Protein AF-A0A7G2C780-F1 (afdb_monomer_lite)

Secondary structure (DSSP, 8-state):
--------EEE---BEEETTEEES---TT------SSEEEEEEE-TT--GGGHHHHHHHHHHH--SEEEEEEE-HHHHHHHHHSHHHHHHEEEEE----TTPPEEEEEEETT---EEEEEEEE-STT-EEEEEEEEEEE-STT-EEEEEEEEEE-HHHHTSHHHHHHHHHHHHHHTT-SSEEEEE-TTTT--TTSHHHHHHHHHHHHHT-EEHHHHHHSS----S-EEEEE-SSEEEPTT--EEE-SSSSS--EEEEEEEE-----------------------------------------------------PPPPEEEEEEEEPPTTS--TTS-B-TTT-SSHHHHHHHHHHT----SSEEEETTEEEEEGGGTTS-HHHHHHHS-SS--HHHHHHHHHHHHT--HHHHHHHHTTS-------------------EEEEEEEEES---TTGGGGB-HHHH-S-TTHHHHHHHHHHTTTSSS-TTT-TTTT---SEEEEEETTTTEEEEEEETTS---HHHHHHGGGG--

Foldseek 3Di:
DDPPPPFDKDWWAKWAQDPVATHSDADPPQDADADQKAKEKEFECQVPDLVLLVLVVVVCVVLVGQKYKYHQADPSSVVVCSVDPCLNPFWIKTKDDDDPPGGIMIMTHGGNWDWGKMWTWDDPPPPWIKIKIWIWTDRQHVHGDIAIEIEIETDPVPLVDCVLLVVVVVVCVVCLPDARYKYKYLNCPPPDCPDPVVVVSVVSLVVSQWDFLQCVQVVDDDPASMTIIHGHPFKDWDHVQWDWDDSDDDHTRMTMTMIGTDPPDPPPPPPPPPDDDDDDDDDDDDDDDDDDDDDDDDDDDDDDDDDDPDPPDPDQFQWDPVQKDAADPPDPCVQADECQVVDVDPVRVNVCSHPPQSQPDQWHHHPRMITGTPVCSPDDPVVSVVSRCSDQDPVNVVVRVVSVVSDDSVVVVVV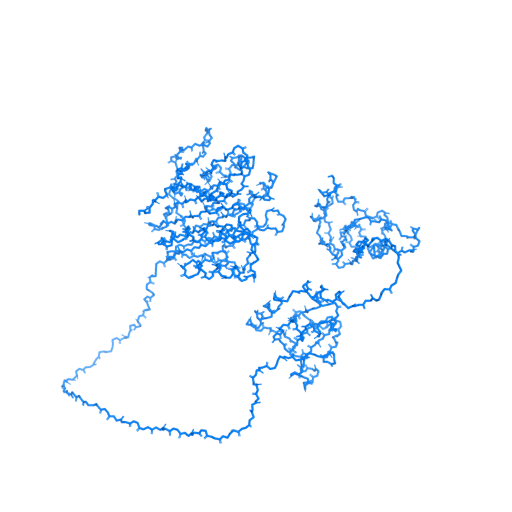VVPDDDDDDDDDDDDDPDPPQQQWDPVLKDFDPDDDPLCCVLECAVVQDADQCSVVVLNVLCNCLCPPPDPVPRSCVPPPDQWHWHCHNNVRGIMIIGGPVAHSDPVSSVPPPVVPD

Organism: NCBI:txid59799

Structure (mmCIF, N/CA/C/O backbone):
data_AF-A0A7G2C780-F1
#
_entry.id   AF-A0A7G2C780-F1
#
loop_
_atom_site.group_PDB
_atom_site.id
_atom_site.type_symbol
_atom_site.label_atom_id
_atom_site.label_alt_id
_atom_site.label_comp_id
_atom_site.label_asym_id
_atom_site.label_entity_id
_atom_site.label_seq_id
_atom_site.pdbx_PDB_ins_code
_atom_site.Cartn_x
_atom_site.Cartn_y
_atom_site.Cartn_z
_atom_site.occupancy
_atom_site.B_iso_or_equiv
_atom_site.auth_seq_id
_atom_site.auth_comp_id
_atom_site.auth_asym_id
_atom_site.auth_atom_id
_atom_site.pdbx_PDB_model_num
ATOM 1 N N . MET A 1 1 ? -0.054 35.272 26.469 1.00 33.84 1 MET A N 1
ATOM 2 C CA . MET A 1 1 ? -0.507 35.448 25.073 1.00 33.84 1 MET A CA 1
ATOM 3 C C . MET A 1 1 ? 0.108 34.333 24.240 1.00 33.84 1 MET A C 1
ATOM 5 O O . MET A 1 1 ? 1.297 34.392 23.969 1.00 33.84 1 MET A O 1
ATOM 9 N N . GLN A 1 2 ? -0.646 33.275 23.928 1.00 30.47 2 GLN A N 1
ATOM 10 C CA . GLN A 1 2 ? -0.189 32.242 22.991 1.00 30.47 2 GLN A CA 1
ATOM 11 C C . GLN A 1 2 ? -0.272 32.832 21.581 1.00 30.47 2 GLN A C 1
ATOM 13 O O . GLN A 1 2 ? -1.370 33.097 21.092 1.00 30.47 2 GLN A O 1
ATOM 18 N N . GLN A 1 3 ? 0.875 33.098 20.953 1.00 29.17 3 GLN A N 1
ATOM 19 C CA . GLN A 1 3 ? 0.914 33.378 19.522 1.00 29.17 3 GLN A CA 1
ATOM 20 C C . GLN A 1 3 ? 0.342 32.153 18.803 1.00 29.17 3 GLN A C 1
ATOM 22 O O . GLN A 1 3 ? 0.898 31.059 18.884 1.00 29.17 3 GLN A O 1
ATOM 27 N N . LYS A 1 4 ? -0.800 32.325 18.128 1.00 35.12 4 LYS A N 1
ATOM 28 C CA . LYS A 1 4 ? -1.258 31.376 17.114 1.00 35.12 4 LYS A CA 1
ATOM 29 C C . LYS A 1 4 ? -0.219 31.404 15.994 1.00 35.12 4 LYS A C 1
ATOM 31 O O . LYS A 1 4 ? -0.305 32.253 15.111 1.00 35.12 4 LYS A O 1
ATOM 36 N N . ASN A 1 5 ? 0.762 30.506 16.054 1.00 41.44 5 ASN A N 1
ATOM 37 C CA . ASN A 1 5 ? 1.587 30.175 14.900 1.00 41.44 5 ASN A CA 1
ATOM 38 C C . ASN A 1 5 ? 0.641 29.644 13.825 1.00 41.44 5 ASN A C 1
ATOM 40 O O . ASN A 1 5 ? 0.152 28.518 13.899 1.00 41.44 5 ASN A O 1
ATOM 44 N N . THR A 1 6 ? 0.300 30.508 12.877 1.00 52.50 6 THR A N 1
ATOM 45 C CA . THR A 1 6 ? -0.454 30.132 11.690 1.00 52.50 6 THR A CA 1
ATOM 46 C C . THR A 1 6 ? 0.534 29.432 10.772 1.00 52.50 6 THR A C 1
ATOM 48 O O . THR A 1 6 ? 1.481 30.036 10.276 1.00 52.50 6 THR A O 1
ATOM 51 N N . MET A 1 7 ? 0.378 28.116 10.648 1.00 59.78 7 MET A N 1
ATOM 52 C CA . MET A 1 7 ? 1.209 27.296 9.771 1.00 59.78 7 MET A CA 1
ATOM 53 C C . MET A 1 7 ? 1.020 27.769 8.323 1.00 59.78 7 MET A C 1
ATOM 55 O O . MET A 1 7 ? -0.105 28.114 7.954 1.00 59.78 7 MET A O 1
ATOM 59 N N . PRO A 1 8 ? 2.078 27.813 7.497 1.00 65.44 8 PRO A N 1
ATOM 60 C CA . PRO A 1 8 ? 1.946 28.197 6.100 1.00 65.44 8 PRO A CA 1
ATOM 61 C C . PRO A 1 8 ? 1.053 27.184 5.375 1.00 65.44 8 PRO A C 1
ATOM 63 O O . PRO A 1 8 ? 1.385 26.002 5.272 1.00 65.44 8 PRO A O 1
ATOM 66 N N . GLN A 1 9 ? -0.096 27.663 4.896 1.00 71.25 9 GLN A N 1
ATOM 67 C CA . GLN A 1 9 ? -1.059 26.886 4.121 1.00 71.25 9 GLN A CA 1
ATOM 68 C C . GLN A 1 9 ? -0.998 27.306 2.657 1.00 71.25 9 GLN A C 1
ATOM 70 O O . GLN A 1 9 ? -0.922 28.496 2.339 1.00 71.25 9 GLN A O 1
ATOM 75 N N . ARG A 1 10 ? -1.061 26.325 1.761 1.00 78.38 10 ARG A N 1
ATOM 76 C CA . ARG A 1 10 ? -1.121 26.529 0.320 1.00 78.38 10 ARG A CA 1
ATOM 77 C C . ARG A 1 10 ? -2.333 25.805 -0.243 1.00 78.38 10 ARG A C 1
ATOM 79 O O . ARG A 1 10 ? -2.469 24.596 -0.092 1.00 78.38 10 ARG A O 1
ATOM 86 N N . ASN A 1 11 ? -3.172 26.536 -0.966 1.00 81.69 11 ASN A N 1
ATOM 87 C CA . ASN A 1 11 ? -4.273 25.927 -1.700 1.00 81.69 11 ASN A CA 1
ATOM 88 C C . ASN A 1 11 ? -3.702 25.219 -2.930 1.00 81.69 11 ASN A C 1
ATOM 90 O O . ASN A 1 11 ? -3.078 25.857 -3.788 1.00 81.69 11 ASN A O 1
ATOM 94 N N . LEU A 1 12 ? -3.899 23.905 -3.004 1.00 85.50 12 LEU A N 1
ATOM 95 C CA . LEU A 1 12 ? -3.583 23.147 -4.203 1.00 85.50 12 LEU A CA 1
ATOM 96 C C . LEU A 1 12 ? -4.756 23.220 -5.173 1.00 85.50 12 LEU A C 1
ATOM 98 O O . LEU A 1 12 ? -5.896 23.510 -4.808 1.00 85.50 12 LEU A O 1
ATOM 102 N N . LYS A 1 13 ? -4.463 22.982 -6.447 1.00 88.56 13 LYS A N 1
ATOM 103 C CA . LYS A 1 13 ? -5.452 23.088 -7.512 1.00 88.56 13 LYS A CA 1
ATOM 104 C C . LYS A 1 13 ? -5.659 21.748 -8.184 1.00 88.56 13 LYS A C 1
ATOM 106 O O . LYS A 1 13 ? -4.698 21.065 -8.532 1.00 88.56 13 LYS A O 1
ATOM 111 N N . LEU A 1 14 ? -6.926 21.415 -8.393 1.00 90.19 14 LEU A N 1
ATOM 112 C CA . LEU A 1 14 ? -7.327 20.211 -9.095 1.00 90.19 14 LEU A CA 1
ATOM 113 C C . LEU A 1 14 ? -7.261 20.445 -10.609 1.00 90.19 14 LEU A C 1
ATOM 115 O O . LEU A 1 14 ? -7.884 21.373 -11.127 1.00 90.19 14 LEU A O 1
ATOM 119 N N . LYS A 1 15 ? -6.500 19.604 -11.308 1.00 92.88 15 LYS A N 1
ATOM 120 C CA . LYS A 1 15 ? -6.290 19.651 -12.756 1.00 92.88 15 LYS A CA 1
ATOM 121 C C . LYS A 1 15 ? -7.019 18.496 -13.441 1.00 92.88 15 LYS A C 1
ATOM 123 O O . LYS A 1 15 ? -7.073 17.384 -12.925 1.00 92.88 15 LYS A O 1
ATOM 128 N N . TYR A 1 16 ? -7.533 18.743 -14.632 1.00 92.56 16 TYR A N 1
ATOM 129 C CA . TYR A 1 16 ? -8.228 17.804 -15.503 1.00 92.56 16 TYR A CA 1
ATOM 130 C C . TYR A 1 16 ? -7.521 17.782 -16.852 1.00 92.56 16 TYR A C 1
ATOM 132 O O . TYR A 1 16 ? -6.938 18.785 -17.254 1.00 92.56 16 TYR A O 1
ATOM 140 N N . TYR A 1 17 ? -7.544 16.647 -17.542 1.00 92.19 17 TYR A N 1
ATOM 141 C CA . TYR A 1 17 ? -6.923 16.548 -18.854 1.00 92.19 17 TYR A CA 1
ATOM 142 C C . TYR A 1 17 ? -7.940 16.881 -19.948 1.00 92.19 17 TYR A C 1
ATOM 144 O O . TYR A 1 17 ? -9.006 16.271 -20.017 1.00 92.19 17 TYR A O 1
ATOM 152 N N . ASP A 1 18 ? -7.593 17.830 -20.810 1.00 88.88 18 ASP A N 1
ATOM 153 C CA . ASP A 1 18 ? -8.334 18.196 -22.015 1.00 88.88 18 ASP A CA 1
ATOM 154 C C . ASP A 1 18 ? -7.412 18.163 -23.254 1.00 88.88 18 ASP A C 1
ATOM 156 O O . ASP A 1 18 ? -6.264 17.720 -23.185 1.00 88.88 18 ASP A O 1
ATOM 160 N N . GLU A 1 19 ? -7.912 18.607 -24.411 1.00 84.50 19 GLU A N 1
ATOM 161 C CA . GLU A 1 19 ? -7.153 18.636 -25.674 1.00 84.50 19 GLU A CA 1
ATOM 162 C C . GLU A 1 19 ? -5.881 19.502 -25.609 1.00 84.50 19 GLU A C 1
ATOM 164 O O . GLU A 1 19 ? -4.949 19.293 -26.383 1.00 84.50 19 GLU A O 1
ATOM 169 N N . THR A 1 20 ? -5.820 20.453 -24.673 1.00 87.31 20 THR A N 1
ATOM 170 C CA . THR A 1 20 ? -4.673 21.345 -24.447 1.00 87.31 20 THR A CA 1
ATOM 171 C C . THR A 1 20 ? -3.716 20.837 -23.366 1.00 87.31 20 THR A C 1
ATOM 173 O O . THR A 1 20 ? -2.628 21.389 -23.200 1.00 87.31 20 THR A O 1
ATOM 176 N N . GLY A 1 21 ? -4.079 19.761 -22.661 1.00 91.00 21 GLY A N 1
ATOM 177 C CA . GLY A 1 21 ? -3.284 19.143 -21.603 1.00 91.00 21 GLY A CA 1
ATOM 178 C C . GLY A 1 21 ? -3.959 19.204 -20.232 1.00 91.00 21 GLY A C 1
ATOM 179 O O . GLY A 1 21 ? -5.178 19.245 -20.117 1.00 91.00 21 GLY A O 1
ATOM 180 N N . TRP A 1 22 ? -3.159 19.161 -19.163 1.00 91.69 22 TRP A N 1
ATOM 181 C CA . TRP A 1 22 ? -3.662 19.239 -17.787 1.00 91.69 22 TRP A CA 1
ATOM 182 C C . TRP A 1 22 ? -3.979 20.693 -17.406 1.00 91.69 22 TRP A C 1
ATOM 184 O O . TRP A 1 22 ? -3.064 21.504 -17.260 1.00 91.69 22 TRP A O 1
ATOM 194 N N . SER A 1 23 ? -5.257 21.018 -17.206 1.00 91.31 23 SER A N 1
ATOM 195 C CA . SER A 1 23 ? -5.754 22.369 -16.920 1.00 91.31 23 SER A CA 1
ATOM 196 C C . SER A 1 23 ? -6.728 22.386 -15.733 1.00 91.31 23 SER A C 1
ATOM 198 O O . SER A 1 23 ? -7.273 21.366 -15.336 1.00 91.31 23 SER A O 1
ATOM 200 N N . GLU A 1 24 ? -6.980 23.546 -15.129 1.00 88.31 24 GLU A N 1
ATOM 201 C CA . GLU A 1 24 ? -7.961 23.678 -14.029 1.00 88.31 24 GLU A CA 1
ATOM 202 C C . GLU A 1 24 ? -9.422 23.630 -14.521 1.00 88.31 24 GLU A C 1
ATOM 204 O O . GLU A 1 24 ? -10.362 23.702 -13.727 1.00 88.31 24 GLU A O 1
ATOM 209 N N . ARG A 1 25 ? -9.641 23.544 -15.840 1.00 82.31 25 ARG A N 1
ATOM 210 C CA . ARG A 1 25 ? -10.981 23.577 -16.424 1.00 82.31 25 ARG A CA 1
ATOM 211 C C . ARG A 1 25 ? -11.651 22.226 -16.233 1.00 82.31 25 ARG A C 1
ATOM 213 O O . ARG A 1 25 ? -11.262 21.225 -16.826 1.00 82.31 25 ARG A O 1
ATOM 220 N N . ARG A 1 26 ? -12.701 22.208 -15.415 1.00 77.50 26 ARG A N 1
ATOM 221 C CA . ARG A 1 26 ? -13.521 21.014 -15.220 1.00 77.50 26 ARG A CA 1
ATOM 222 C C . ARG A 1 26 ? -14.231 20.640 -16.535 1.00 77.50 26 ARG A C 1
ATOM 224 O O . ARG A 1 26 ? -14.860 21.513 -17.136 1.00 77.50 26 ARG A O 1
ATOM 231 N N . PRO A 1 27 ? -14.199 19.366 -16.966 1.00 73.75 27 PRO A N 1
ATOM 232 C CA . PRO A 1 27 ? -14.938 18.914 -18.140 1.00 73.75 27 PRO A CA 1
ATOM 233 C C . PRO A 1 27 ? -16.448 19.134 -17.971 1.00 73.75 27 PRO A C 1
ATOM 235 O O . PRO A 1 27 ? -17.017 18.784 -16.936 1.00 73.75 27 PRO A O 1
ATOM 238 N N . ALA A 1 28 ? -17.113 19.658 -19.006 1.00 63.47 28 ALA A N 1
ATOM 239 C CA . ALA A 1 28 ? -18.553 19.948 -18.989 1.00 63.47 28 ALA A CA 1
ATOM 240 C C . ALA A 1 28 ? -19.442 18.690 -18.862 1.00 63.47 28 ALA A C 1
ATOM 242 O O . ALA A 1 28 ? -20.597 18.791 -18.465 1.00 63.47 28 ALA A O 1
ATOM 243 N N . ALA A 1 29 ? -18.899 17.506 -19.169 1.00 58.16 29 ALA A N 1
ATOM 244 C CA . ALA A 1 29 ? -19.600 16.220 -19.162 1.00 58.16 29 ALA A CA 1
ATOM 245 C C . ALA A 1 29 ? -19.287 15.349 -17.926 1.00 58.16 29 ALA A C 1
ATOM 247 O O . ALA A 1 29 ? -19.296 14.120 -18.018 1.00 58.16 29 ALA A O 1
ATOM 248 N N . SER A 1 30 ? -18.964 15.939 -16.766 1.00 56.03 30 SER A N 1
ATOM 249 C CA . SER A 1 30 ? -18.784 15.133 -15.552 1.00 56.03 30 SER A CA 1
ATOM 250 C C . SER A 1 30 ? -20.148 14.655 -15.044 1.00 56.03 30 SER A C 1
ATOM 252 O O . SER A 1 30 ? -20.849 15.412 -14.375 1.00 56.03 30 SER A O 1
ATOM 254 N N . ASN A 1 31 ? -20.527 13.419 -15.370 1.00 54.53 31 ASN A N 1
ATOM 255 C CA . ASN A 1 31 ? -21.684 12.763 -14.760 1.00 54.53 31 ASN A CA 1
ATOM 256 C C . ASN A 1 31 ? -21.529 12.745 -13.232 1.00 54.53 31 ASN A C 1
ATOM 258 O O . ASN A 1 31 ? -20.420 12.547 -12.723 1.00 54.53 31 ASN A O 1
ATOM 262 N N . ASP A 1 32 ? -22.636 12.919 -12.507 1.00 56.94 32 ASP A N 1
ATOM 263 C CA . ASP A 1 32 ? -22.649 12.748 -11.057 1.00 56.94 32 ASP A CA 1
ATOM 264 C C . ASP A 1 32 ? -22.182 11.332 -10.703 1.00 56.94 32 ASP A C 1
ATOM 266 O O . ASP A 1 32 ? -22.720 10.318 -11.159 1.00 56.94 32 ASP A O 1
ATOM 270 N N . PHE A 1 33 ? -21.112 11.267 -9.916 1.00 59.75 33 PHE A N 1
ATOM 271 C CA . PHE A 1 33 ? -20.439 10.022 -9.598 1.00 59.75 33 PHE A CA 1
ATOM 272 C C . PHE A 1 33 ? -21.129 9.353 -8.407 1.00 59.75 33 PHE A C 1
ATOM 274 O O . PHE A 1 33 ? -20.883 9.683 -7.247 1.00 59.75 33 PHE A O 1
ATOM 281 N N . HIS A 1 34 ? -22.028 8.413 -8.702 1.00 62.50 34 HIS A N 1
ATOM 282 C CA . HIS A 1 34 ? -22.742 7.624 -7.701 1.00 62.50 34 HIS A CA 1
ATOM 283 C C . HIS A 1 34 ? -22.016 6.307 -7.427 1.00 62.50 34 HIS A C 1
ATOM 285 O O . HIS A 1 34 ? -22.213 5.307 -8.118 1.00 62.50 34 HIS A O 1
ATOM 291 N N . LEU A 1 35 ? -21.185 6.293 -6.389 1.00 68.88 35 LEU A N 1
ATOM 292 C CA . LEU A 1 35 ? -20.533 5.077 -5.917 1.00 68.88 35 LEU A CA 1
ATOM 293 C C . LEU A 1 35 ? -21.285 4.452 -4.746 1.00 68.88 35 LEU A C 1
ATOM 295 O O . LEU A 1 35 ? -21.696 5.149 -3.827 1.00 68.88 35 LEU A O 1
ATOM 299 N N . LYS A 1 36 ? -21.389 3.119 -4.737 1.00 77.56 36 LYS A N 1
ATOM 300 C CA . LYS A 1 36 ? -21.837 2.352 -3.558 1.00 77.56 36 LYS A CA 1
ATOM 301 C C . LYS A 1 36 ? -20.741 2.247 -2.487 1.00 77.56 36 LYS A C 1
ATOM 303 O O . LYS A 1 36 ? -21.039 2.062 -1.310 1.00 77.56 36 LYS A O 1
ATOM 308 N N . SER A 1 37 ? -19.482 2.369 -2.893 1.00 86.38 37 SER A N 1
ATOM 309 C CA . SER A 1 37 ? -18.296 2.286 -2.040 1.00 86.38 37 SER A CA 1
ATOM 310 C C . SER A 1 37 ? -17.170 3.120 -2.632 1.00 86.38 37 SER A C 1
ATOM 312 O O . SER A 1 37 ? -17.057 3.220 -3.850 1.00 86.38 37 SER A O 1
ATOM 314 N N . ILE A 1 38 ? -16.323 3.679 -1.782 1.00 88.62 38 ILE A N 1
ATOM 315 C CA . ILE A 1 38 ? -15.161 4.475 -2.162 1.00 88.62 38 ILE A CA 1
ATOM 316 C C . ILE A 1 38 ? -13.930 3.640 -1.875 1.00 88.62 38 ILE A C 1
ATOM 318 O O . ILE A 1 38 ? -13.752 3.172 -0.754 1.00 88.62 38 ILE A O 1
ATOM 322 N N . SER A 1 39 ? -13.083 3.475 -2.879 1.00 92.62 39 SER A N 1
ATOM 323 C CA . SER A 1 39 ? -11.819 2.768 -2.741 1.00 92.62 39 SER A CA 1
ATOM 324 C C . SER A 1 39 ? -10.653 3.753 -2.711 1.00 92.62 39 SER A C 1
ATOM 326 O O . SER A 1 39 ? -10.545 4.621 -3.583 1.00 92.62 39 SER A O 1
ATOM 328 N N . ILE A 1 40 ? -9.814 3.645 -1.682 1.00 94.25 40 ILE A N 1
ATOM 329 C CA . ILE A 1 40 ? -8.663 4.513 -1.434 1.00 94.25 40 ILE A CA 1
ATOM 330 C C . ILE A 1 40 ? -7.395 3.677 -1.553 1.00 94.25 40 ILE A C 1
ATOM 332 O O . ILE A 1 40 ? -7.236 2.687 -0.844 1.00 94.25 40 ILE A O 1
ATOM 336 N N . CYS A 1 41 ? -6.504 4.089 -2.447 1.00 95.56 41 CYS A N 1
ATOM 337 C CA . CYS A 1 41 ? -5.198 3.488 -2.681 1.00 95.56 41 CYS A CA 1
ATOM 338 C C . CYS A 1 41 ? -4.107 4.465 -2.234 1.00 95.56 41 CYS A C 1
ATOM 340 O O . CYS A 1 41 ? -4.170 5.646 -2.570 1.00 95.56 41 CYS A O 1
ATOM 342 N N . ASN A 1 42 ? -3.100 3.982 -1.516 1.00 95.38 42 ASN A N 1
ATOM 343 C CA . ASN A 1 42 ? -1.870 4.713 -1.233 1.00 95.38 42 ASN A CA 1
ATOM 344 C C . ASN A 1 42 ? -0.686 3.935 -1.806 1.00 95.38 42 ASN A C 1
ATOM 346 O O . ASN A 1 42 ? -0.635 2.712 -1.678 1.00 95.38 42 ASN A O 1
ATOM 350 N N . VAL A 1 43 ? 0.240 4.644 -2.443 1.00 94.75 43 VAL A N 1
ATOM 351 C CA . VAL A 1 43 ? 1.395 4.059 -3.125 1.00 94.75 43 VAL A CA 1
ATOM 352 C C . VAL A 1 43 ? 2.637 4.857 -2.778 1.00 94.75 43 VAL A C 1
ATOM 354 O O . VAL A 1 43 ? 2.611 6.079 -2.890 1.00 94.75 43 VAL A O 1
ATOM 357 N N . ASP A 1 44 ? 3.719 4.184 -2.410 1.00 92.31 44 ASP A N 1
ATOM 358 C CA . ASP A 1 44 ? 5.008 4.810 -2.122 1.00 92.31 44 ASP A CA 1
ATOM 359 C C . ASP A 1 44 ? 6.035 4.547 -3.228 1.00 92.31 44 ASP A C 1
ATOM 361 O O . ASP A 1 44 ? 6.405 3.404 -3.490 1.00 92.31 44 ASP A O 1
ATOM 365 N N . PHE A 1 45 ? 6.510 5.613 -3.877 1.00 92.31 45 PHE A N 1
ATOM 366 C CA . PHE A 1 45 ? 7.512 5.542 -4.941 1.00 92.31 45 PHE A CA 1
ATOM 367 C C . PHE A 1 45 ? 8.954 5.691 -4.456 1.00 92.31 45 PHE A C 1
ATOM 369 O O . PHE A 1 45 ? 9.866 5.609 -5.274 1.00 92.31 45 PHE A O 1
ATOM 376 N N . LYS A 1 46 ? 9.193 5.830 -3.148 1.00 86.81 46 LYS A N 1
ATOM 377 C CA . LYS A 1 46 ? 10.530 6.072 -2.586 1.00 86.81 46 LYS A CA 1
ATOM 378 C C . LYS A 1 46 ? 11.610 5.089 -3.060 1.00 86.81 46 LYS A C 1
ATOM 380 O O . LYS A 1 46 ? 12.751 5.488 -3.270 1.00 86.81 46 LYS A O 1
ATOM 385 N N . ASN A 1 47 ? 11.249 3.816 -3.233 1.00 86.81 47 ASN A N 1
ATOM 386 C CA . ASN A 1 47 ? 12.152 2.748 -3.680 1.00 86.81 47 ASN A CA 1
ATOM 387 C C . ASN A 1 47 ? 11.829 2.253 -5.105 1.00 86.81 47 ASN A C 1
ATOM 389 O O . ASN A 1 47 ? 12.258 1.165 -5.491 1.00 86.81 47 ASN A O 1
ATOM 393 N N . LEU A 1 48 ? 11.048 3.020 -5.873 1.00 90.06 48 LEU A N 1
ATOM 394 C CA . LEU A 1 48 ? 10.631 2.680 -7.232 1.00 90.06 48 LEU A CA 1
ATOM 395 C C . LEU A 1 48 ? 11.347 3.553 -8.260 1.00 90.06 48 LEU A C 1
ATOM 397 O O . LEU A 1 48 ? 11.558 4.749 -8.072 1.00 90.06 48 LEU A O 1
ATOM 401 N N . GLU A 1 49 ? 11.681 2.954 -9.396 1.00 90.38 49 GLU A N 1
ATOM 402 C CA . GLU A 1 49 ? 12.269 3.656 -10.529 1.00 90.38 49 GLU A CA 1
ATOM 403 C C . GLU A 1 49 ? 11.205 4.021 -11.575 1.00 90.38 49 GLU A C 1
ATOM 405 O O . GLU A 1 49 ? 10.096 3.488 -11.620 1.00 90.38 49 GLU A O 1
ATOM 410 N N . VAL A 1 50 ? 11.566 4.893 -12.519 1.00 92.12 50 VAL A N 1
ATOM 411 C CA . VAL A 1 50 ? 10.695 5.282 -13.648 1.00 92.12 50 VAL A CA 1
ATOM 412 C C . VAL A 1 50 ? 10.283 4.072 -14.512 1.00 92.12 50 VAL A C 1
ATOM 414 O O . VAL A 1 50 ? 9.230 4.078 -15.164 1.00 92.12 50 VAL A O 1
ATOM 417 N N . ALA A 1 51 ? 11.104 3.018 -14.528 1.00 92.38 51 ALA A N 1
ATOM 418 C CA . ALA A 1 51 ? 10.798 1.761 -15.205 1.00 92.38 51 ALA A CA 1
ATOM 419 C C . ALA A 1 51 ? 9.607 1.025 -14.563 1.00 92.38 51 ALA A C 1
ATOM 421 O O . ALA A 1 51 ? 8.783 0.468 -15.288 1.00 92.38 51 ALA A O 1
ATOM 422 N N . ASP A 1 52 ? 9.459 1.117 -13.239 1.00 93.62 52 ASP A N 1
ATOM 423 C CA . ASP A 1 52 ? 8.445 0.403 -12.449 1.00 93.62 52 ASP A CA 1
ATOM 424 C C . ASP A 1 52 ? 7.033 0.997 -12.612 1.00 93.62 52 ASP A C 1
ATOM 426 O O . ASP A 1 52 ? 6.029 0.365 -12.280 1.00 93.62 52 ASP A O 1
ATOM 430 N N . VAL A 1 53 ? 6.939 2.195 -13.201 1.00 95.00 53 VAL A N 1
ATOM 431 C CA . VAL A 1 53 ? 5.673 2.887 -13.484 1.00 95.00 53 VAL A CA 1
ATOM 432 C C . VAL A 1 53 ? 4.720 2.031 -14.323 1.00 95.00 53 VAL A C 1
ATOM 434 O O . VAL A 1 53 ? 3.521 2.072 -14.079 1.00 95.00 53 VAL A O 1
ATOM 437 N N . GLU A 1 54 ? 5.210 1.241 -15.286 1.00 93.56 54 GLU A N 1
ATOM 438 C CA . GLU A 1 54 ? 4.324 0.388 -16.102 1.00 93.56 54 GLU A CA 1
ATOM 439 C C . GLU A 1 54 ? 3.694 -0.736 -15.275 1.00 93.56 54 GLU A C 1
ATOM 441 O O . GLU A 1 54 ? 2.493 -0.977 -15.382 1.00 93.56 54 GLU A O 1
ATOM 446 N N . SER A 1 55 ? 4.474 -1.380 -14.403 1.00 93.69 55 SER A N 1
ATOM 447 C CA . SER A 1 55 ? 3.969 -2.407 -13.485 1.00 93.69 55 SER A CA 1
ATOM 448 C C . SER A 1 55 ? 2.911 -1.826 -12.550 1.00 93.69 55 SER A C 1
ATOM 450 O O . SER A 1 55 ? 1.836 -2.402 -12.385 1.00 93.69 55 SER A O 1
ATOM 452 N N . PHE A 1 56 ? 3.171 -0.633 -12.007 1.00 95.00 56 PHE A N 1
ATOM 453 C CA . PHE A 1 56 ? 2.185 0.088 -11.210 1.00 95.00 56 PHE A CA 1
ATOM 454 C C . PHE A 1 56 ? 0.914 0.408 -12.008 1.00 95.00 56 PHE A C 1
ATOM 456 O O . PHE A 1 56 ? -0.185 0.192 -11.505 1.00 95.00 56 PHE A O 1
ATOM 463 N N . ILE A 1 57 ? 1.039 0.883 -13.253 1.00 95.19 57 ILE A N 1
ATOM 464 C CA . ILE A 1 57 ? -0.113 1.161 -14.120 1.00 95.19 57 ILE A CA 1
ATOM 465 C C . ILE A 1 57 ? -0.959 -0.102 -14.296 1.00 95.19 57 ILE A C 1
ATOM 467 O O . ILE A 1 57 ? -2.177 -0.009 -14.184 1.00 95.19 57 ILE A O 1
ATOM 471 N N . VAL A 1 58 ? -0.357 -1.272 -14.528 1.00 93.94 58 VAL A N 1
ATOM 472 C CA . VAL A 1 58 ? -1.101 -2.537 -14.671 1.00 93.94 58 VAL A CA 1
ATOM 473 C C . VAL A 1 58 ? -1.947 -2.822 -13.426 1.00 93.94 58 VAL A C 1
ATOM 475 O O . VAL A 1 58 ? -3.162 -2.987 -13.551 1.00 93.94 58 VAL A O 1
ATOM 478 N N . ILE A 1 59 ? -1.339 -2.781 -12.236 1.00 93.38 59 ILE A N 1
ATOM 479 C CA . ILE A 1 59 ? -2.041 -3.003 -10.958 1.00 93.38 59 ILE A CA 1
ATOM 480 C C . ILE A 1 59 ? -3.143 -1.952 -10.765 1.00 93.38 59 ILE A C 1
ATOM 482 O O . ILE A 1 59 ? -4.291 -2.264 -10.449 1.00 93.38 59 ILE A O 1
ATOM 486 N N . PHE A 1 60 ? -2.828 -0.683 -11.019 1.00 93.81 60 PHE A N 1
ATOM 487 C CA . PHE A 1 60 ? -3.772 0.422 -10.897 1.00 93.81 60 PHE A CA 1
ATOM 488 C C . PHE A 1 60 ? -4.994 0.245 -11.805 1.00 93.81 60 PHE A C 1
ATOM 490 O O . PHE A 1 60 ? -6.125 0.516 -11.397 1.00 93.81 60 PHE A O 1
ATOM 497 N N . CYS A 1 61 ? -4.780 -0.220 -13.035 1.00 91.94 61 CYS A N 1
ATOM 498 C CA . CYS A 1 61 ? -5.838 -0.452 -14.013 1.00 91.94 61 CYS A CA 1
ATOM 499 C C . CYS A 1 61 ? -6.706 -1.656 -13.656 1.00 91.94 61 CYS A C 1
ATOM 501 O O . CYS A 1 61 ? -7.898 -1.635 -13.943 1.00 91.94 61 CYS A O 1
ATOM 503 N N . GLU A 1 62 ? -6.137 -2.678 -13.021 1.00 91.38 62 GLU A N 1
ATOM 504 C CA . GLU A 1 62 ? -6.903 -3.812 -12.512 1.00 91.38 62 GLU A CA 1
ATOM 505 C C . GLU A 1 62 ? -7.826 -3.381 -11.363 1.00 91.38 62 GLU A C 1
ATOM 507 O O . GLU A 1 62 ? -8.997 -3.757 -11.310 1.00 91.38 62 GLU A O 1
ATOM 512 N N . LYS A 1 63 ? -7.310 -2.558 -10.446 1.00 90.56 63 LYS A N 1
ATOM 513 C CA . LYS A 1 63 ? -8.002 -2.223 -9.193 1.00 90.56 63 LYS A CA 1
ATOM 514 C C . LYS A 1 63 ? -8.905 -0.996 -9.313 1.00 90.56 63 LYS A C 1
ATOM 516 O O . LYS A 1 63 ? -9.879 -0.872 -8.574 1.00 90.56 63 LYS A O 1
ATOM 521 N N . THR A 1 64 ? -8.635 -0.108 -10.269 1.00 92.00 64 THR A N 1
ATOM 522 C CA . THR A 1 64 ? -9.419 1.102 -10.592 1.00 92.00 64 THR A CA 1
ATOM 523 C C . THR A 1 64 ? -9.854 1.921 -9.364 1.00 92.00 64 THR A C 1
ATOM 525 O O . THR A 1 64 ? -11.051 2.181 -9.175 1.00 92.00 64 THR A O 1
ATOM 528 N N . PRO A 1 65 ? -8.911 2.337 -8.495 1.00 94.19 65 PRO A N 1
ATOM 529 C CA . PRO A 1 65 ? -9.246 3.014 -7.247 1.00 94.19 65 PRO A CA 1
ATOM 530 C C . PRO A 1 65 ? -10.074 4.281 -7.481 1.00 94.19 65 PRO A C 1
ATOM 532 O O . PRO A 1 65 ? -9.944 4.949 -8.506 1.00 94.19 65 PRO A O 1
ATOM 535 N N . SER A 1 66 ? -10.935 4.636 -6.530 1.00 92.44 66 SER A N 1
ATOM 536 C CA . SER A 1 66 ? -11.703 5.888 -6.597 1.00 92.44 66 SER A CA 1
ATOM 537 C C . SER A 1 66 ? -10.798 7.085 -6.319 1.00 92.44 66 SER A C 1
ATOM 539 O O . SER A 1 66 ? -10.924 8.133 -6.951 1.00 92.44 66 SER A O 1
ATOM 541 N N . ILE A 1 67 ? -9.882 6.905 -5.372 1.00 93.94 67 ILE A N 1
ATOM 542 C CA . ILE A 1 67 ? -8.882 7.876 -4.949 1.00 93.94 67 ILE A CA 1
ATOM 543 C C . ILE A 1 67 ? -7.558 7.132 -4.877 1.00 93.94 67 ILE A C 1
ATOM 545 O O . ILE A 1 67 ? -7.480 6.078 -4.245 1.00 93.94 67 ILE A O 1
ATOM 549 N N . ALA A 1 68 ? -6.521 7.679 -5.491 1.00 96.19 68 ALA A N 1
ATOM 550 C CA . ALA A 1 68 ? -5.173 7.172 -5.332 1.00 96.19 68 ALA A CA 1
ATOM 551 C C . ALA A 1 68 ? -4.230 8.288 -4.925 1.00 96.19 68 ALA A C 1
ATOM 553 O O . ALA A 1 68 ? -4.189 9.336 -5.562 1.00 96.19 68 ALA A O 1
ATOM 554 N N . VAL A 1 69 ? -3.473 8.038 -3.870 1.00 95.31 69 VAL A N 1
ATOM 555 C CA . VAL A 1 69 ? -2.441 8.924 -3.363 1.00 95.31 69 VAL A CA 1
ATOM 556 C C . VAL A 1 69 ? -1.100 8.273 -3.655 1.00 95.31 69 VAL A C 1
ATOM 558 O O . VAL A 1 69 ? -0.840 7.152 -3.230 1.00 95.31 69 VAL A O 1
ATOM 561 N N . VAL A 1 70 ? -0.266 8.964 -4.418 1.00 95.06 70 VAL A N 1
ATOM 562 C CA . VAL A 1 70 ? 1.054 8.507 -4.833 1.00 95.06 70 VAL A CA 1
ATOM 563 C C . VAL A 1 70 ? 2.089 9.407 -4.171 1.00 95.06 70 VAL A C 1
ATOM 565 O O . VAL A 1 70 ? 2.119 10.615 -4.403 1.00 95.06 70 VAL A O 1
ATOM 568 N N . GLN A 1 71 ? 2.888 8.811 -3.300 1.00 92.06 71 GLN A N 1
ATOM 569 C CA . GLN A 1 71 ? 3.881 9.448 -2.445 1.00 92.06 71 GLN A CA 1
ATOM 570 C C . GLN A 1 71 ? 5.264 9.327 -3.054 1.00 92.06 71 GLN A C 1
ATOM 572 O O . GLN A 1 71 ? 5.541 8.337 -3.726 1.00 92.06 71 GLN A O 1
ATOM 577 N N . ASN A 1 72 ? 6.134 10.293 -2.754 1.00 89.25 72 ASN A N 1
ATOM 578 C CA . ASN A 1 72 ? 7.551 10.255 -3.114 1.00 89.25 72 ASN A CA 1
ATOM 579 C C . ASN A 1 72 ? 7.770 9.955 -4.609 1.00 89.25 72 ASN A C 1
ATOM 581 O O . ASN A 1 72 ? 8.654 9.184 -4.972 1.00 89.25 72 ASN A O 1
ATOM 585 N N . ILE A 1 73 ? 6.922 10.513 -5.485 1.00 91.94 73 ILE A N 1
ATOM 586 C CA . ILE A 1 73 ? 7.010 10.251 -6.920 1.00 91.94 73 ILE A CA 1
ATOM 587 C C . ILE A 1 73 ? 8.018 11.206 -7.574 1.00 91.94 73 ILE A C 1
ATOM 589 O O . ILE A 1 73 ? 7.834 12.431 -7.509 1.00 91.94 73 ILE A O 1
ATOM 593 N N . PRO A 1 74 ? 9.054 10.679 -8.253 1.00 91.00 74 PRO A N 1
ATOM 594 C CA . PRO A 1 74 ? 9.998 11.516 -8.976 1.00 91.00 74 PRO A CA 1
ATOM 595 C C . PRO A 1 74 ? 9.330 12.111 -10.221 1.00 91.00 74 PRO A C 1
ATOM 597 O O . PRO A 1 74 ? 8.509 11.466 -10.883 1.00 91.00 74 PRO A O 1
ATOM 600 N N . LEU A 1 75 ? 9.713 13.337 -10.592 1.00 90.62 75 LEU A N 1
ATOM 601 C CA . LEU A 1 75 ? 9.076 14.082 -11.688 1.00 90.62 75 LEU A CA 1
ATOM 602 C C . LEU A 1 75 ? 8.977 13.295 -13.017 1.00 90.62 75 LEU A C 1
ATOM 604 O O . LEU A 1 75 ? 7.904 13.305 -13.622 1.00 90.62 75 LEU A O 1
ATOM 608 N N . PRO A 1 76 ? 10.006 12.548 -13.473 1.00 92.56 76 PRO A N 1
ATOM 609 C CA . PRO A 1 76 ? 9.888 11.750 -14.695 1.00 92.56 76 PRO A CA 1
ATOM 610 C C . PRO A 1 76 ? 8.842 10.627 -14.603 1.00 92.56 76 PRO A C 1
ATOM 612 O O . PRO A 1 76 ? 8.188 10.310 -15.598 1.00 92.56 76 PRO A O 1
ATOM 615 N N . ALA A 1 77 ? 8.654 10.030 -13.420 1.00 94.38 77 ALA A N 1
ATOM 616 C CA . ALA A 1 77 ? 7.615 9.027 -13.201 1.00 94.38 77 ALA A CA 1
ATOM 617 C C . ALA A 1 77 ? 6.220 9.668 -13.220 1.00 94.38 77 ALA A C 1
ATOM 619 O O . ALA A 1 77 ? 5.305 9.126 -13.843 1.00 94.38 77 ALA A O 1
ATOM 620 N N . LEU A 1 78 ? 6.072 10.854 -12.620 1.00 94.06 78 LEU A N 1
ATOM 621 C CA . LEU A 1 78 ? 4.822 11.611 -12.662 1.00 94.06 78 LEU A CA 1
ATOM 622 C C . LEU A 1 78 ? 4.436 11.996 -14.095 1.00 94.06 78 LEU A C 1
ATOM 624 O O . LEU A 1 78 ? 3.285 11.810 -14.487 1.00 94.06 78 LEU A O 1
ATOM 628 N N . GLU A 1 79 ? 5.381 12.476 -14.905 1.00 93.75 79 GLU A N 1
ATOM 629 C CA . GLU A 1 79 ? 5.112 12.808 -16.310 1.00 93.75 79 GLU A CA 1
ATOM 630 C C . GLU A 1 79 ? 4.693 11.579 -17.126 1.00 93.75 79 GLU A C 1
ATOM 632 O O . GLU A 1 79 ? 3.797 11.662 -17.968 1.00 93.75 79 GLU A O 1
ATOM 637 N N . LYS A 1 80 ? 5.249 10.403 -16.821 1.00 95.19 80 LYS A N 1
ATOM 638 C CA . LYS A 1 80 ? 4.827 9.139 -17.435 1.00 95.19 80 LYS A CA 1
ATOM 639 C C . LYS A 1 80 ? 3.400 8.743 -17.032 1.00 95.19 80 LYS A C 1
ATOM 641 O O . LYS A 1 80 ? 2.611 8.375 -17.904 1.00 95.19 80 LYS A O 1
ATOM 646 N N . LEU A 1 81 ? 3.021 8.906 -15.760 1.00 95.69 81 LEU A N 1
ATOM 647 C CA . LEU A 1 81 ? 1.634 8.713 -15.305 1.00 95.69 81 LEU A CA 1
ATOM 648 C C . LEU A 1 81 ? 0.669 9.704 -15.967 1.00 95.69 81 LEU A C 1
ATOM 650 O O . LEU A 1 81 ? -0.369 9.305 -16.493 1.00 95.69 81 LEU A O 1
ATOM 654 N N . LYS A 1 82 ? 1.041 10.987 -16.030 1.00 94.94 82 LYS A N 1
ATOM 655 C CA . LYS A 1 82 ? 0.306 12.041 -16.754 1.00 94.94 82 LYS A CA 1
ATOM 656 C C . LYS A 1 82 ? 0.221 11.763 -18.253 1.00 94.94 82 LYS A C 1
ATOM 658 O O . LYS A 1 82 ? -0.709 12.235 -18.910 1.00 94.94 82 LYS A O 1
ATOM 663 N N . GLY A 1 83 ? 1.187 11.023 -18.790 1.00 94.62 83 GLY A N 1
ATOM 664 C CA . GLY A 1 83 ? 1.262 10.498 -20.149 1.00 94.62 83 GLY A CA 1
ATOM 665 C C . GLY A 1 83 ? 0.200 9.449 -20.471 1.00 94.62 83 GLY A C 1
ATOM 666 O O . GLY A 1 83 ? -0.248 9.337 -21.613 1.00 94.62 83 GLY A O 1
ATOM 667 N N . ASN A 1 84 ? -0.221 8.691 -19.463 1.00 96.00 84 ASN A N 1
ATOM 668 C CA . ASN A 1 84 ? -1.028 7.504 -19.654 1.00 96.00 84 ASN A CA 1
ATOM 669 C C . ASN A 1 84 ? -2.515 7.834 -19.891 1.00 96.00 84 ASN A C 1
ATOM 671 O O . ASN A 1 84 ? -3.129 8.666 -19.218 1.00 96.00 84 ASN A O 1
ATOM 675 N N . SER A 1 85 ? -3.115 7.145 -20.865 1.00 93.69 85 SER A N 1
ATOM 676 C CA . SER A 1 85 ? -4.487 7.413 -21.311 1.00 93.69 85 SER A CA 1
ATOM 677 C C . SER A 1 85 ? -5.558 7.175 -20.241 1.00 93.69 85 SER A C 1
ATOM 679 O O . SER A 1 85 ? -6.587 7.846 -20.263 1.00 93.69 85 SER A O 1
ATOM 681 N N . ILE A 1 86 ? -5.327 6.258 -19.300 1.00 92.00 86 ILE A N 1
ATOM 682 C CA . ILE A 1 86 ? -6.285 5.916 -18.245 1.00 92.00 86 ILE A CA 1
ATOM 683 C C . ILE A 1 86 ? -6.381 7.041 -17.220 1.00 92.00 86 ILE A C 1
ATOM 685 O O . ILE A 1 86 ? -7.484 7.491 -16.911 1.00 92.00 86 ILE A O 1
ATOM 689 N N . PHE A 1 87 ? -5.240 7.566 -16.775 1.00 94.38 87 PHE A N 1
ATOM 690 C CA . PHE A 1 87 ? -5.193 8.707 -15.863 1.00 94.38 87 PHE A CA 1
ATOM 691 C C . PHE A 1 87 ? -5.848 9.936 -16.490 1.00 94.38 87 PHE A C 1
ATOM 693 O O . PHE A 1 87 ? -6.721 10.544 -15.880 1.00 94.38 87 PHE A O 1
ATOM 700 N N . ARG A 1 88 ? -5.519 10.228 -17.754 1.00 93.19 88 ARG A N 1
ATOM 701 C CA . ARG A 1 88 ? -6.106 11.341 -18.514 1.00 93.19 88 ARG A CA 1
ATOM 702 C C . ARG A 1 88 ? -7.624 11.251 -18.658 1.00 93.19 88 ARG A C 1
ATOM 704 O O . ARG A 1 88 ? -8.296 12.268 -18.604 1.00 93.19 88 ARG A O 1
ATOM 711 N N . LYS A 1 89 ? -8.167 10.052 -18.884 1.00 89.94 89 LYS A N 1
ATOM 712 C CA . LYS A 1 89 ? -9.601 9.867 -19.168 1.00 89.94 89 LYS A CA 1
ATOM 713 C C . LYS A 1 89 ? -10.462 9.716 -17.922 1.00 89.94 89 LYS A C 1
ATOM 715 O O . LYS A 1 89 ? -11.658 9.980 -17.996 1.00 89.94 89 LYS A O 1
ATOM 720 N N . MET A 1 90 ? -9.897 9.220 -16.822 1.00 90.75 90 MET A N 1
ATOM 721 C CA . MET A 1 90 ? -10.685 8.810 -15.656 1.00 90.75 90 MET A CA 1
ATOM 722 C C . MET A 1 90 ? -10.399 9.618 -14.394 1.00 90.75 90 MET A C 1
ATOM 724 O O . MET A 1 90 ? -11.227 9.579 -13.483 1.00 90.75 90 MET A O 1
ATOM 728 N N . TYR A 1 91 ? -9.273 10.334 -14.322 1.00 93.69 91 TYR A N 1
ATOM 729 C CA . TYR A 1 91 ? -8.813 10.958 -13.088 1.00 93.69 91 TYR A CA 1
ATOM 730 C C . TYR A 1 91 ? -8.496 12.442 -13.255 1.00 93.69 91 TYR A C 1
ATOM 732 O O . TYR A 1 91 ? -7.938 12.896 -14.253 1.00 93.69 91 TYR A O 1
ATOM 740 N N . ALA A 1 92 ? -8.857 13.204 -12.232 1.00 93.06 92 ALA A N 1
ATOM 741 C CA . ALA A 1 92 ? -8.345 14.530 -11.966 1.00 93.06 92 ALA A CA 1
ATOM 742 C C . ALA A 1 92 ? -7.074 14.406 -11.118 1.00 93.06 92 ALA A C 1
ATOM 744 O O . ALA A 1 92 ? -6.956 13.486 -10.310 1.00 93.06 92 ALA A O 1
ATOM 745 N N . LEU A 1 93 ? -6.131 15.320 -11.307 1.00 94.44 93 LEU A N 1
ATOM 746 C CA . LEU A 1 93 ? -4.818 15.311 -10.678 1.00 94.44 93 LEU A CA 1
ATOM 747 C C . LEU A 1 93 ? -4.673 16.511 -9.743 1.00 94.44 93 LEU A C 1
ATOM 749 O O . LEU A 1 93 ? -4.890 17.652 -10.144 1.00 94.44 93 LEU A O 1
ATOM 753 N N . CYS A 1 94 ? -4.245 16.259 -8.516 1.00 92.25 94 CYS A N 1
ATOM 754 C CA . CYS A 1 94 ? -3.714 17.266 -7.610 1.00 92.25 94 CYS A CA 1
ATOM 755 C C . CYS A 1 94 ? -2.263 16.901 -7.299 1.00 92.25 94 CYS A C 1
ATOM 757 O O . CYS A 1 94 ? -1.990 15.761 -6.948 1.00 92.25 94 CYS A O 1
ATOM 759 N N . GLU A 1 95 ? -1.333 17.839 -7.422 1.00 90.06 95 GLU A N 1
ATOM 760 C CA . GLU A 1 95 ? 0.091 17.593 -7.179 1.00 90.06 95 GLU A CA 1
ATOM 761 C C . GLU A 1 95 ? 0.641 18.642 -6.209 1.00 90.06 95 GLU A C 1
ATOM 763 O O . GLU A 1 95 ? 0.323 19.830 -6.322 1.00 90.06 95 GLU A O 1
ATOM 768 N N . THR A 1 96 ? 1.449 18.212 -5.243 1.00 86.44 96 THR A N 1
ATOM 769 C CA . THR A 1 96 ? 2.267 19.133 -4.445 1.00 86.44 96 THR A CA 1
ATOM 770 C C . THR A 1 96 ? 3.396 19.631 -5.335 1.00 86.44 96 THR A C 1
ATOM 772 O O . THR A 1 96 ? 4.031 18.825 -6.014 1.00 86.44 96 THR A O 1
ATOM 775 N N . MET A 1 97 ? 3.676 20.931 -5.340 1.00 68.19 97 MET A N 1
ATOM 776 C CA . MET A 1 97 ? 4.766 21.465 -6.159 1.00 68.19 97 MET A CA 1
ATOM 777 C C . MET A 1 97 ? 6.107 21.073 -5.529 1.00 68.19 97 MET A C 1
ATOM 779 O O . MET A 1 97 ? 6.386 21.535 -4.421 1.00 68.19 97 MET A O 1
ATOM 783 N N . PRO A 1 98 ? 6.940 20.260 -6.194 1.00 62.12 98 PRO A N 1
ATOM 784 C CA . PRO A 1 98 ? 8.262 19.965 -5.670 1.00 62.12 98 PRO A CA 1
ATOM 785 C C . PRO A 1 98 ? 9.147 21.220 -5.748 1.00 62.12 98 PRO A C 1
ATOM 787 O O . PRO A 1 98 ? 9.014 22.032 -6.669 1.00 62.12 98 PRO A O 1
ATOM 790 N N . GLY A 1 99 ? 10.080 21.380 -4.805 1.00 57.81 99 GLY A N 1
ATOM 791 C CA . GLY A 1 99 ? 11.303 22.131 -5.106 1.00 57.81 99 GLY A CA 1
ATOM 792 C C . GLY A 1 99 ? 12.061 21.429 -6.242 1.00 57.81 99 GLY A C 1
ATOM 793 O O . GLY A 1 99 ? 11.851 20.242 -6.459 1.00 57.81 99 GLY A O 1
ATOM 794 N N . GLU A 1 100 ? 12.953 22.109 -6.970 1.00 49.56 100 GLU A N 1
ATOM 795 C CA . GLU A 1 100 ? 13.629 21.572 -8.180 1.00 49.56 100 GLU A CA 1
ATOM 796 C C . GLU A 1 100 ? 14.328 20.198 -8.018 1.00 49.56 100 GLU A C 1
ATOM 798 O O . GLU A 1 100 ? 14.724 19.591 -9.010 1.00 49.56 100 GLU A O 1
ATOM 803 N N . LYS A 1 101 ? 14.497 19.701 -6.786 1.00 59.75 101 LYS A N 1
ATOM 804 C CA . LYS A 1 101 ? 15.154 18.430 -6.446 1.00 59.75 101 LYS A CA 1
ATOM 805 C C . LYS A 1 101 ? 14.327 17.508 -5.545 1.00 59.75 101 LYS A C 1
ATOM 807 O O . LYS A 1 101 ? 14.869 16.525 -5.052 1.00 59.75 101 LYS A O 1
ATOM 812 N N . GLU A 1 102 ? 13.070 17.838 -5.273 1.00 72.25 102 GLU A N 1
ATOM 813 C CA . GLU A 1 102 ? 12.247 17.070 -4.338 1.00 72.25 102 GLU A CA 1
ATOM 814 C C . GLU A 1 102 ? 11.277 16.149 -5.072 1.00 72.25 102 GLU A C 1
ATOM 816 O O . GLU A 1 102 ? 10.720 16.507 -6.111 1.00 72.25 102 GLU A O 1
ATOM 821 N N . ASP A 1 103 ? 11.040 14.975 -4.497 1.00 82.75 103 ASP A N 1
ATOM 822 C CA . ASP A 1 103 ? 9.929 14.136 -4.917 1.00 82.75 103 ASP A CA 1
ATOM 823 C C . ASP A 1 103 ? 8.605 14.814 -4.559 1.00 82.75 103 ASP A C 1
ATOM 825 O O . ASP A 1 103 ? 8.483 15.542 -3.564 1.00 82.75 103 ASP A O 1
ATOM 829 N N . CYS A 1 104 ? 7.594 14.588 -5.391 1.00 86.69 104 CYS A N 1
ATOM 830 C CA . CYS A 1 104 ? 6.274 15.167 -5.194 1.00 86.69 104 CYS A CA 1
ATOM 831 C C . CYS A 1 104 ? 5.283 14.132 -4.654 1.00 86.69 104 CYS A C 1
ATOM 833 O O . CYS A 1 104 ? 5.537 12.928 -4.631 1.00 86.69 104 CYS A O 1
ATOM 835 N N . MET A 1 105 ? 4.140 14.618 -4.188 1.00 90.62 105 MET A N 1
ATOM 836 C CA . MET A 1 105 ? 2.955 13.825 -3.910 1.00 90.62 105 MET A CA 1
ATOM 837 C C . MET A 1 105 ? 1.917 14.141 -4.986 1.00 90.62 105 MET A C 1
ATOM 839 O O . MET A 1 105 ? 1.642 15.310 -5.268 1.00 90.62 105 MET A O 1
ATOM 843 N N . ALA A 1 106 ? 1.329 13.106 -5.574 1.00 93.31 106 ALA A N 1
ATOM 844 C CA . ALA A 1 106 ? 0.267 13.221 -6.563 1.00 93.31 106 ALA A CA 1
ATOM 845 C C . ALA A 1 106 ? -0.990 12.500 -6.072 1.00 93.31 106 ALA A C 1
ATOM 847 O O . ALA A 1 106 ? -0.929 11.386 -5.564 1.00 93.31 106 ALA A O 1
ATOM 848 N N . ILE A 1 107 ? -2.148 13.125 -6.244 1.00 94.44 107 ILE A N 1
ATOM 849 C CA . ILE A 1 107 ? -3.451 12.554 -5.927 1.00 94.44 107 ILE A CA 1
ATOM 850 C C . ILE A 1 107 ? -4.261 12.471 -7.206 1.00 94.44 107 ILE A C 1
ATOM 852 O O . ILE A 1 107 ? -4.541 13.486 -7.844 1.00 94.44 107 ILE A O 1
ATOM 856 N N . PHE A 1 108 ? -4.684 11.259 -7.535 1.00 95.12 108 PHE A N 1
ATOM 857 C CA . PHE A 1 108 ? -5.593 10.974 -8.628 1.00 95.12 108 PHE A CA 1
ATOM 858 C C . PHE A 1 108 ? -6.995 10.732 -8.073 1.00 95.12 108 PHE A C 1
ATOM 860 O O . PHE A 1 108 ? -7.239 9.779 -7.332 1.00 95.12 108 PHE A O 1
ATOM 867 N N . LEU A 1 109 ? -7.931 11.600 -8.446 1.00 92.56 109 LEU A N 1
ATOM 868 C CA . LEU A 1 109 ? -9.332 11.551 -8.039 1.00 92.56 109 LEU A CA 1
ATOM 869 C C . LEU A 1 109 ? -10.192 11.162 -9.226 1.00 92.56 109 LEU A C 1
ATOM 871 O O . LEU A 1 109 ? -10.187 11.851 -10.243 1.00 92.56 109 LEU A O 1
ATOM 875 N N . ARG A 1 110 ? -10.954 10.078 -9.112 1.00 90.25 110 ARG A N 1
ATOM 876 C CA . ARG A 1 110 ? -11.845 9.661 -10.193 1.00 90.25 110 ARG A CA 1
ATOM 877 C C . ARG A 1 110 ? -12.860 10.762 -10.513 1.00 90.25 110 ARG A C 1
ATOM 879 O O . ARG A 1 110 ? -13.374 11.429 -9.613 1.00 90.25 110 ARG A O 1
ATOM 886 N N . TYR A 1 111 ? -13.133 10.969 -11.800 1.00 85.94 111 TYR A N 1
ATOM 887 C CA . TYR A 1 111 ? -14.021 12.038 -12.255 1.00 85.94 111 TYR A CA 1
ATOM 888 C C . TYR A 1 111 ? -15.387 12.012 -11.566 1.00 85.94 111 TYR A C 1
ATOM 890 O O . TYR A 1 111 ? -16.027 10.972 -11.440 1.00 85.94 111 TYR A O 1
ATOM 898 N N . GLY A 1 112 ? -15.814 13.204 -11.143 1.00 76.81 112 GLY A N 1
ATOM 899 C CA . GLY A 1 112 ? -17.062 13.447 -10.423 1.00 76.81 112 GLY A CA 1
ATOM 900 C C . GLY A 1 112 ? -16.922 13.464 -8.897 1.00 76.81 112 GLY A C 1
ATOM 901 O O . GLY A 1 112 ? -17.839 13.939 -8.228 1.00 76.81 112 GLY A O 1
ATOM 902 N N . LEU A 1 113 ? -15.771 13.067 -8.341 1.00 82.25 113 LEU A N 1
ATOM 903 C CA . LEU A 1 113 ? -15.416 13.423 -6.966 1.00 82.25 113 LEU A CA 1
ATOM 904 C C . LEU A 1 113 ? -15.060 14.912 -6.887 1.00 82.25 113 LEU A C 1
ATOM 906 O O . LEU A 1 113 ? -14.313 15.435 -7.714 1.00 82.25 113 LEU A O 1
ATOM 910 N N . GLN A 1 114 ? -15.613 15.595 -5.890 1.00 80.06 114 GLN A N 1
ATOM 911 C CA . GLN A 1 114 ? -15.302 16.990 -5.595 1.00 80.06 114 GLN A CA 1
ATOM 912 C C . GLN A 1 114 ? -14.289 17.037 -4.452 1.00 80.06 114 GLN A C 1
ATOM 914 O O . GLN A 1 114 ? -14.337 16.206 -3.547 1.00 80.06 114 GLN A O 1
ATOM 919 N N . CYS A 1 115 ? -13.348 17.976 -4.522 1.00 84.00 115 CYS A N 1
ATOM 920 C CA . CYS A 1 115 ? -12.240 18.065 -3.585 1.00 84.00 115 CYS A CA 1
ATOM 921 C C . CYS A 1 115 ? -11.771 19.506 -3.417 1.00 84.00 115 CYS A C 1
ATOM 923 O O . CYS A 1 115 ? -11.614 20.215 -4.411 1.00 84.00 115 CYS A O 1
ATOM 925 N N . GLU A 1 116 ? -11.442 19.877 -2.182 1.00 85.31 116 GLU A N 1
ATOM 926 C CA . GLU A 1 116 ? -10.725 21.111 -1.843 1.00 85.31 116 GLU A CA 1
ATOM 927 C C . GLU A 1 116 ? -9.391 20.741 -1.166 1.00 85.31 116 GLU A C 1
ATOM 929 O O . GLU A 1 116 ? -9.355 20.512 0.047 1.00 85.31 116 GLU A O 1
ATOM 934 N N . PRO A 1 117 ? -8.303 20.564 -1.944 1.00 85.31 117 PRO A N 1
ATOM 935 C CA . PRO A 1 117 ? -7.017 20.133 -1.407 1.00 85.31 117 PRO A CA 1
ATOM 936 C C . PRO A 1 117 ? -6.194 21.318 -0.882 1.00 85.31 117 PRO A C 1
ATOM 938 O O . PRO A 1 117 ? -5.980 22.308 -1.582 1.00 85.31 117 PRO A O 1
ATOM 941 N N . ASN A 1 118 ? -5.670 21.181 0.335 1.00 85.12 118 ASN A N 1
ATOM 942 C CA . ASN A 1 118 ? -4.862 22.185 1.020 1.00 85.12 118 ASN A CA 1
ATOM 943 C C . ASN A 1 118 ? -3.587 21.556 1.580 1.00 85.12 118 ASN A C 1
ATOM 945 O O . ASN A 1 118 ? -3.633 20.645 2.404 1.00 85.12 118 ASN A O 1
ATOM 949 N N . GLU A 1 119 ? -2.439 22.071 1.164 1.00 83.00 119 GLU A N 1
ATOM 950 C CA . GLU A 1 119 ? -1.130 21.656 1.655 1.00 83.00 119 GLU A CA 1
ATOM 951 C C . GLU A 1 119 ? -0.723 22.506 2.863 1.00 83.00 119 GLU A C 1
ATOM 953 O O . GLU A 1 119 ? -0.838 23.733 2.851 1.00 83.00 119 GLU A O 1
ATOM 958 N N . ILE A 1 120 ? -0.234 21.849 3.911 1.00 79.06 120 ILE A N 1
ATOM 959 C CA . ILE A 1 120 ? 0.272 22.463 5.134 1.00 79.06 120 ILE A CA 1
ATOM 960 C C . ILE A 1 120 ? 1.696 21.959 5.350 1.00 79.06 120 ILE A C 1
ATOM 962 O O . ILE A 1 120 ? 1.930 20.771 5.580 1.00 79.06 120 ILE A O 1
ATOM 966 N N . ASN A 1 121 ? 2.657 22.877 5.307 1.00 73.44 121 ASN A N 1
ATOM 967 C CA . ASN A 1 121 ? 4.050 22.549 5.589 1.00 73.44 121 ASN A CA 1
ATOM 968 C C . ASN A 1 121 ? 4.336 22.770 7.073 1.00 73.44 121 ASN A C 1
ATOM 970 O O . ASN A 1 121 ? 4.284 23.896 7.573 1.00 73.44 121 ASN A O 1
ATOM 974 N N . LEU A 1 122 ? 4.641 21.684 7.777 1.00 69.50 122 LEU A N 1
ATOM 975 C CA . LEU A 1 122 ? 5.023 21.699 9.180 1.00 69.50 122 LEU A CA 1
ATOM 976 C C . LEU A 1 122 ? 6.536 21.608 9.284 1.00 69.50 122 LEU A C 1
ATOM 978 O O . LEU A 1 122 ? 7.121 20.533 9.200 1.00 69.50 122 LEU A O 1
ATOM 982 N N . VAL A 1 123 ? 7.178 22.755 9.463 1.00 63.09 123 VAL A N 1
ATOM 983 C CA . VAL A 1 123 ? 8.617 22.818 9.718 1.00 63.09 123 VAL A CA 1
ATOM 984 C C . VAL A 1 123 ? 8.817 22.982 11.219 1.00 63.09 123 VAL A C 1
ATOM 986 O O . VAL A 1 123 ? 8.432 24.005 11.785 1.00 63.09 123 VAL A O 1
ATOM 989 N N . GLU A 1 124 ? 9.397 21.978 11.877 1.00 53.19 124 GLU A N 1
ATOM 990 C CA . GLU A 1 124 ? 9.758 22.066 13.295 1.00 53.19 124 GLU A CA 1
ATOM 991 C C . GLU A 1 124 ? 11.267 22.314 13.419 1.00 53.19 124 GLU A C 1
ATOM 993 O O . GLU A 1 124 ? 12.062 21.385 13.559 1.00 53.19 124 GLU A O 1
ATOM 998 N N . ASN A 1 125 ? 11.653 23.596 13.367 1.00 50.94 125 ASN A N 1
ATOM 999 C CA . ASN A 1 125 ? 13.038 24.090 13.313 1.00 50.94 125 ASN A CA 1
ATOM 1000 C C . ASN A 1 125 ? 13.834 23.576 12.089 1.00 50.94 125 ASN A C 1
ATOM 1002 O O . ASN A 1 125 ? 13.484 22.572 11.478 1.00 50.94 125 ASN A O 1
ATOM 1006 N N . ASP A 1 126 ? 14.915 24.275 11.723 1.00 51.31 126 ASP A N 1
ATOM 1007 C CA . ASP A 1 126 ? 15.658 24.215 10.438 1.00 51.31 126 ASP A CA 1
ATOM 1008 C C . ASP A 1 126 ? 16.225 22.846 9.973 1.00 51.31 126 ASP A C 1
ATOM 1010 O O . ASP A 1 126 ? 17.082 22.791 9.093 1.00 51.31 126 ASP A O 1
ATOM 1014 N N . LYS A 1 127 ? 15.812 21.720 10.563 1.00 55.00 127 LYS A N 1
ATOM 1015 C CA . LYS A 1 127 ? 16.295 20.371 10.235 1.00 55.00 127 LYS A CA 1
ATOM 1016 C C . LYS A 1 127 ? 15.202 19.362 9.885 1.00 55.00 127 LYS A C 1
ATOM 1018 O O . LYS A 1 127 ? 15.553 18.284 9.422 1.00 55.00 127 LYS A O 1
ATOM 1023 N N . VAL A 1 128 ? 13.921 19.658 10.131 1.00 57.53 128 VAL A N 1
ATOM 1024 C CA . VAL A 1 128 ? 12.828 18.684 9.963 1.00 57.53 128 VAL A CA 1
ATOM 1025 C C . VAL A 1 128 ? 11.613 19.330 9.304 1.00 57.53 128 VAL A C 1
ATOM 1027 O O . VAL A 1 128 ? 10.916 20.140 9.917 1.00 57.53 128 VAL A O 1
ATOM 1030 N N . SER A 1 129 ? 11.339 18.931 8.063 1.00 62.91 129 SER A N 1
ATOM 1031 C CA . SER A 1 129 ? 10.123 19.290 7.335 1.00 62.91 129 SER A CA 1
ATOM 1032 C C . SER A 1 129 ? 9.176 18.097 7.258 1.00 62.91 129 SER A C 1
ATOM 1034 O O . SER A 1 129 ? 9.511 17.064 6.681 1.00 62.91 129 SER A O 1
ATOM 1036 N N . LEU A 1 130 ? 7.980 18.254 7.812 1.00 67.88 130 LEU A N 1
ATOM 1037 C CA . LEU A 1 130 ? 6.864 17.334 7.654 1.00 67.88 130 LEU A CA 1
ATOM 1038 C C . LEU A 1 130 ? 5.850 17.971 6.703 1.00 67.88 130 LEU A C 1
ATOM 1040 O O . LEU A 1 130 ? 5.432 19.117 6.892 1.00 67.88 130 LEU A O 1
ATOM 1044 N N . LYS A 1 131 ? 5.460 17.229 5.667 1.00 72.88 131 LYS A N 1
ATOM 1045 C CA . LYS A 1 131 ? 4.475 17.687 4.688 1.00 72.88 131 LYS A CA 1
ATOM 1046 C C . LYS A 1 131 ? 3.141 17.027 5.010 1.00 72.88 131 LYS A C 1
ATOM 1048 O O . LYS A 1 131 ? 3.005 15.806 4.933 1.00 72.88 131 LYS A O 1
ATOM 1053 N N . ALA A 1 132 ? 2.159 17.834 5.397 1.00 75.19 132 ALA A N 1
ATOM 1054 C CA . ALA A 1 132 ? 0.800 17.375 5.636 1.00 75.19 132 ALA A CA 1
ATOM 1055 C C . ALA A 1 132 ? -0.105 17.907 4.524 1.00 75.19 132 ALA A C 1
ATOM 1057 O O . ALA A 1 132 ? -0.265 19.112 4.356 1.00 75.19 132 ALA A O 1
ATOM 1058 N N . LEU A 1 133 ? -0.715 17.010 3.761 1.00 78.56 133 LEU A N 1
ATOM 1059 C CA . LEU A 1 133 ? -1.698 17.355 2.748 1.00 78.56 133 LEU A CA 1
ATOM 1060 C C . LEU A 1 133 ? -3.096 17.005 3.259 1.00 78.56 133 LEU A C 1
ATOM 1062 O O . LEU A 1 133 ? -3.430 15.841 3.469 1.00 78.56 133 LEU A O 1
ATOM 1066 N N . LEU A 1 134 ? -3.920 18.027 3.461 1.00 80.75 134 LEU A N 1
ATOM 1067 C CA . LEU A 1 134 ? -5.318 17.899 3.843 1.00 80.75 134 LEU A CA 1
ATOM 1068 C C . LEU A 1 134 ? -6.188 17.901 2.586 1.00 80.75 134 LEU A C 1
ATOM 1070 O O . LEU A 1 134 ? -6.153 18.833 1.788 1.00 80.75 134 LEU A O 1
ATOM 1074 N N . VAL A 1 135 ? -7.010 16.875 2.426 1.00 79.56 135 VAL A N 1
ATOM 1075 C CA . VAL A 1 135 ? -7.845 16.660 1.246 1.00 79.56 135 VAL A CA 1
ATOM 1076 C C . VAL A 1 135 ? -9.269 16.417 1.713 1.00 79.56 135 VAL A C 1
ATOM 1078 O O . VAL A 1 135 ? -9.621 15.330 2.170 1.00 79.56 135 VAL A O 1
ATOM 1081 N N . GLN A 1 136 ? -10.118 17.432 1.593 1.00 78.56 136 GLN A N 1
ATOM 1082 C CA . GLN A 1 136 ? -11.528 17.296 1.943 1.00 78.56 136 GLN A CA 1
ATOM 1083 C C . GLN A 1 136 ? -12.317 16.832 0.726 1.00 78.56 136 GLN A C 1
ATOM 1085 O O . GLN A 1 136 ? -12.381 17.530 -0.285 1.00 78.56 136 GLN A O 1
ATOM 1090 N N . LEU A 1 137 ? -12.920 15.648 0.835 1.00 75.81 137 LEU A N 1
ATOM 1091 C CA . LEU A 1 137 ? -13.698 15.021 -0.223 1.00 75.81 137 LEU A CA 1
ATOM 1092 C C . LEU A 1 137 ? -15.179 14.986 0.164 1.00 75.81 137 LEU A C 1
ATOM 1094 O O . LEU A 1 137 ? -15.615 14.111 0.916 1.00 75.81 137 LEU A O 1
ATOM 1098 N N . PRO A 1 138 ? -16.010 15.908 -0.337 1.00 71.19 138 PRO A N 1
ATOM 1099 C CA . PRO A 1 138 ? -17.451 15.689 -0.382 1.00 71.19 138 PRO A CA 1
ATOM 1100 C C . PRO A 1 138 ? -17.776 14.512 -1.318 1.00 71.19 138 PRO A C 1
ATOM 1102 O O . PRO A 1 138 ? -17.647 14.630 -2.537 1.00 71.19 138 PRO A O 1
ATOM 1105 N N . ILE A 1 139 ? -18.229 13.374 -0.768 1.00 71.50 139 ILE A N 1
ATOM 1106 C CA . ILE A 1 139 ? -18.717 12.259 -1.590 1.00 71.50 139 ILE A CA 1
ATOM 1107 C C . ILE A 1 139 ? -20.240 12.185 -1.551 1.00 71.50 139 ILE A C 1
ATOM 1109 O O . ILE A 1 139 ? -20.880 11.954 -0.523 1.00 71.50 139 ILE A O 1
ATOM 1113 N N . ASN A 1 140 ? -20.843 12.280 -2.730 1.00 61.25 140 ASN A N 1
ATOM 1114 C CA . ASN A 1 140 ? -22.273 12.099 -2.889 1.00 61.25 140 ASN A CA 1
ATOM 1115 C C . ASN A 1 140 ? -22.659 10.607 -2.942 1.00 61.25 140 ASN A C 1
ATOM 1117 O O . ASN A 1 140 ? -23.153 10.112 -3.956 1.00 61.25 140 ASN A O 1
ATOM 1121 N N . VAL A 1 141 ? -22.443 9.870 -1.845 1.00 61.91 141 VAL A N 1
ATOM 1122 C CA . VAL A 1 141 ? -23.060 8.546 -1.677 1.00 61.91 141 VAL A CA 1
ATOM 1123 C C . VAL A 1 141 ? -24.397 8.711 -0.975 1.00 61.91 141 VAL A C 1
ATOM 1125 O O . VAL A 1 141 ? -24.434 9.125 0.183 1.00 61.91 141 VAL A O 1
ATOM 1128 N N . ALA A 1 142 ? -25.495 8.411 -1.671 1.00 54.28 142 ALA A N 1
ATOM 1129 C CA . ALA A 1 142 ? -26.853 8.515 -1.128 1.00 54.28 142 ALA A CA 1
ATOM 1130 C C . ALA A 1 142 ? -27.171 9.879 -0.462 1.00 54.28 142 ALA A C 1
ATOM 1132 O O . ALA A 1 142 ? -28.033 9.965 0.411 1.00 54.28 142 ALA A O 1
ATOM 1133 N N . GLY A 1 143 ? -26.500 10.956 -0.894 1.00 54.97 143 GLY A N 1
ATOM 1134 C CA . GLY A 1 143 ? -27.004 12.313 -0.729 1.00 54.97 143 GLY A CA 1
ATOM 1135 C C . GLY A 1 143 ? -26.486 13.194 0.407 1.00 54.97 143 GLY A C 1
ATOM 1136 O O . GLY A 1 143 ? -27.208 14.159 0.647 1.00 54.97 143 GLY A O 1
ATOM 1137 N N . LYS A 1 144 ? -25.355 12.952 1.123 1.00 60.75 144 LYS A N 1
ATOM 1138 C CA . LYS A 1 144 ? -24.868 13.941 2.144 1.00 60.75 144 LYS A CA 1
ATOM 1139 C C . LYS A 1 144 ? -23.499 13.778 2.854 1.00 60.75 144 LYS A C 1
ATOM 1141 O O . LYS A 1 144 ? -23.249 14.538 3.792 1.00 60.75 144 LYS A O 1
ATOM 1146 N N . SER A 1 145 ? -22.621 12.830 2.519 1.00 74.75 145 SER A N 1
ATOM 1147 C CA . SER A 1 145 ? -21.466 12.522 3.395 1.00 74.75 145 SER A CA 1
ATOM 1148 C C . SER A 1 145 ? -20.124 13.071 2.894 1.00 74.75 145 SER A C 1
ATOM 1150 O O . SER A 1 145 ? -19.669 12.752 1.806 1.00 74.75 145 SER A O 1
ATOM 1152 N N . MET A 1 146 ? -19.440 13.857 3.723 1.00 80.75 146 MET A N 1
ATOM 1153 C CA . MET A 1 146 ? -18.063 14.298 3.476 1.00 80.75 146 MET A CA 1
ATOM 1154 C C . MET A 1 146 ? -17.083 13.358 4.187 1.00 80.75 146 MET A C 1
ATOM 1156 O O . MET A 1 146 ? -17.330 12.984 5.335 1.00 80.75 146 MET A O 1
ATOM 1160 N N . ILE A 1 147 ? -15.996 12.982 3.510 1.00 86.62 147 ILE A N 1
ATOM 1161 C CA . ILE A 1 147 ? -14.836 12.312 4.105 1.00 86.62 147 ILE A CA 1
ATOM 1162 C C . ILE A 1 147 ? -13.666 13.288 4.061 1.00 86.62 147 ILE A C 1
ATOM 1164 O O . ILE A 1 147 ? -13.371 13.873 3.021 1.00 86.62 147 ILE A O 1
ATOM 1168 N N . ASN A 1 148 ? -12.988 13.452 5.188 1.00 88.06 148 ASN A N 1
ATOM 1169 C CA . ASN A 1 148 ? -11.758 14.221 5.255 1.00 88.06 148 ASN A CA 1
ATOM 1170 C C . ASN A 1 148 ? -10.557 13.273 5.188 1.00 88.06 148 ASN A C 1
ATOM 1172 O O . ASN A 1 148 ? -10.387 12.459 6.091 1.00 88.06 148 ASN A O 1
ATOM 1176 N N . ILE A 1 149 ? -9.738 13.356 4.143 1.00 90.19 149 ILE A N 1
ATOM 1177 C CA . ILE A 1 149 ? -8.517 12.561 3.998 1.00 90.19 149 ILE A CA 1
ATOM 1178 C C . ILE A 1 149 ? -7.319 13.433 4.359 1.00 90.19 149 ILE A C 1
ATOM 1180 O O . ILE A 1 149 ? -7.052 14.443 3.722 1.00 90.19 149 ILE A O 1
ATOM 1184 N N . ASN A 1 150 ? -6.578 13.030 5.380 1.00 88.75 150 ASN A N 1
ATOM 1185 C CA . ASN A 1 150 ? -5.351 13.683 5.808 1.00 88.75 150 ASN A CA 1
ATOM 1186 C C . ASN A 1 150 ? -4.194 12.790 5.411 1.00 88.75 150 ASN A C 1
ATOM 1188 O O . ASN A 1 150 ? -4.162 11.619 5.781 1.00 88.75 150 ASN A O 1
ATOM 1192 N N . VAL A 1 151 ? -3.243 13.334 4.675 1.00 89.56 151 VAL A N 1
ATOM 1193 C CA . VAL A 1 151 ? -2.061 12.601 4.263 1.00 89.56 151 VAL A CA 1
ATOM 1194 C C . VAL A 1 151 ? -0.846 13.224 4.913 1.00 89.56 151 VAL A C 1
ATOM 1196 O O . VAL A 1 151 ? -0.562 14.400 4.713 1.00 89.56 151 VAL A O 1
ATOM 1199 N N . VAL A 1 152 ? -0.144 12.440 5.716 1.00 86.12 152 VAL A N 1
ATOM 1200 C CA . VAL A 1 152 ? 1.015 12.874 6.485 1.00 86.12 152 VAL A CA 1
ATOM 1201 C C . VAL A 1 152 ? 2.230 12.138 5.947 1.00 86.12 152 VAL A C 1
ATOM 1203 O O . VAL A 1 152 ? 2.394 10.945 6.194 1.00 86.12 152 VAL A O 1
ATOM 1206 N N . ASN A 1 153 ? 3.072 12.854 5.205 1.00 84.69 153 ASN A N 1
ATOM 1207 C CA . ASN A 1 153 ? 4.346 12.342 4.721 1.00 84.69 153 ASN A CA 1
ATOM 1208 C C . ASN A 1 153 ? 5.479 12.999 5.522 1.00 84.69 153 ASN A C 1
ATOM 1210 O O . ASN A 1 153 ? 5.705 14.213 5.457 1.00 84.69 153 ASN A O 1
ATOM 1214 N N . SER A 1 154 ? 6.150 12.180 6.325 1.00 77.19 154 SER A N 1
ATOM 1215 C CA . SER A 1 154 ? 7.270 12.574 7.172 1.00 77.19 154 SER A CA 1
ATOM 1216 C C . SER A 1 154 ? 8.586 12.115 6.555 1.00 77.19 154 SER A C 1
ATOM 1218 O O . SER A 1 154 ? 8.684 10.996 6.059 1.00 77.19 154 SER A O 1
ATOM 1220 N N . ASP A 1 155 ? 9.627 12.939 6.648 1.00 70.62 155 ASP A N 1
ATOM 1221 C CA . ASP A 1 155 ? 10.973 12.533 6.240 1.00 70.62 155 ASP A CA 1
ATOM 1222 C C . ASP A 1 155 ? 11.456 11.317 7.064 1.00 70.62 155 ASP A C 1
ATOM 1224 O O . ASP A 1 155 ? 11.319 11.261 8.292 1.00 70.62 155 ASP A O 1
ATOM 1228 N N . TYR A 1 156 ? 12.059 10.346 6.378 1.00 60.84 156 TYR A N 1
ATOM 1229 C CA . TYR A 1 156 ? 12.562 9.091 6.940 1.00 60.84 156 TYR A CA 1
ATOM 1230 C C . TYR A 1 156 ? 13.640 9.273 8.021 1.00 60.84 156 TYR A C 1
ATOM 1232 O O . TYR A 1 156 ? 13.868 8.405 8.870 1.00 60.84 156 TYR A O 1
ATOM 1240 N N . THR A 1 157 ? 14.352 10.400 7.984 1.00 58.94 157 THR A N 1
ATOM 1241 C CA . THR A 1 157 ? 15.349 10.762 8.997 1.00 58.94 157 THR A CA 1
ATOM 1242 C C . THR A 1 157 ? 14.697 11.082 10.347 1.00 58.94 157 THR A C 1
ATOM 1244 O O . THR A 1 157 ? 15.333 10.946 11.395 1.00 58.94 157 THR A O 1
ATOM 1247 N N . VAL A 1 158 ? 13.407 11.434 10.336 1.00 56.00 158 VAL A N 1
ATOM 1248 C CA . VAL A 1 158 ? 12.604 11.862 11.487 1.00 56.00 158 VAL A CA 1
ATOM 1249 C C . VAL A 1 158 ? 11.819 10.699 12.085 1.00 56.00 158 VAL A C 1
ATOM 1251 O O . VAL A 1 158 ? 11.702 10.631 13.312 1.00 56.00 158 VAL A O 1
ATOM 1254 N N . THR A 1 159 ? 11.333 9.763 11.261 1.00 52.91 159 THR A N 1
ATOM 1255 C CA . THR A 1 159 ? 10.566 8.571 11.689 1.00 52.91 159 THR A CA 1
ATOM 1256 C C . THR A 1 159 ? 11.365 7.615 12.573 1.00 52.91 159 THR A C 1
ATOM 1258 O O . THR A 1 159 ? 10.792 6.939 13.422 1.00 52.91 159 THR A O 1
ATOM 1261 N N . LYS A 1 160 ? 12.705 7.656 12.525 1.00 52.75 160 LYS A N 1
ATOM 1262 C CA . LYS A 1 160 ? 13.567 6.973 13.513 1.00 52.75 160 LYS A CA 1
ATOM 1263 C C . LYS A 1 160 ? 13.522 7.583 14.924 1.00 52.75 160 LYS A C 1
ATOM 1265 O O . LYS A 1 160 ? 14.092 7.014 15.854 1.00 52.75 160 LYS A O 1
ATOM 1270 N N . SER A 1 161 ? 12.883 8.738 15.113 1.00 52.19 161 SER A N 1
ATOM 1271 C CA . SER A 1 161 ? 12.779 9.427 16.402 1.00 52.19 161 SER A CA 1
ATOM 1272 C C . SER A 1 161 ? 11.332 9.447 16.908 1.00 52.19 161 SER A C 1
ATOM 1274 O O . SER A 1 161 ? 10.397 9.629 16.134 1.00 52.19 161 SER A O 1
ATOM 1276 N N . LYS A 1 162 ? 11.132 9.369 18.235 1.00 61.56 162 LYS A N 1
ATOM 1277 C CA . LYS A 1 162 ? 9.813 9.509 18.902 1.00 61.56 162 LYS A CA 1
ATOM 1278 C C . LYS A 1 162 ? 9.045 10.799 18.530 1.00 61.56 162 LYS A C 1
ATOM 1280 O O . LYS A 1 162 ? 7.882 10.936 18.893 1.00 61.56 162 LYS A O 1
ATOM 1285 N N . LYS A 1 163 ? 9.679 11.743 17.825 1.00 60.91 163 LYS A N 1
ATOM 1286 C CA . LYS A 1 163 ? 9.110 13.032 17.422 1.00 60.91 163 LYS A CA 1
ATOM 1287 C C . LYS A 1 163 ? 8.104 12.921 16.273 1.00 60.91 163 LYS A C 1
ATOM 1289 O O . LYS A 1 163 ? 7.095 13.611 16.324 1.00 60.91 163 LYS A O 1
ATOM 1294 N N . ALA A 1 164 ? 8.320 12.036 15.290 1.00 60.12 164 ALA A N 1
ATOM 1295 C CA . ALA A 1 164 ? 7.372 11.848 14.179 1.00 60.12 164 ALA A CA 1
ATOM 1296 C C . ALA A 1 164 ? 5.995 11.386 14.686 1.00 60.12 164 ALA A C 1
ATOM 1298 O O . ALA A 1 164 ? 4.960 11.908 14.277 1.00 60.12 164 ALA A O 1
ATOM 1299 N N . VAL A 1 165 ? 6.006 10.472 15.658 1.00 67.12 165 VAL A N 1
ATOM 1300 C CA . VAL A 1 165 ? 4.815 9.992 16.366 1.00 67.12 165 VAL A CA 1
ATOM 1301 C C . VAL A 1 165 ? 4.117 11.128 17.113 1.00 67.12 165 VAL A C 1
ATOM 1303 O O . VAL A 1 165 ? 2.933 11.355 16.901 1.00 67.12 165 VAL A O 1
ATOM 1306 N N . GLN A 1 166 ? 4.851 11.898 17.922 1.00 68.88 166 GLN A N 1
ATOM 1307 C CA . GLN A 1 166 ? 4.289 13.011 18.703 1.00 68.88 166 GLN A CA 1
ATOM 1308 C C . GLN A 1 166 ? 3.689 14.121 17.827 1.00 68.88 166 GLN A C 1
ATOM 1310 O O . GLN A 1 166 ? 2.661 14.698 18.179 1.00 68.88 166 GLN A O 1
ATOM 1315 N N . LEU A 1 167 ? 4.306 14.417 16.683 1.00 65.00 167 LEU A N 1
ATOM 1316 C CA . LEU A 1 167 ? 3.801 15.396 15.719 1.00 65.00 167 LEU A CA 1
ATOM 1317 C C . LEU A 1 167 ? 2.565 14.884 14.978 1.00 65.00 167 LEU A C 1
ATOM 1319 O O . LEU A 1 167 ? 1.587 15.620 14.840 1.00 65.00 167 LEU A O 1
ATOM 1323 N N . THR A 1 168 ? 2.580 13.620 14.550 1.00 68.38 168 THR A N 1
ATOM 1324 C CA . THR A 1 168 ? 1.415 12.973 13.930 1.00 68.38 168 THR A CA 1
ATOM 1325 C C . THR A 1 168 ? 0.258 12.901 14.926 1.00 68.38 168 THR A C 1
ATOM 1327 O O . THR A 1 168 ? -0.877 13.198 14.567 1.00 68.38 168 THR A O 1
ATOM 1330 N N . ASP A 1 169 ? 0.535 12.631 16.204 1.00 73.12 169 ASP A N 1
ATOM 1331 C CA . ASP A 1 169 ? -0.439 12.702 17.297 1.00 73.12 169 ASP A CA 1
ATOM 1332 C C . ASP A 1 169 ? -0.975 14.117 17.504 1.00 73.12 169 ASP A C 1
ATOM 1334 O O . ASP A 1 169 ? -2.176 14.295 17.687 1.00 73.12 169 ASP A O 1
ATOM 1338 N N . ALA A 1 170 ? -0.122 15.142 17.467 1.00 70.69 170 ALA A N 1
ATOM 1339 C CA . ALA A 1 170 ? -0.550 16.532 17.595 1.00 70.69 170 ALA A CA 1
ATOM 1340 C C . ALA A 1 170 ? -1.473 16.950 16.438 1.00 70.69 170 ALA A C 1
ATOM 1342 O O . ALA A 1 170 ? -2.521 17.551 16.680 1.00 70.69 170 ALA A O 1
ATOM 1343 N N . LEU A 1 171 ? -1.126 16.577 15.204 1.00 69.12 171 LEU A N 1
ATOM 1344 C CA . LEU A 1 171 ? -1.975 16.737 14.021 1.00 69.12 171 LEU A CA 1
ATOM 1345 C C . LEU A 1 171 ? -3.302 15.988 14.177 1.00 69.12 171 LEU A C 1
ATOM 1347 O O . LEU A 1 171 ? -4.374 16.554 13.968 1.00 6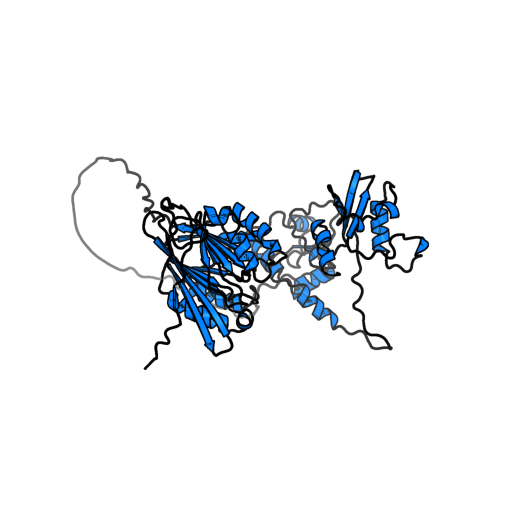9.12 171 LEU A O 1
ATOM 1351 N N . LEU A 1 172 ? -3.247 14.728 14.608 1.00 70.12 172 LEU A N 1
ATOM 1352 C CA . LEU A 1 172 ? -4.427 13.896 14.808 1.00 70.12 172 LEU A CA 1
ATOM 1353 C C . LEU A 1 172 ? -5.329 14.409 15.920 1.00 70.12 172 LEU A C 1
ATOM 1355 O O . LEU A 1 172 ? -6.543 14.343 15.781 1.00 70.12 172 LEU A O 1
ATOM 1359 N N . ASN A 1 173 ? -4.768 15.000 16.971 1.00 70.75 173 ASN A N 1
ATOM 1360 C CA . ASN A 1 173 ? -5.526 15.667 18.023 1.00 70.75 173 ASN A CA 1
ATOM 1361 C C . ASN A 1 173 ? -6.248 16.922 17.512 1.00 70.75 173 ASN A C 1
ATOM 1363 O O . ASN A 1 173 ? -7.347 17.212 17.982 1.00 70.75 173 ASN A O 1
ATOM 1367 N N . GLN A 1 174 ? -5.689 17.640 16.531 1.00 69.62 174 GLN A N 1
ATOM 1368 C CA . GLN A 1 174 ? -6.390 18.755 15.883 1.00 69.62 174 GLN A CA 1
ATOM 1369 C C . GLN A 1 174 ? -7.578 18.267 15.047 1.00 69.62 174 GLN A C 1
ATOM 1371 O O . GLN A 1 174 ? -8.626 18.912 15.044 1.00 69.62 174 GLN A O 1
ATOM 1376 N N . VAL A 1 175 ? -7.453 17.110 14.385 1.00 68.62 175 VAL A N 1
ATOM 1377 C CA . VAL A 1 175 ? -8.545 16.530 13.584 1.00 68.62 175 VAL A CA 1
ATOM 1378 C C . VAL A 1 175 ? -9.454 15.571 14.362 1.00 68.62 175 VAL A C 1
ATOM 1380 O O . VAL A 1 175 ? -10.500 15.175 13.855 1.00 68.62 175 VAL A O 1
ATOM 1383 N N . ALA A 1 176 ? -9.129 15.243 15.616 1.00 62.34 176 ALA A N 1
ATOM 1384 C CA . ALA A 1 176 ? -9.842 14.259 16.436 1.00 62.34 176 ALA A CA 1
ATOM 1385 C C . ALA A 1 176 ? -11.313 14.620 16.698 1.00 62.34 176 ALA A C 1
ATOM 1387 O O . ALA A 1 176 ? -12.121 13.724 16.968 1.00 62.34 176 ALA A O 1
ATOM 1388 N N . GLY A 1 177 ? -11.663 15.909 16.614 1.00 68.19 177 GLY A N 1
ATOM 1389 C CA . GLY A 1 177 ? -13.038 16.402 16.723 1.00 68.19 177 GLY A CA 1
ATOM 1390 C C . GLY A 1 177 ? -13.902 16.148 15.481 1.00 68.19 177 GLY A C 1
ATOM 1391 O O . GLY A 1 177 ? -15.123 16.264 15.562 1.00 68.19 177 GLY A O 1
ATOM 1392 N N . HIS A 1 178 ? -13.301 15.780 14.347 1.00 77.94 178 HIS A N 1
ATOM 1393 C CA . HIS A 1 178 ? -14.006 15.553 13.089 1.00 77.94 178 HIS A CA 1
ATOM 1394 C C . HIS A 1 178 ? -14.297 14.063 12.880 1.00 77.94 178 HIS A C 1
ATOM 1396 O O . HIS A 1 178 ? -13.393 13.240 12.729 1.00 77.94 178 HIS A O 1
ATOM 1402 N N . ASP A 1 179 ? -15.583 13.716 12.842 1.00 82.19 179 ASP A N 1
ATOM 1403 C CA . ASP A 1 179 ? -16.041 12.399 12.398 1.00 82.19 179 ASP A CA 1
ATOM 1404 C C . ASP A 1 179 ? -15.931 12.268 10.867 1.00 82.19 179 ASP A C 1
ATOM 1406 O O . ASP A 1 179 ? -16.165 13.239 10.145 1.00 82.19 179 ASP A O 1
ATOM 1410 N N . ASN A 1 180 ? -15.672 11.055 10.367 1.00 87.81 180 ASN A N 1
ATOM 1411 C CA . ASN A 1 180 ? -15.417 10.731 8.950 1.00 87.81 180 ASN A CA 1
ATOM 1412 C C . ASN A 1 180 ? -14.053 11.212 8.446 1.00 87.81 180 ASN A C 1
ATOM 1414 O O . ASN A 1 180 ? -13.924 11.733 7.337 1.00 87.81 180 ASN A O 1
ATOM 1418 N N . THR A 1 181 ? -13.035 10.999 9.273 1.00 89.31 181 THR A N 1
ATOM 1419 C CA . THR A 1 181 ? -11.649 11.353 8.981 1.00 89.31 181 THR A CA 1
ATOM 1420 C C . THR A 1 181 ? -10.847 10.094 8.669 1.00 89.31 181 THR A C 1
ATOM 1422 O O . THR A 1 181 ? -10.822 9.165 9.473 1.00 89.31 181 THR A O 1
ATOM 1425 N N . LEU A 1 182 ? -10.194 10.071 7.511 1.00 91.44 182 LEU A N 1
ATOM 1426 C CA . LEU A 1 182 ? -9.192 9.089 7.111 1.00 91.44 182 LEU A CA 1
ATOM 1427 C C . LEU A 1 182 ? -7.810 9.735 7.220 1.00 91.44 182 LEU A C 1
ATOM 1429 O O . LEU A 1 182 ? -7.633 10.876 6.795 1.00 91.44 182 LEU A O 1
ATOM 1433 N N . VAL A 1 183 ? -6.837 9.011 7.756 1.00 90.00 183 VAL A N 1
ATOM 1434 C CA . VAL A 1 183 ? -5.444 9.438 7.848 1.00 90.00 183 VAL A CA 1
ATOM 1435 C C . VAL A 1 183 ? -4.550 8.395 7.198 1.00 90.00 183 VAL A C 1
ATOM 1437 O O . VAL A 1 183 ? -4.609 7.218 7.549 1.00 90.00 183 VAL A O 1
ATOM 1440 N N . LEU A 1 184 ? -3.738 8.850 6.249 1.00 91.12 184 LEU A N 1
ATOM 1441 C CA . LEU A 1 184 ? -2.674 8.095 5.600 1.00 91.12 184 LEU A CA 1
ATOM 1442 C C . LEU A 1 184 ? -1.346 8.623 6.141 1.00 91.12 184 LEU A C 1
ATOM 1444 O O . LEU A 1 184 ? -1.062 9.807 5.967 1.00 91.12 184 LEU A O 1
ATOM 1448 N N . SER A 1 185 ? -0.550 7.787 6.802 1.00 87.94 185 SER A N 1
ATOM 1449 C CA . SER A 1 185 ? 0.728 8.219 7.382 1.00 87.94 185 SER A CA 1
ATOM 1450 C C . SER A 1 185 ? 1.827 7.180 7.225 1.00 87.94 185 SER A C 1
ATOM 1452 O O . SER A 1 185 ? 1.555 5.981 7.222 1.00 87.94 185 SER A O 1
ATOM 1454 N N . ASN A 1 186 ? 3.072 7.654 7.134 1.00 85.44 186 ASN A N 1
ATOM 1455 C CA . ASN A 1 186 ? 4.281 6.830 7.219 1.00 85.44 186 ASN A CA 1
ATOM 1456 C C . ASN A 1 186 ? 4.941 6.885 8.610 1.00 85.44 186 ASN A C 1
ATOM 1458 O O . ASN A 1 186 ? 6.127 6.612 8.759 1.00 85.44 186 ASN A O 1
ATOM 1462 N N . ASP A 1 187 ? 4.191 7.241 9.656 1.00 76.44 187 ASP A N 1
ATOM 1463 C CA . ASP A 1 187 ? 4.690 7.342 11.036 1.00 76.44 187 ASP A CA 1
ATOM 1464 C C . ASP A 1 187 ? 5.163 5.998 11.615 1.00 76.44 187 ASP A C 1
ATOM 1466 O O . ASP A 1 187 ? 5.906 5.973 12.596 1.00 76.44 187 ASP A O 1
ATOM 1470 N N . CYS A 1 188 ? 4.771 4.890 10.982 1.00 71.88 188 CYS A N 1
ATOM 1471 C CA . CYS A 1 188 ? 5.223 3.539 11.303 1.00 71.88 188 CYS A CA 1
ATOM 1472 C C . CYS A 1 188 ? 6.478 3.106 10.522 1.00 71.88 188 CYS A C 1
ATOM 1474 O O . CYS A 1 188 ? 6.977 1.999 10.734 1.00 71.88 188 CYS A O 1
ATOM 1476 N N . GLU A 1 189 ? 7.016 3.947 9.634 1.00 71.75 189 GLU A N 1
ATOM 1477 C CA . GLU A 1 189 ? 8.204 3.621 8.847 1.00 71.75 189 GLU A CA 1
ATOM 1478 C C . GLU A 1 189 ? 9.418 3.352 9.754 1.00 71.75 189 GLU A C 1
ATOM 1480 O O . GLU A 1 189 ? 9.807 4.170 10.588 1.00 71.75 189 GLU A O 1
ATOM 1485 N N . GLY A 1 190 ? 10.030 2.173 9.600 1.00 60.34 190 GLY A N 1
ATOM 1486 C CA . GLY A 1 190 ? 11.162 1.735 10.423 1.00 60.34 190 GLY A CA 1
ATOM 1487 C C . GLY A 1 190 ? 10.790 1.267 11.836 1.00 60.34 190 GLY A C 1
ATOM 1488 O O . GLY A 1 190 ? 11.677 0.845 12.583 1.00 60.34 190 GLY A O 1
ATOM 1489 N N . ILE A 1 191 ? 9.506 1.290 12.207 1.00 65.88 191 ILE A N 1
ATOM 1490 C CA . ILE A 1 191 ? 9.015 0.700 13.453 1.00 65.88 191 ILE A CA 1
ATOM 1491 C C . ILE A 1 191 ? 8.758 -0.788 13.219 1.00 65.88 191 ILE A C 1
ATOM 1493 O O . ILE A 1 191 ? 8.065 -1.187 12.288 1.00 65.88 191 ILE A O 1
ATOM 1497 N N . ASN A 1 192 ? 9.292 -1.637 14.096 1.00 63.16 192 ASN A N 1
ATOM 1498 C CA . ASN A 1 192 ? 8.928 -3.047 14.078 1.00 63.16 192 ASN A CA 1
ATOM 1499 C C . ASN A 1 192 ? 7.470 -3.202 14.554 1.00 63.16 192 ASN A C 1
ATOM 1501 O O . ASN A 1 192 ? 7.155 -2.852 15.692 1.00 63.16 192 ASN A O 1
ATOM 1505 N N . PHE A 1 193 ? 6.601 -3.769 13.719 1.00 65.25 193 PHE A N 1
ATOM 1506 C CA . PHE A 1 193 ? 5.184 -4.013 14.024 1.00 65.25 193 PHE A CA 1
ATOM 1507 C C . PHE A 1 193 ? 4.946 -4.911 15.247 1.00 65.25 193 PHE A C 1
ATOM 1509 O O . PHE A 1 193 ? 3.887 -4.848 15.868 1.00 65.25 193 PHE A O 1
ATOM 1516 N N . SER A 1 194 ? 5.935 -5.719 15.646 1.00 61.69 194 SER A N 1
ATOM 1517 C CA . SER A 1 194 ? 5.873 -6.524 16.871 1.00 61.69 194 SER A CA 1
ATOM 1518 C C . SER A 1 194 ? 6.366 -5.784 18.122 1.00 61.69 194 SER A C 1
ATOM 1520 O O . SER A 1 194 ? 6.285 -6.332 19.224 1.00 61.69 194 SER A O 1
ATOM 1522 N N . SER A 1 195 ? 6.905 -4.571 17.971 1.00 71.88 195 SER A N 1
ATOM 1523 C CA . SER A 1 195 ? 7.457 -3.786 19.077 1.00 71.88 195 SER A CA 1
ATOM 1524 C C . SER A 1 195 ? 6.370 -3.143 19.935 1.00 71.88 195 SER A C 1
ATOM 1526 O O . SER A 1 195 ? 5.261 -2.858 19.478 1.00 71.88 195 SER A O 1
ATOM 1528 N N . ASP A 1 196 ? 6.720 -2.850 21.187 1.00 73.31 196 ASP A N 1
ATOM 1529 C CA . ASP A 1 196 ? 5.839 -2.129 22.106 1.00 73.31 196 ASP A CA 1
ATOM 1530 C C . ASP A 1 196 ? 5.509 -0.717 21.601 1.00 73.31 196 ASP A C 1
ATOM 1532 O O . ASP A 1 196 ? 4.411 -0.231 21.845 1.00 73.31 196 ASP A O 1
ATOM 1536 N N . ALA A 1 197 ? 6.398 -0.102 20.812 1.00 71.19 197 ALA A N 1
ATOM 1537 C CA . ALA A 1 197 ? 6.177 1.218 20.226 1.00 71.19 197 ALA A CA 1
ATOM 1538 C C . ALA A 1 197 ? 5.006 1.230 19.229 1.00 71.19 197 ALA A C 1
ATOM 1540 O O . ALA A 1 197 ? 4.163 2.123 19.286 1.00 71.19 197 ALA A O 1
ATOM 1541 N N . PHE A 1 198 ? 4.908 0.223 18.351 1.00 75.56 198 PHE A N 1
ATOM 1542 C CA . PHE A 1 198 ? 3.766 0.104 17.435 1.00 75.56 198 PHE A CA 1
ATOM 1543 C C . PHE A 1 198 ? 2.462 -0.178 18.195 1.00 75.56 198 PHE A C 1
ATOM 1545 O O . PHE A 1 198 ? 1.416 0.387 17.879 1.00 75.56 198 PHE A O 1
ATOM 1552 N N . LYS A 1 199 ? 2.516 -1.019 19.237 1.00 78.50 199 LYS A N 1
ATOM 1553 C CA . LYS A 1 199 ? 1.346 -1.302 20.082 1.00 78.50 199 LYS A CA 1
ATOM 1554 C C . LYS A 1 199 ? 0.866 -0.060 20.830 1.00 78.50 199 LYS A C 1
ATOM 1556 O O . LYS A 1 199 ? -0.338 0.158 20.892 1.00 78.50 199 LYS A O 1
ATOM 1561 N N . GLU A 1 200 ? 1.778 0.741 21.374 1.00 78.69 200 GLU A N 1
ATOM 1562 C CA . GLU A 1 200 ? 1.466 1.998 22.064 1.00 78.69 200 GLU A CA 1
ATOM 1563 C C . GLU A 1 200 ? 0.820 3.008 21.107 1.00 78.69 200 GLU A C 1
ATOM 1565 O O . GLU A 1 200 ? -0.239 3.557 21.415 1.00 78.69 200 GLU A O 1
ATOM 1570 N N . LEU A 1 201 ? 1.394 3.170 19.909 1.00 77.75 201 LEU A N 1
ATOM 1571 C CA . LEU A 1 201 ? 0.823 3.959 18.813 1.00 77.75 201 LEU A CA 1
ATOM 1572 C C . LEU A 1 201 ? -0.610 3.525 18.489 1.00 77.75 201 LEU A C 1
ATOM 1574 O O . LEU A 1 201 ? -1.536 4.338 18.523 1.00 77.75 201 LEU A O 1
ATOM 1578 N N . LYS A 1 202 ? -0.804 2.229 18.226 1.00 81.81 202 LYS A N 1
ATOM 1579 C CA . LYS A 1 202 ? -2.115 1.658 17.915 1.00 81.81 202 LYS A CA 1
ATOM 1580 C C . LYS A 1 202 ? -3.115 1.885 19.051 1.00 81.81 202 LYS A C 1
ATOM 1582 O O . LYS A 1 202 ? -4.203 2.389 18.807 1.00 81.81 202 LYS A O 1
ATOM 1587 N N . GLN A 1 203 ? -2.733 1.610 20.298 1.00 83.12 203 GLN A N 1
ATOM 1588 C CA . GLN A 1 203 ? -3.592 1.845 21.465 1.00 83.12 203 GLN A CA 1
ATOM 1589 C C . GLN A 1 203 ? -3.981 3.322 21.618 1.00 83.12 203 GLN A C 1
ATOM 1591 O O . GLN A 1 203 ? -5.123 3.628 21.966 1.00 83.12 203 GLN A O 1
ATOM 1596 N N . GLY A 1 204 ? -3.054 4.246 21.344 1.00 82.19 204 GLY A N 1
ATOM 1597 C CA . GLY A 1 204 ? -3.329 5.681 21.336 1.00 82.19 204 GLY A CA 1
ATOM 1598 C C . GLY A 1 204 ? -4.381 6.067 20.292 1.00 82.19 204 GLY A C 1
ATOM 1599 O O . GLY A 1 204 ? -5.307 6.821 20.597 1.00 82.19 204 GLY A O 1
ATOM 1600 N N . ARG A 1 205 ? -4.282 5.505 19.082 1.00 84.94 205 ARG A N 1
ATOM 1601 C CA . ARG A 1 205 ? -5.237 5.710 17.977 1.00 84.94 205 ARG A CA 1
ATOM 1602 C C . ARG A 1 205 ? -6.609 5.113 18.296 1.00 84.94 205 ARG A C 1
ATOM 1604 O O . ARG A 1 205 ? -7.615 5.819 18.182 1.00 84.94 205 ARG A O 1
ATOM 1611 N N . ASP A 1 206 ? -6.634 3.876 18.786 1.00 84.88 206 ASP A N 1
ATOM 1612 C CA . ASP A 1 206 ? -7.851 3.161 19.181 1.00 84.88 206 ASP A CA 1
ATOM 1613 C C . ASP A 1 206 ? -8.615 3.946 20.262 1.00 84.88 206 ASP A C 1
ATOM 1615 O O . ASP A 1 206 ? -9.831 4.130 20.176 1.00 84.88 206 ASP A O 1
ATOM 1619 N N . LYS A 1 207 ? -7.901 4.516 21.247 1.00 84.88 207 LYS A N 1
ATOM 1620 C CA . LYS A 1 207 ? -8.490 5.345 22.314 1.00 84.88 207 LYS A CA 1
ATOM 1621 C C . LYS A 1 207 ? -9.201 6.598 21.785 1.00 84.88 207 LYS A C 1
ATOM 1623 O O . LYS A 1 207 ? -10.159 7.061 22.403 1.00 84.88 207 LYS A O 1
ATOM 1628 N N . ILE A 1 208 ? -8.747 7.155 20.662 1.00 84.62 208 ILE A N 1
ATOM 1629 C CA . ILE A 1 208 ? -9.344 8.340 20.016 1.00 84.62 208 ILE A CA 1
ATOM 1630 C C . ILE A 1 208 ? -10.478 7.936 19.044 1.00 84.62 208 ILE A C 1
ATOM 1632 O O . ILE A 1 208 ? -11.225 8.796 18.556 1.00 84.62 208 ILE A O 1
ATOM 1636 N N . GLY A 1 209 ? -10.661 6.630 18.812 1.00 87.00 209 GLY A N 1
ATOM 1637 C CA . GLY A 1 209 ? -11.694 6.050 17.953 1.00 87.00 209 GLY A CA 1
ATOM 1638 C C . GLY A 1 209 ? -11.271 5.879 16.495 1.00 87.00 209 GLY A C 1
ATOM 1639 O O . GLY A 1 209 ? -12.139 5.815 15.625 1.00 87.00 209 GLY A O 1
ATOM 1640 N N . PHE A 1 210 ? -9.965 5.865 16.216 1.00 89.25 210 PHE A N 1
ATOM 1641 C CA . PHE A 1 210 ? -9.441 5.479 14.908 1.00 89.25 210 PHE A CA 1
ATOM 1642 C C . PHE A 1 210 ? -9.300 3.963 14.813 1.00 89.25 210 PHE A C 1
ATOM 1644 O O . PHE A 1 210 ? -9.045 3.293 15.806 1.00 89.25 210 PHE A O 1
ATOM 1651 N N . VAL A 1 211 ? -9.452 3.448 13.599 1.00 88.62 211 VAL A N 1
ATOM 1652 C CA . VAL A 1 211 ? -9.411 2.024 13.277 1.00 88.62 211 VAL A CA 1
ATOM 1653 C C . VAL A 1 211 ? -8.505 1.810 12.068 1.00 88.62 211 VAL A C 1
ATOM 1655 O O . VAL A 1 211 ? -8.549 2.603 11.128 1.00 88.62 211 VAL A O 1
ATOM 1658 N N . ASP A 1 212 ? -7.684 0.759 12.087 1.00 87.81 212 ASP A N 1
ATOM 1659 C CA . ASP A 1 212 ? -6.819 0.381 10.960 1.00 87.81 212 ASP A CA 1
ATOM 1660 C C . ASP A 1 212 ? -7.654 -0.271 9.851 1.00 87.81 212 ASP A C 1
ATOM 1662 O O . ASP A 1 212 ? -8.052 -1.432 9.968 1.00 87.81 212 ASP A O 1
ATOM 1666 N N . LEU A 1 213 ? -7.910 0.455 8.763 1.00 88.94 213 LEU A N 1
ATOM 1667 C CA . LEU A 1 213 ? -8.740 -0.048 7.666 1.00 88.94 213 LEU A CA 1
ATOM 1668 C C . LEU A 1 213 ? -8.095 -1.206 6.903 1.00 88.94 213 LEU A C 1
ATOM 1670 O O . LEU A 1 213 ? -8.793 -2.091 6.398 1.00 88.94 213 LEU A O 1
ATOM 1674 N N . VAL A 1 214 ? -6.768 -1.194 6.777 1.00 84.00 214 VAL A N 1
ATOM 1675 C CA . VAL A 1 214 ? -6.057 -2.234 6.031 1.00 84.00 214 VAL A CA 1
ATOM 1676 C C . VAL A 1 214 ? -6.096 -3.519 6.844 1.00 84.00 214 VAL A C 1
ATOM 1678 O O . VAL A 1 214 ? -6.537 -4.540 6.319 1.00 84.00 214 VAL A O 1
ATOM 1681 N N . SER A 1 215 ? -5.754 -3.453 8.135 1.00 80.50 215 SER A N 1
ATOM 1682 C CA . SER A 1 215 ? -5.814 -4.621 9.023 1.00 80.50 215 SER A CA 1
ATOM 1683 C C . SER A 1 215 ? -7.243 -5.152 9.214 1.00 80.50 215 SER A C 1
ATOM 1685 O O . SER A 1 215 ? -7.421 -6.367 9.272 1.00 80.50 215 SER A O 1
ATOM 1687 N N . GLU A 1 216 ? -8.268 -4.292 9.286 1.00 80.31 216 GLU A N 1
ATOM 1688 C CA . GLU A 1 216 ? -9.664 -4.757 9.362 1.00 80.31 216 GLU A CA 1
ATOM 1689 C C . GLU A 1 216 ? -10.132 -5.452 8.081 1.00 80.31 216 GLU A C 1
ATOM 1691 O O . GLU A 1 216 ? -10.888 -6.420 8.150 1.00 80.31 216 GLU A O 1
ATOM 1696 N N . GLY A 1 217 ? -9.700 -4.970 6.913 1.00 72.38 217 GLY A N 1
ATOM 1697 C CA . GLY A 1 217 ? -10.123 -5.548 5.640 1.00 72.38 217 GLY A CA 1
ATOM 1698 C C . GLY A 1 217 ? -9.324 -6.774 5.193 1.00 72.38 217 GLY A C 1
ATOM 1699 O O . GLY A 1 217 ? -9.843 -7.530 4.380 1.00 72.38 217 GLY A O 1
ATOM 1700 N N . LEU A 1 218 ? -8.095 -6.976 5.692 1.00 67.94 218 LEU A N 1
ATOM 1701 C CA . LEU A 1 218 ? -7.215 -8.081 5.281 1.00 67.94 218 LEU A CA 1
ATOM 1702 C C . LEU A 1 218 ? -7.231 -9.310 6.201 1.00 67.94 218 LEU A C 1
ATOM 1704 O O . LEU A 1 218 ? -6.517 -10.270 5.921 1.00 67.94 218 LEU A O 1
ATOM 1708 N N . GLU A 1 219 ? -7.981 -9.298 7.309 1.00 62.56 219 GLU A N 1
ATOM 1709 C CA . GLU A 1 219 ? -7.962 -10.322 8.384 1.00 62.56 219 GLU A CA 1
ATOM 1710 C C . GLU A 1 219 ? -6.558 -10.643 8.964 1.00 62.56 219 GLU A C 1
ATOM 1712 O O . GLU A 1 219 ? -6.418 -11.432 9.901 1.00 62.56 219 GLU A O 1
ATOM 1717 N N . ARG A 1 220 ? -5.499 -10.030 8.426 1.00 65.19 220 ARG A N 1
ATOM 1718 C CA . ARG A 1 220 ? -4.082 -10.233 8.716 1.00 65.19 220 ARG A CA 1
ATOM 1719 C C . ARG A 1 220 ? -3.365 -8.899 8.602 1.00 65.19 220 ARG A C 1
ATOM 1721 O O . ARG A 1 220 ? -3.686 -8.066 7.758 1.00 65.19 220 ARG A O 1
ATOM 1728 N N . HIS A 1 221 ? -2.362 -8.717 9.448 1.00 66.56 221 HIS A N 1
ATOM 1729 C CA . HIS A 1 221 ? -1.531 -7.527 9.410 1.00 66.56 221 HIS A CA 1
ATOM 1730 C C . HIS A 1 221 ? -0.507 -7.616 8.273 1.00 66.56 221 HIS A C 1
ATOM 1732 O O . HIS A 1 221 ? 0.132 -8.657 8.100 1.00 66.56 221 HIS A O 1
ATOM 1738 N N . VAL A 1 222 ? -0.334 -6.524 7.527 1.00 70.00 222 VAL A N 1
ATOM 1739 C CA . VAL A 1 222 ? 0.674 -6.420 6.469 1.00 70.00 222 VAL A CA 1
ATOM 1740 C C . VAL A 1 222 ? 1.754 -5.433 6.898 1.00 70.00 222 VAL A C 1
ATOM 1742 O O . VAL A 1 222 ? 1.418 -4.295 7.224 1.00 70.00 222 VAL A O 1
ATOM 1745 N N . PRO A 1 223 ? 3.040 -5.830 6.878 1.00 69.25 223 PRO A N 1
ATOM 1746 C CA . PRO A 1 223 ? 4.133 -4.923 7.185 1.00 69.25 223 PRO A CA 1
ATOM 1747 C C . PRO A 1 223 ? 4.337 -3.944 6.017 1.00 69.25 223 PRO A C 1
ATOM 1749 O O . PRO A 1 223 ? 5.090 -4.221 5.086 1.00 69.25 223 PRO A O 1
ATOM 1752 N N . SER A 1 224 ? 3.643 -2.807 6.054 1.00 77.88 224 SER A N 1
ATOM 1753 C CA . SER A 1 224 ? 3.838 -1.678 5.137 1.00 77.88 224 SER A CA 1
ATOM 1754 C C . SER A 1 224 ? 4.298 -0.461 5.926 1.00 77.88 224 SER A C 1
ATOM 1756 O O . SER A 1 224 ? 3.780 -0.199 7.005 1.00 77.88 224 SER A O 1
ATOM 1758 N N . SER A 1 225 ? 5.237 0.315 5.384 1.00 77.81 225 SER A N 1
ATOM 1759 C CA . SER A 1 225 ? 5.658 1.599 5.967 1.00 77.81 225 SER A CA 1
ATOM 1760 C C . SER A 1 225 ? 4.501 2.591 6.124 1.00 77.81 225 SER A C 1
ATOM 1762 O O . SER A 1 225 ? 4.602 3.515 6.931 1.00 77.81 225 SER A O 1
ATOM 1764 N N . TRP A 1 226 ? 3.400 2.371 5.400 1.00 86.81 226 TRP A N 1
ATOM 1765 C CA . TRP A 1 226 ? 2.200 3.188 5.422 1.00 86.81 226 TRP A CA 1
ATOM 1766 C C . TRP A 1 226 ? 1.052 2.520 6.172 1.00 86.81 226 TRP A C 1
ATOM 1768 O O . TRP A 1 226 ? 0.808 1.320 6.062 1.00 86.81 226 TRP A O 1
ATOM 1778 N N . VAL A 1 227 ? 0.289 3.341 6.885 1.00 87.25 227 VAL A N 1
ATOM 1779 C CA . VAL A 1 227 ? -0.903 2.929 7.630 1.00 87.25 227 VAL A CA 1
ATOM 1780 C C . VAL A 1 227 ? -2.113 3.768 7.222 1.00 87.25 227 VAL A C 1
ATOM 1782 O O . VAL A 1 227 ? -1.981 4.954 6.911 1.00 87.25 227 VAL A O 1
ATOM 1785 N N . MET A 1 228 ? -3.300 3.147 7.216 1.00 91.19 228 MET A N 1
ATOM 1786 C CA . MET A 1 228 ? -4.573 3.823 6.935 1.00 91.19 228 MET A CA 1
ATOM 1787 C C . MET A 1 228 ? -5.502 3.753 8.142 1.00 91.19 228 MET A C 1
ATOM 1789 O O . MET A 1 228 ? -6.134 2.728 8.400 1.00 91.19 228 MET A O 1
ATOM 1793 N N . TRP A 1 229 ? -5.634 4.868 8.849 1.00 90.56 229 TRP A N 1
ATOM 1794 C CA . TRP A 1 229 ? -6.493 4.976 10.023 1.00 90.56 229 TRP A CA 1
ATOM 1795 C C . TRP A 1 229 ? -7.773 5.719 9.683 1.00 90.56 229 TRP A C 1
ATOM 1797 O O . TRP A 1 229 ? -7.720 6.821 9.146 1.00 90.56 229 TRP A O 1
ATOM 1807 N N . MET A 1 230 ? -8.934 5.185 10.049 1.00 91.25 230 MET A N 1
ATOM 1808 C CA . MET A 1 230 ? -10.205 5.881 9.868 1.00 91.25 230 MET A CA 1
ATOM 1809 C C . MET A 1 230 ? -10.974 6.005 11.173 1.00 91.25 230 MET A C 1
ATOM 1811 O O . MET A 1 230 ? -11.144 5.039 11.908 1.00 91.25 230 MET A O 1
ATOM 1815 N N . LYS A 1 231 ? -11.494 7.204 11.420 1.00 91.50 231 LYS A N 1
ATOM 1816 C CA . LYS A 1 231 ? -12.488 7.487 12.450 1.00 91.50 231 LYS A CA 1
ATOM 1817 C C . LYS A 1 231 ? -13.791 7.857 11.765 1.00 91.50 231 LYS A C 1
ATOM 1819 O O . LYS A 1 231 ? -13.878 8.889 11.096 1.00 91.50 231 LYS A O 1
ATOM 1824 N N . THR A 1 232 ? -14.804 7.009 11.895 1.00 89.69 232 THR A N 1
ATOM 1825 C CA . THR A 1 232 ? -16.086 7.225 11.221 1.00 89.69 232 THR A CA 1
ATOM 1826 C C . THR A 1 232 ? -17.253 6.552 11.932 1.00 89.69 232 THR A C 1
ATOM 1828 O O . THR A 1 232 ? -17.177 5.390 12.328 1.00 89.69 232 THR A O 1
ATOM 1831 N N . THR A 1 233 ? -18.377 7.261 12.019 1.00 87.94 233 THR A N 1
ATOM 1832 C CA . THR A 1 233 ? -19.682 6.676 12.362 1.00 87.94 233 THR A CA 1
ATOM 1833 C C . THR A 1 233 ? -20.540 6.359 11.138 1.00 87.94 233 THR A C 1
ATOM 1835 O O . THR A 1 233 ? -21.531 5.641 11.256 1.00 87.94 233 THR A O 1
ATOM 1838 N N . LYS A 1 234 ? -20.179 6.875 9.955 1.00 86.56 234 LYS A N 1
ATOM 1839 C CA . LYS A 1 234 ? -20.995 6.781 8.734 1.00 86.56 234 LYS A CA 1
ATOM 1840 C C . LYS A 1 234 ? -20.500 5.756 7.738 1.00 86.56 234 LYS A C 1
ATOM 1842 O O . LYS A 1 234 ? -21.281 5.363 6.881 1.00 86.56 234 LYS A O 1
ATOM 1847 N N . PHE A 1 235 ? -19.247 5.333 7.824 1.00 87.31 235 PHE A N 1
ATOM 1848 C CA . PHE A 1 235 ? -18.652 4.380 6.900 1.00 87.31 235 PHE A CA 1
ATOM 1849 C C . PHE A 1 235 ? -18.225 3.106 7.634 1.00 87.31 235 PHE A C 1
ATOM 1851 O O . PHE A 1 235 ? -18.118 3.064 8.864 1.00 87.31 235 PHE A O 1
ATOM 1858 N N . VAL A 1 236 ? -18.061 2.035 6.870 1.00 88.12 236 VAL A N 1
ATOM 1859 C CA . VAL A 1 236 ? -17.523 0.754 7.325 1.00 88.12 236 VAL A CA 1
ATOM 1860 C C . VAL A 1 236 ? -16.598 0.213 6.230 1.00 88.12 236 VAL A C 1
ATOM 1862 O O . VAL A 1 236 ? -16.934 0.368 5.047 1.00 88.12 236 VAL A O 1
ATOM 1865 N N . PRO A 1 237 ? -15.437 -0.373 6.575 1.00 88.31 237 PRO A N 1
ATOM 1866 C CA . PRO A 1 237 ? -14.619 -1.065 5.590 1.00 88.31 237 PRO A CA 1
ATOM 1867 C C . PRO A 1 237 ? -15.400 -2.217 4.965 1.00 88.31 237 PRO A C 1
ATOM 1869 O O . PRO A 1 237 ? -16.142 -2.943 5.631 1.00 88.31 237 PRO A O 1
ATOM 1872 N N . LEU A 1 238 ? -15.248 -2.368 3.656 1.00 87.44 238 LEU A N 1
ATOM 1873 C CA . LEU A 1 238 ? -15.787 -3.493 2.917 1.00 87.44 238 LEU A CA 1
ATOM 1874 C C . LEU A 1 238 ? -14.846 -4.686 3.127 1.00 87.44 238 LEU A C 1
ATOM 1876 O O . LEU A 1 238 ? -13.652 -4.597 2.827 1.00 87.44 238 LEU A O 1
ATOM 1880 N N . LYS A 1 239 ? -15.380 -5.794 3.649 1.00 81.69 239 LYS A N 1
ATOM 1881 C CA . LYS A 1 239 ? -14.615 -7.036 3.825 1.00 81.69 239 LYS A CA 1
ATOM 1882 C C . LYS A 1 239 ? -14.023 -7.498 2.494 1.00 81.69 239 LYS A C 1
ATOM 1884 O O . LYS A 1 239 ? -14.650 -7.297 1.454 1.00 81.69 239 LYS A O 1
ATOM 1889 N N . ASP A 1 240 ? -12.818 -8.059 2.544 1.00 80.50 240 ASP A N 1
ATOM 1890 C CA . ASP A 1 240 ? -12.077 -8.594 1.391 1.00 80.50 240 ASP A CA 1
ATOM 1891 C C . ASP A 1 240 ? -11.750 -7.565 0.292 1.00 80.50 240 ASP A C 1
ATOM 1893 O O . ASP A 1 240 ? -11.329 -7.921 -0.807 1.00 80.50 240 ASP A O 1
ATOM 1897 N N . SER A 1 241 ? -11.942 -6.270 0.567 1.00 84.06 241 SER A N 1
ATOM 1898 C CA . SER A 1 241 ? -11.618 -5.189 -0.372 1.00 84.06 241 SER A CA 1
ATOM 1899 C C . SER A 1 241 ? -10.241 -4.576 -0.145 1.00 84.06 241 SER A C 1
ATOM 1901 O O . SER A 1 241 ? -9.758 -3.820 -0.992 1.00 84.06 241 SER A O 1
ATOM 1903 N N . SER A 1 242 ? -9.639 -4.861 1.012 1.00 87.50 242 SER A N 1
ATOM 1904 C CA . SER A 1 242 ? -8.295 -4.406 1.319 1.00 87.50 242 SER A CA 1
ATOM 1905 C C . SER A 1 242 ? -7.283 -5.324 0.650 1.00 87.50 242 SER A C 1
ATOM 1907 O O . SER A 1 242 ? -7.432 -6.543 0.669 1.00 87.50 242 SER A O 1
ATOM 1909 N N . PHE A 1 243 ? -6.243 -4.743 0.071 1.00 87.94 243 PHE A N 1
ATOM 1910 C CA . PHE A 1 243 ? -5.101 -5.499 -0.417 1.00 87.94 243 PHE A CA 1
ATOM 1911 C C . PHE A 1 243 ? -3.824 -4.694 -0.256 1.00 87.94 243 PHE A C 1
ATOM 1913 O O . PHE A 1 243 ? -3.841 -3.473 -0.083 1.00 87.94 243 PHE A O 1
ATOM 1920 N N . ALA A 1 244 ? -2.718 -5.417 -0.290 1.00 89.12 244 ALA A N 1
ATOM 1921 C CA . ALA A 1 244 ? -1.396 -4.863 -0.174 1.00 89.12 244 ALA A CA 1
ATOM 1922 C C . ALA A 1 244 ? -0.477 -5.606 -1.140 1.00 89.12 244 ALA A C 1
ATOM 1924 O O . ALA A 1 244 ? -0.525 -6.835 -1.210 1.00 89.12 244 ALA A O 1
ATOM 1925 N N . GLU A 1 245 ? 0.317 -4.869 -1.904 1.00 88.25 245 GLU A N 1
ATOM 1926 C CA . GLU A 1 245 ? 1.087 -5.423 -3.010 1.00 88.25 245 GLU A CA 1
ATOM 1927 C C . GLU A 1 245 ? 2.465 -4.771 -3.106 1.00 88.25 245 GLU A C 1
ATOM 1929 O O . GLU A 1 245 ? 2.645 -3.583 -2.814 1.00 88.25 245 GLU A O 1
ATOM 1934 N N . SER A 1 246 ? 3.446 -5.577 -3.511 1.00 86.81 246 SER A N 1
ATOM 1935 C CA . SER A 1 246 ? 4.757 -5.079 -3.898 1.00 86.81 246 SER A CA 1
ATOM 1936 C C . SER A 1 246 ? 4.778 -4.832 -5.400 1.00 86.81 246 SER A C 1
ATOM 1938 O O . SER A 1 246 ? 4.462 -5.721 -6.186 1.00 86.81 246 SER A O 1
ATOM 1940 N N . ILE A 1 247 ? 5.173 -3.626 -5.795 1.00 85.31 247 ILE A N 1
ATOM 1941 C CA . ILE A 1 247 ? 5.433 -3.281 -7.195 1.00 85.31 247 ILE A CA 1
ATOM 1942 C C . ILE A 1 247 ? 6.826 -3.784 -7.590 1.00 85.31 247 ILE A C 1
ATOM 1944 O O . ILE A 1 247 ? 7.038 -4.224 -8.721 1.00 85.31 247 ILE A O 1
ATOM 1948 N N . ARG A 1 248 ? 7.778 -3.738 -6.648 1.00 84.12 248 ARG A N 1
ATOM 1949 C CA . ARG A 1 248 ? 9.146 -4.217 -6.837 1.00 84.12 248 ARG A CA 1
ATOM 1950 C C . ARG A 1 248 ? 9.747 -4.719 -5.530 1.00 84.12 248 ARG A C 1
ATOM 1952 O O . ARG A 1 248 ? 9.754 -4.022 -4.517 1.00 84.12 248 ARG A O 1
ATOM 1959 N N . GLY A 1 249 ? 10.378 -5.888 -5.605 1.00 81.19 249 GLY A N 1
ATOM 1960 C CA . GLY A 1 249 ? 11.083 -6.482 -4.474 1.00 81.19 249 GLY A CA 1
ATOM 1961 C C . GLY A 1 249 ? 10.130 -7.072 -3.426 1.00 81.19 249 GLY A C 1
ATOM 1962 O O . GLY A 1 249 ? 9.027 -7.485 -3.767 1.00 81.19 249 GLY A O 1
ATOM 1963 N N . PRO A 1 250 ? 10.573 -7.195 -2.165 1.00 75.44 250 PRO A N 1
ATOM 1964 C CA . PRO A 1 250 ? 9.769 -7.788 -1.095 1.00 75.44 250 PRO A CA 1
ATOM 1965 C C . PRO A 1 250 ? 8.952 -6.764 -0.289 1.00 75.44 250 PRO A C 1
ATOM 1967 O O . PRO A 1 250 ? 8.133 -7.155 0.538 1.00 75.44 250 PRO A O 1
ATOM 1970 N N . GLU A 1 251 ? 9.204 -5.465 -0.466 1.00 81.94 251 GLU A N 1
ATOM 1971 C CA . GLU A 1 251 ? 8.562 -4.408 0.317 1.00 81.94 251 GLU A CA 1
ATOM 1972 C C . GLU A 1 251 ? 7.182 -4.066 -0.252 1.00 81.94 251 GLU A C 1
ATOM 1974 O O . GLU A 1 251 ? 7.003 -3.984 -1.462 1.00 81.94 251 GLU A O 1
ATOM 1979 N N . ILE A 1 252 ? 6.198 -3.857 0.619 1.00 82.56 252 ILE A N 1
ATOM 1980 C CA . ILE A 1 252 ? 4.849 -3.457 0.220 1.00 82.56 252 ILE A CA 1
ATOM 1981 C C . ILE A 1 252 ? 4.827 -1.949 -0.018 1.00 82.56 252 ILE A C 1
ATOM 1983 O O . ILE A 1 252 ? 4.816 -1.169 0.936 1.00 82.56 252 ILE A O 1
ATOM 1987 N N . GLN A 1 253 ? 4.781 -1.550 -1.289 1.00 89.19 253 GLN A N 1
ATOM 1988 C CA . GLN A 1 253 ? 4.660 -0.142 -1.673 1.00 89.19 253 GLN A CA 1
ATOM 1989 C C . GLN A 1 253 ? 3.214 0.303 -1.859 1.00 89.19 253 GLN A C 1
ATOM 1991 O O . GLN A 1 253 ? 2.937 1.496 -1.772 1.00 89.19 253 GLN A O 1
ATOM 1996 N N . LEU A 1 254 ? 2.297 -0.624 -2.134 1.00 92.19 254 LEU A N 1
ATOM 1997 C CA . LEU A 1 254 ? 0.907 -0.309 -2.423 1.00 92.19 254 LEU A CA 1
ATOM 1998 C C . LEU A 1 254 ? 0.003 -0.923 -1.363 1.00 92.19 254 LEU A C 1
ATOM 2000 O O . LEU A 1 254 ? 0.038 -2.126 -1.122 1.00 92.19 254 LEU A O 1
ATOM 2004 N N . ILE A 1 255 ? -0.844 -0.090 -0.768 1.00 93.50 255 ILE A N 1
ATOM 2005 C CA . ILE A 1 255 ? -1.931 -0.510 0.113 1.00 93.50 255 ILE A CA 1
ATOM 2006 C C . ILE A 1 255 ? -3.234 0.119 -0.366 1.00 93.50 255 ILE A C 1
ATOM 2008 O O . ILE A 1 255 ? -3.276 1.278 -0.782 1.00 93.50 255 ILE A O 1
ATOM 2012 N N . MET A 1 256 ? -4.320 -0.633 -0.310 1.00 93.81 256 MET A N 1
ATOM 2013 C CA . MET A 1 256 ? -5.630 -0.159 -0.732 1.00 93.81 256 MET A CA 1
ATOM 2014 C C . MET A 1 256 ? -6.708 -0.754 0.156 1.00 93.81 256 MET A C 1
ATOM 2016 O O . MET A 1 256 ? -6.568 -1.860 0.667 1.00 93.81 256 MET A O 1
ATOM 2020 N N . THR A 1 257 ? -7.789 -0.006 0.338 1.00 93.62 257 THR A N 1
ATOM 2021 C CA . THR A 1 257 ? -8.981 -0.434 1.068 1.00 93.62 257 THR A CA 1
ATOM 2022 C C . THR A 1 257 ? -10.215 0.224 0.471 1.00 93.62 257 THR A C 1
ATOM 2024 O O . THR A 1 257 ? -10.123 1.282 -0.159 1.00 93.62 257 THR A O 1
ATOM 2027 N N . SER A 1 258 ? -11.385 -0.385 0.648 1.00 91.75 258 SER A N 1
ATOM 2028 C CA . SER A 1 258 ? -12.653 0.224 0.257 1.00 91.75 258 SER A CA 1
ATOM 2029 C C . SER A 1 258 ? -13.569 0.404 1.452 1.00 91.75 258 SER A C 1
ATOM 2031 O O . SER A 1 258 ? -13.687 -0.466 2.308 1.00 91.75 258 SER A O 1
ATOM 2033 N N . VAL A 1 259 ? -14.273 1.529 1.480 1.00 90.38 259 VAL A N 1
ATOM 2034 C CA . VAL A 1 259 ? -15.273 1.850 2.495 1.00 90.38 259 VAL A CA 1
ATOM 2035 C C . VAL A 1 259 ? -16.628 2.057 1.843 1.00 90.38 259 VAL A C 1
ATOM 2037 O O . VAL A 1 259 ? -16.743 2.619 0.755 1.00 90.38 259 VAL A O 1
ATOM 2040 N N . THR A 1 260 ? -17.684 1.614 2.506 1.00 88.06 260 THR A N 1
ATOM 2041 C CA . THR A 1 260 ? -19.066 1.844 2.078 1.00 88.06 260 THR A CA 1
ATOM 2042 C C . THR A 1 260 ? -19.817 2.570 3.188 1.00 88.06 260 THR A C 1
ATOM 2044 O O . THR A 1 260 ? -19.476 2.396 4.364 1.00 88.06 260 THR A O 1
ATOM 2047 N N . PRO A 1 261 ? -20.799 3.433 2.878 1.00 85.00 261 PRO A N 1
ATOM 2048 C CA . PRO A 1 261 ? -21.627 3.999 3.924 1.00 85.00 261 PRO A CA 1
ATOM 2049 C C . PRO A 1 261 ? -22.340 2.884 4.677 1.00 85.00 261 PRO A C 1
ATOM 2051 O O . PRO A 1 261 ? -22.850 1.932 4.085 1.00 85.00 261 PRO A O 1
ATOM 2054 N N . ARG A 1 262 ? -22.438 3.033 5.991 1.00 84.12 262 ARG A N 1
ATOM 2055 C CA . ARG A 1 262 ? -23.336 2.223 6.797 1.00 84.12 262 ARG A CA 1
ATOM 2056 C C . ARG A 1 262 ? -24.738 2.480 6.270 1.00 84.12 262 ARG A C 1
ATOM 2058 O O . ARG A 1 262 ? -25.229 3.608 6.322 1.00 84.12 262 ARG A O 1
ATOM 2065 N N . SER A 1 263 ? -25.379 1.441 5.748 1.00 69.25 263 SER A N 1
ATOM 2066 C CA . SER A 1 263 ? -26.816 1.471 5.513 1.00 69.25 263 SER A CA 1
ATOM 2067 C C . SER A 1 263 ? -27.457 1.858 6.840 1.00 69.25 263 SER A C 1
ATOM 2069 O O . SER A 1 263 ? -27.307 1.121 7.818 1.00 69.25 263 SER A O 1
ATOM 2071 N N . GLY A 1 264 ? -28.074 3.044 6.900 1.00 56.41 264 GLY A N 1
ATOM 2072 C CA . GLY A 1 264 ? -28.749 3.511 8.104 1.00 56.41 264 GLY A CA 1
ATOM 2073 C C . GLY A 1 264 ? -29.624 2.382 8.621 1.00 56.41 264 GLY A C 1
ATOM 2074 O O . GLY A 1 264 ? -30.347 1.774 7.832 1.00 56.41 264 GLY A O 1
ATOM 2075 N N . GLY A 1 265 ? -29.475 2.042 9.901 1.00 45.28 265 GLY A N 1
ATOM 2076 C CA . GLY A 1 265 ? -30.246 0.983 10.527 1.00 45.28 265 GLY A CA 1
ATOM 2077 C C . GLY A 1 265 ? -31.728 1.291 10.382 1.00 45.28 265 GLY A C 1
ATOM 2078 O O . GLY A 1 265 ? -32.311 1.978 11.216 1.00 45.28 265 GLY A O 1
ATOM 2079 N N . GLY A 1 266 ? -32.348 0.772 9.325 1.00 39.19 266 GLY A N 1
ATOM 2080 C CA . GLY A 1 266 ? -33.747 0.423 9.381 1.00 39.19 266 GLY A CA 1
ATOM 2081 C C . GLY A 1 266 ? -33.836 -0.531 10.553 1.00 39.19 266 GLY A C 1
ATOM 2082 O O . GLY A 1 266 ? -33.236 -1.605 10.510 1.00 39.19 266 GLY A O 1
ATOM 2083 N N . SER A 1 267 ? -34.487 -0.088 11.630 1.00 38.94 267 SER A N 1
ATOM 2084 C CA . SER A 1 267 ? -34.969 -0.978 12.676 1.00 38.94 267 SER A CA 1
ATOM 2085 C C . SER A 1 267 ? -35.463 -2.236 11.975 1.00 38.94 267 SER A C 1
ATOM 2087 O O . SER A 1 267 ? -36.361 -2.153 11.131 1.00 38.94 267 SER A O 1
ATOM 2089 N N . ILE A 1 268 ? -34.819 -3.375 12.236 1.00 42.97 268 ILE A N 1
ATOM 2090 C CA . ILE A 1 268 ? -35.394 -4.657 11.860 1.00 42.97 268 ILE A CA 1
ATOM 2091 C C . ILE A 1 268 ? -36.655 -4.723 12.710 1.00 42.97 268 ILE A C 1
ATOM 2093 O O . ILE A 1 268 ? -36.615 -5.102 13.879 1.00 42.97 268 ILE A O 1
ATOM 2097 N N . ALA A 1 269 ? -37.767 -4.250 12.150 1.00 40.00 269 ALA A N 1
ATOM 2098 C CA . ALA A 1 269 ? -39.076 -4.444 12.718 1.00 40.00 269 ALA A CA 1
ATOM 2099 C C . ALA A 1 269 ? -39.309 -5.946 12.637 1.00 40.00 269 ALA A C 1
ATOM 2101 O O . ALA A 1 269 ? -39.736 -6.467 11.608 1.00 40.00 269 ALA A O 1
ATOM 2102 N N . ILE A 1 270 ? -38.942 -6.650 13.708 1.00 42.34 270 ILE A N 1
ATOM 2103 C CA . ILE A 1 270 ? -39.359 -8.025 13.928 1.00 42.34 270 ILE A CA 1
ATOM 2104 C C . ILE A 1 270 ? -40.883 -7.977 13.795 1.00 42.34 270 ILE A C 1
ATOM 2106 O O . ILE A 1 270 ? -41.521 -7.256 14.572 1.00 42.34 270 ILE A O 1
ATOM 2110 N N . PRO A 1 271 ? -41.486 -8.646 12.797 1.00 35.62 271 PRO A N 1
ATOM 2111 C CA . PRO A 1 271 ? -42.927 -8.669 12.683 1.00 35.62 271 PRO A CA 1
ATOM 2112 C C . PRO A 1 271 ? -43.431 -9.326 13.960 1.00 35.62 271 PRO A C 1
ATOM 2114 O O . PRO A 1 271 ? -43.202 -10.514 14.181 1.00 35.62 271 PRO A O 1
ATOM 2117 N N . ILE A 1 272 ? -44.069 -8.545 14.830 1.00 42.62 272 ILE A N 1
ATOM 2118 C CA . ILE A 1 272 ? -44.805 -9.100 15.959 1.00 42.62 272 ILE A CA 1
ATOM 2119 C C . ILE A 1 272 ? -45.818 -10.058 15.324 1.00 42.62 272 ILE A C 1
ATOM 2121 O O . ILE A 1 272 ? -46.619 -9.604 14.494 1.00 42.62 272 ILE A O 1
ATOM 2125 N N . PRO A 1 273 ? -45.781 -11.366 15.630 1.00 35.91 273 PRO A N 1
ATOM 2126 C CA . PRO A 1 273 ? -46.769 -12.280 15.096 1.00 35.91 273 PRO A CA 1
ATOM 2127 C C . PRO A 1 273 ? -48.135 -11.767 15.544 1.00 35.91 273 PRO A C 1
ATOM 2129 O O . PRO A 1 273 ? -48.401 -11.613 16.736 1.00 35.91 273 PRO A O 1
ATOM 2132 N N . ARG A 1 274 ? -48.984 -11.420 14.572 1.00 40.78 274 ARG A N 1
ATOM 2133 C CA . ARG A 1 274 ? -50.375 -11.053 14.830 1.00 40.78 274 ARG A CA 1
ATOM 2134 C C . ARG A 1 274 ? -51.049 -12.268 15.457 1.00 40.78 274 ARG A C 1
ATOM 2136 O O . ARG A 1 274 ? -51.477 -13.169 14.739 1.00 40.78 274 ARG A O 1
ATOM 2143 N N . SER A 1 275 ? -51.145 -12.283 16.784 1.00 41.34 275 SER A N 1
ATOM 2144 C CA . SER A 1 275 ? -52.049 -13.179 17.492 1.00 41.34 275 SER A CA 1
ATOM 2145 C C . SER A 1 275 ? -53.443 -12.986 16.914 1.00 41.34 275 SER A C 1
ATOM 2147 O O . SER A 1 275 ? -53.964 -11.868 16.845 1.00 41.34 275 SER A O 1
ATOM 2149 N N . GLN A 1 276 ? -54.011 -14.086 16.430 1.00 36.44 276 GLN A N 1
ATOM 2150 C CA . GLN A 1 276 ? -55.373 -14.138 15.937 1.00 36.44 276 GLN A CA 1
ATOM 2151 C C . GLN A 1 276 ? -56.317 -13.581 17.005 1.00 36.44 276 GLN A C 1
ATOM 2153 O O . GLN A 1 276 ? -56.245 -13.945 18.179 1.00 36.44 276 GLN A O 1
ATOM 2158 N N . LYS A 1 277 ? -57.210 -12.686 16.573 1.00 38.38 277 LYS A N 1
ATOM 2159 C CA . LYS A 1 277 ? -58.395 -12.282 17.329 1.00 38.38 277 LYS A CA 1
ATOM 2160 C C . LYS A 1 277 ? -59.151 -13.542 17.753 1.00 38.38 277 LYS A C 1
ATOM 2162 O O . LYS A 1 277 ? -59.806 -14.163 16.920 1.00 38.38 277 LYS A O 1
ATOM 2167 N N . VAL A 1 278 ? -59.112 -13.863 19.041 1.00 35.53 278 VAL A N 1
ATOM 2168 C CA . VAL A 1 278 ? -60.164 -14.645 19.686 1.00 35.53 278 VAL A CA 1
ATOM 2169 C C . VAL A 1 278 ? -61.009 -13.669 20.489 1.00 35.53 278 VAL A C 1
ATOM 2171 O O . VAL A 1 278 ? -60.560 -13.014 21.426 1.00 35.53 278 VAL A O 1
ATOM 2174 N N . THR A 1 279 ? -62.236 -13.523 20.018 1.00 35.03 279 THR A N 1
ATOM 2175 C CA . THR A 1 279 ? -63.325 -12.746 20.594 1.00 35.03 279 THR A CA 1
ATOM 2176 C C . THR A 1 279 ? -63.957 -13.562 21.720 1.00 35.03 279 THR A C 1
ATOM 2178 O O . THR A 1 279 ? -64.440 -14.646 21.422 1.00 35.03 279 THR A O 1
ATOM 2181 N N . GLN A 1 280 ? -63.963 -13.061 22.963 1.00 33.31 280 GLN A N 1
ATOM 2182 C CA . GLN A 1 280 ? -64.862 -13.394 24.099 1.00 33.31 280 GLN A CA 1
ATOM 2183 C C . GLN A 1 280 ? -64.172 -12.935 25.400 1.00 33.31 280 GLN A C 1
ATOM 2185 O O . GLN A 1 280 ? -62.961 -13.044 25.508 1.00 33.31 280 GLN A O 1
ATOM 2190 N N . SER A 1 281 ? -64.800 -12.454 26.469 1.00 31.94 281 SER A N 1
ATOM 2191 C CA . SER A 1 281 ? -66.083 -11.805 26.750 1.00 31.94 281 SER A CA 1
ATOM 2192 C C . SER A 1 281 ? -65.980 -11.324 28.212 1.00 31.94 281 SER A C 1
ATOM 2194 O O . SER A 1 281 ? -65.443 -12.047 29.040 1.00 31.94 281 SER A O 1
ATOM 2196 N N . ARG A 1 282 ? -66.482 -10.115 28.507 1.00 36.06 282 ARG A N 1
ATOM 2197 C CA . ARG A 1 282 ? -66.907 -9.563 29.821 1.00 36.06 282 ARG A CA 1
ATOM 2198 C C . ARG A 1 282 ? -66.558 -10.332 31.121 1.00 36.06 282 ARG A C 1
ATOM 2200 O O . ARG A 1 282 ? -67.180 -11.354 31.373 1.00 36.06 282 ARG A O 1
ATOM 2207 N N . SER A 1 283 ? -65.873 -9.654 32.060 1.00 30.80 283 SER A N 1
ATOM 2208 C CA . SER A 1 283 ? -66.422 -9.344 33.407 1.00 30.80 283 SER A CA 1
ATOM 2209 C C . SER A 1 283 ? -65.496 -8.497 34.312 1.00 30.80 283 SER A C 1
ATOM 2211 O O . SER A 1 283 ? -64.370 -8.888 34.577 1.00 30.80 283 SER A O 1
ATOM 2213 N N . LYS A 1 284 ? -66.061 -7.374 34.794 1.00 33.41 284 LYS A N 1
ATOM 2214 C CA . LYS A 1 284 ? -66.027 -6.724 36.133 1.00 33.41 284 LYS A CA 1
ATOM 2215 C C . LYS A 1 284 ? -64.706 -6.544 36.934 1.00 33.41 284 LYS A C 1
ATOM 2217 O O . LYS A 1 284 ? -64.037 -7.493 37.306 1.00 33.41 284 LYS A O 1
ATOM 2222 N N . SER A 1 285 ? -64.468 -5.273 37.279 1.00 29.59 285 SER A N 1
ATOM 2223 C CA . SER A 1 285 ? -63.509 -4.619 38.206 1.00 29.59 285 SER A CA 1
ATOM 2224 C C . SER A 1 285 ? -63.701 -4.979 39.709 1.00 29.59 285 SER A C 1
ATOM 2226 O O . SER A 1 285 ? -64.662 -5.695 39.992 1.00 29.59 285 SER A O 1
ATOM 2228 N N . PRO A 1 286 ? -63.057 -4.306 40.709 1.00 54.94 286 PRO A N 1
ATOM 2229 C CA . PRO A 1 286 ? -61.668 -3.805 40.922 1.00 54.94 286 PRO A CA 1
ATOM 2230 C C . PRO A 1 286 ? -61.103 -4.182 42.346 1.00 54.94 286 PRO A C 1
ATOM 2232 O O . PRO A 1 286 ? -61.763 -4.935 43.050 1.00 54.94 286 PRO A O 1
ATOM 2235 N N . VAL A 1 287 ? -59.969 -3.573 42.793 1.00 32.19 287 VAL A N 1
ATOM 2236 C CA . VAL A 1 287 ? -59.612 -3.134 44.196 1.00 32.19 287 VAL A CA 1
ATOM 2237 C C . VAL A 1 287 ? -58.308 -3.698 44.858 1.00 32.19 287 VAL A C 1
ATOM 2239 O O . VAL A 1 287 ? -58.243 -4.856 45.238 1.00 32.19 287 VAL A O 1
ATOM 2242 N N . VAL A 1 288 ? -57.335 -2.774 45.059 1.00 30.36 288 VAL A N 1
ATOM 2243 C CA . VAL A 1 288 ? -56.460 -2.453 46.241 1.00 30.36 288 VAL A CA 1
ATOM 2244 C C . VAL A 1 288 ? -55.209 -3.278 46.661 1.00 30.36 288 VAL A C 1
ATOM 2246 O O . VAL A 1 288 ? -55.288 -4.411 47.103 1.00 30.36 288 VAL A O 1
ATOM 2249 N N . ALA A 1 289 ? -54.075 -2.552 46.607 1.00 30.67 289 ALA A N 1
ATOM 2250 C CA . ALA A 1 289 ? -52.962 -2.290 47.555 1.00 30.67 289 ALA A CA 1
ATOM 2251 C C . ALA A 1 289 ? -52.188 -3.359 48.377 1.00 30.67 289 ALA A C 1
ATOM 2253 O O . ALA A 1 289 ? -52.745 -4.106 49.167 1.00 30.67 289 ALA A O 1
ATOM 2254 N N . ASN A 1 290 ? -50.859 -3.140 48.338 1.00 30.03 290 ASN A N 1
ATOM 2255 C CA . ASN A 1 290 ? -49.832 -3.121 49.402 1.00 30.03 290 ASN A CA 1
ATOM 2256 C C . ASN A 1 290 ? -49.331 -4.381 50.148 1.00 30.03 290 ASN A C 1
ATOM 2258 O O . ASN A 1 290 ? -50.079 -5.247 50.579 1.00 30.03 290 ASN A O 1
ATOM 2262 N N . SER A 1 291 ? -48.028 -4.264 50.472 1.00 29.98 291 SER A N 1
ATOM 2263 C CA . SER A 1 291 ? -47.171 -4.952 51.467 1.00 29.98 291 SER A CA 1
ATOM 2264 C C . SER A 1 291 ? -46.302 -6.084 50.886 1.00 29.98 291 SER A C 1
ATOM 2266 O O . SER A 1 291 ? -46.803 -6.965 50.205 1.00 29.98 291 SER A O 1
ATOM 2268 N N . ALA A 1 292 ? -44.968 -5.966 50.842 1.00 30.02 292 ALA A N 1
ATOM 2269 C CA . ALA A 1 292 ? -43.942 -5.841 51.894 1.00 30.02 292 ALA A CA 1
ATOM 2270 C C . ALA A 1 292 ? -43.471 -7.200 52.454 1.00 30.02 292 ALA A C 1
ATOM 2272 O O . ALA A 1 292 ? -44.269 -7.972 52.962 1.00 30.02 292 ALA A O 1
ATOM 2273 N N . LEU A 1 293 ? -42.146 -7.392 52.373 1.00 31.62 293 LEU A N 1
ATOM 2274 C CA . LEU A 1 293 ? -41.252 -8.211 53.204 1.00 31.62 293 LEU A CA 1
ATOM 2275 C C . LEU A 1 293 ? -41.654 -9.650 53.583 1.00 31.62 293 LEU A C 1
ATOM 2277 O O . LEU A 1 293 ? -42.485 -9.858 54.458 1.00 31.62 293 LEU A O 1
ATOM 2281 N N . THR A 1 294 ? -40.819 -10.604 53.158 1.00 33.62 294 THR A N 1
ATOM 2282 C CA . THR A 1 294 ? -40.351 -11.693 54.035 1.00 33.62 294 THR A CA 1
ATOM 2283 C C . THR A 1 294 ? -38.863 -11.964 53.802 1.00 33.62 294 THR A C 1
ATOM 2285 O O . THR A 1 294 ? -38.415 -12.096 52.664 1.00 33.62 294 THR A O 1
ATOM 2288 N N . ASN A 1 295 ? -38.131 -11.994 54.915 1.00 29.70 295 ASN A N 1
ATOM 2289 C CA . ASN A 1 295 ? -36.692 -12.189 55.090 1.00 29.70 295 ASN A CA 1
ATOM 2290 C C . ASN A 1 295 ? -36.217 -13.620 54.739 1.00 29.70 295 ASN A C 1
ATOM 2292 O O . ASN A 1 295 ? -36.954 -14.565 55.001 1.00 29.70 295 ASN A O 1
ATOM 2296 N N . ASP A 1 296 ? -35.018 -13.721 54.137 1.00 32.88 296 ASP A N 1
ATOM 2297 C CA . ASP A 1 296 ? -33.741 -14.314 54.640 1.00 32.88 296 ASP A CA 1
ATOM 2298 C C . ASP A 1 296 ? -33.765 -15.585 55.541 1.00 32.88 296 ASP A C 1
ATOM 2300 O O . ASP A 1 296 ? -34.783 -15.846 56.178 1.00 32.88 296 ASP A O 1
ATOM 2304 N N . PRO A 1 297 ? -32.646 -16.297 55.838 1.00 45.06 297 PRO A N 1
ATOM 2305 C CA . PRO A 1 297 ? -31.368 -16.562 55.142 1.00 45.06 297 PRO A CA 1
ATOM 2306 C C . PRO A 1 297 ? -31.023 -18.077 55.082 1.00 45.06 297 PRO A C 1
ATOM 2308 O O . PRO A 1 297 ? -31.482 -18.876 55.896 1.00 45.06 297 PRO A O 1
ATOM 2311 N N . ALA A 1 298 ? -30.061 -18.467 54.239 1.00 33.59 298 ALA A N 1
ATOM 2312 C CA . ALA A 1 298 ? -29.214 -19.640 54.504 1.00 33.59 298 ALA A CA 1
ATOM 2313 C C . ALA A 1 298 ? -27.742 -19.252 54.318 1.00 33.59 298 ALA A C 1
ATOM 2315 O O . ALA A 1 298 ? -27.192 -19.222 53.219 1.00 33.59 298 ALA A O 1
ATOM 2316 N N . ILE A 1 299 ? -27.156 -18.886 55.452 1.00 35.00 299 ILE A N 1
ATOM 2317 C CA . ILE A 1 299 ? -25.784 -18.458 55.690 1.00 35.00 299 ILE A CA 1
ATOM 2318 C C . ILE A 1 299 ? -24.905 -19.697 55.945 1.00 35.00 299 ILE A C 1
ATOM 2320 O O . ILE A 1 299 ? -25.239 -20.527 56.779 1.00 35.00 299 ILE A O 1
ATOM 2324 N N . LEU A 1 300 ? -23.765 -19.735 55.244 1.00 30.98 300 LEU A N 1
ATOM 2325 C CA . LEU A 1 300 ? -22.441 -20.250 55.636 1.00 30.98 300 LEU A CA 1
ATOM 2326 C C . LEU A 1 300 ? -22.287 -21.707 56.122 1.00 30.98 300 LEU A C 1
ATOM 2328 O O . LEU A 1 300 ? -22.803 -22.140 57.147 1.00 30.98 300 LEU A O 1
ATOM 2332 N N . SER A 1 301 ? -21.331 -22.400 55.504 1.00 32.16 301 SER A N 1
ATOM 2333 C CA . SER A 1 301 ? -20.385 -23.225 56.258 1.00 32.16 301 SER A CA 1
ATOM 2334 C C . SER A 1 301 ? -18.968 -22.890 55.819 1.00 32.16 301 SER A C 1
ATOM 2336 O O . SER A 1 301 ? -18.660 -22.805 54.632 1.00 32.16 301 SER A O 1
ATOM 2338 N N . ALA A 1 302 ? -18.175 -22.585 56.838 1.00 34.94 302 ALA A N 1
ATOM 2339 C CA . ALA A 1 302 ? -16.893 -21.922 56.799 1.00 34.94 302 ALA A CA 1
ATOM 2340 C C . ALA A 1 302 ? -15.718 -22.890 56.620 1.00 34.94 302 ALA A C 1
ATOM 2342 O O . ALA A 1 302 ? -15.814 -24.100 56.816 1.00 34.94 302 ALA A O 1
ATOM 2343 N N . GLU A 1 303 ? -14.595 -22.269 56.280 1.00 29.81 303 GLU A N 1
ATOM 2344 C CA . GLU A 1 303 ? -13.220 -22.735 56.398 1.00 29.81 303 GLU A CA 1
ATOM 2345 C C . GLU A 1 303 ? -12.939 -23.632 57.619 1.00 29.81 303 GLU A C 1
ATOM 2347 O O . GLU A 1 303 ? -13.282 -23.275 58.742 1.00 29.81 303 GLU A O 1
ATOM 2352 N N . ALA A 1 304 ? -12.178 -24.715 57.412 1.00 28.72 304 ALA A N 1
ATOM 2353 C CA . ALA A 1 304 ? -10.906 -24.953 58.112 1.00 28.72 304 ALA A CA 1
ATOM 2354 C C . ALA A 1 304 ? -10.257 -26.282 57.679 1.00 28.72 304 ALA A C 1
ATOM 2356 O O . ALA A 1 304 ? -10.633 -27.353 58.143 1.00 28.72 304 ALA A O 1
ATOM 2357 N N . THR A 1 305 ? -9.189 -26.214 56.881 1.00 31.58 305 THR A N 1
ATOM 2358 C CA . THR A 1 305 ? -7.917 -26.877 57.235 1.00 31.58 305 THR A CA 1
ATOM 2359 C C . THR A 1 305 ? -6.773 -26.319 56.391 1.00 31.58 305 THR A C 1
ATOM 2361 O O . THR A 1 305 ? -6.689 -26.496 55.180 1.00 31.58 305 THR A O 1
ATOM 2364 N N . LYS A 1 306 ? -5.870 -25.608 57.071 1.00 34.12 306 LYS A N 1
ATOM 2365 C CA . LYS A 1 306 ? -4.554 -25.204 56.576 1.00 34.12 306 LYS A CA 1
ATOM 2366 C C . LYS A 1 306 ? -3.656 -26.444 56.498 1.00 34.12 306 LYS A C 1
ATOM 2368 O O . LYS A 1 306 ? -3.420 -27.062 57.527 1.00 34.12 306 LYS A O 1
ATOM 2373 N N . SER A 1 307 ? -3.102 -26.760 55.329 1.00 33.84 307 SER A N 1
ATOM 2374 C CA . SER A 1 307 ? -1.654 -26.964 55.112 1.00 33.84 307 SER A CA 1
ATOM 2375 C C . SER A 1 307 ? -1.394 -27.586 53.735 1.00 33.84 307 SER A C 1
ATOM 2377 O O . SER A 1 307 ? -1.660 -28.755 53.506 1.00 33.84 307 SER A O 1
ATOM 2379 N N . ALA A 1 308 ? -0.904 -26.760 52.812 1.00 33.38 308 ALA A N 1
ATOM 2380 C CA . ALA A 1 308 ? 0.027 -27.081 51.725 1.00 33.38 308 ALA A CA 1
ATOM 2381 C C . ALA A 1 308 ? -0.042 -25.919 50.727 1.00 33.38 308 ALA A C 1
ATOM 2383 O O . ALA A 1 308 ? -0.968 -25.812 49.928 1.00 33.38 308 ALA A O 1
ATOM 2384 N N . LYS A 1 309 ? 0.934 -25.009 50.791 1.00 39.78 309 LYS A N 1
ATOM 2385 C CA . LYS A 1 309 ? 1.210 -24.094 49.682 1.00 39.78 309 LYS A CA 1
ATOM 2386 C C . LYS A 1 309 ? 1.713 -24.943 48.512 1.00 39.78 309 LYS A C 1
ATOM 2388 O O . LYS A 1 309 ? 2.891 -25.280 48.469 1.00 39.78 309 LYS A O 1
ATOM 2393 N N . GLY A 1 310 ? 0.814 -25.316 47.611 1.00 32.88 310 GLY A N 1
ATOM 2394 C CA . GLY A 1 310 ? 1.147 -25.788 46.275 1.00 32.88 310 GLY A CA 1
ATOM 2395 C C . GLY A 1 310 ? 0.770 -24.698 45.283 1.00 32.88 310 GLY A C 1
ATOM 2396 O O . GLY A 1 310 ? -0.415 -24.435 45.092 1.00 32.88 310 GLY A O 1
ATOM 2397 N N . ASP A 1 311 ? 1.767 -24.046 44.689 1.00 34.44 311 ASP A N 1
ATOM 2398 C CA . ASP A 1 311 ? 1.584 -23.203 43.509 1.00 34.44 311 ASP A CA 1
ATOM 2399 C C . ASP A 1 311 ? 0.865 -24.019 42.425 1.00 34.44 311 ASP A C 1
ATOM 2401 O O . ASP A 1 311 ? 1.457 -24.892 41.795 1.00 34.44 311 ASP A O 1
ATOM 2405 N N . THR A 1 312 ? -0.415 -23.746 42.183 1.00 37.81 312 THR A N 1
ATOM 2406 C CA . THR A 1 312 ? -1.159 -24.295 41.041 1.00 37.81 312 THR A CA 1
ATOM 2407 C C . THR A 1 312 ? -1.063 -23.328 39.865 1.00 37.81 312 THR A C 1
ATOM 2409 O O . THR A 1 312 ? -2.054 -22.825 39.345 1.00 37.81 312 THR A O 1
ATOM 2412 N N . ARG A 1 313 ? 0.168 -23.051 39.419 1.00 38.06 313 ARG A N 1
ATOM 2413 C CA . ARG A 1 313 ? 0.370 -22.638 38.023 1.00 38.06 313 ARG A CA 1
ATOM 2414 C C . ARG A 1 313 ? 0.303 -23.905 37.168 1.00 38.06 313 ARG A C 1
ATOM 2416 O O . ARG A 1 313 ? 0.919 -24.892 37.568 1.00 38.06 313 ARG A O 1
ATOM 2423 N N . PRO A 1 314 ? -0.401 -23.912 36.019 1.00 48.50 314 PRO A N 1
ATOM 2424 C CA . PRO A 1 314 ? -0.316 -25.030 35.089 1.00 48.50 314 PRO A CA 1
ATOM 2425 C C . PRO A 1 314 ? 1.159 -25.227 34.733 1.00 48.50 314 PRO A C 1
ATOM 2427 O O . PRO A 1 314 ? 1.806 -24.346 34.163 1.00 48.50 314 PRO A O 1
ATOM 2430 N N . THR A 1 315 ? 1.725 -26.346 35.175 1.00 58.75 315 THR A N 1
ATOM 2431 C CA . THR A 1 315 ? 3.108 -26.706 34.899 1.00 58.75 315 THR A CA 1
ATOM 2432 C C . THR A 1 315 ? 3.235 -26.918 33.398 1.00 58.75 315 THR A C 1
ATOM 2434 O O . THR A 1 315 ? 2.548 -27.760 32.822 1.00 58.75 315 THR A O 1
ATOM 2437 N N . ARG A 1 316 ? 4.085 -26.110 32.753 1.00 73.75 316 ARG A N 1
ATOM 2438 C CA . ARG A 1 316 ? 4.365 -26.203 31.315 1.00 73.75 316 ARG A CA 1
ATOM 2439 C C . ARG A 1 316 ? 4.679 -27.664 30.952 1.00 73.75 316 ARG A C 1
ATOM 2441 O O . ARG A 1 316 ? 5.448 -28.294 31.689 1.00 73.75 316 ARG A O 1
ATOM 2448 N N . PRO A 1 317 ? 4.116 -28.204 29.855 1.00 79.25 317 PRO A N 1
ATOM 2449 C CA . PRO A 1 317 ? 4.409 -29.563 29.421 1.00 79.25 317 PRO A CA 1
ATOM 2450 C C . PRO A 1 317 ? 5.920 -29.735 29.257 1.00 79.25 317 PRO A C 1
ATOM 2452 O O . PRO A 1 317 ? 6.574 -28.954 28.565 1.00 79.25 317 PRO A O 1
ATOM 2455 N N . ARG A 1 318 ? 6.480 -30.739 29.938 1.00 88.50 318 ARG A N 1
ATOM 2456 C CA . ARG A 1 318 ? 7.900 -31.082 29.846 1.00 88.50 318 ARG A CA 1
ATOM 2457 C C . ARG A 1 318 ? 8.098 -32.100 28.730 1.00 88.50 318 ARG A C 1
ATOM 2459 O O . ARG A 1 318 ? 7.407 -33.116 28.693 1.00 88.50 318 ARG A O 1
ATOM 2466 N N . TRP A 1 319 ? 9.052 -31.831 27.849 1.00 92.81 319 TRP A N 1
ATOM 2467 C CA . TRP A 1 319 ? 9.375 -32.660 26.687 1.00 92.81 319 TRP A CA 1
ATOM 2468 C C . TRP A 1 319 ? 10.668 -33.433 26.938 1.00 92.81 319 TRP A C 1
ATOM 2470 O O . TRP A 1 319 ? 11.617 -32.886 27.506 1.00 92.81 319 TRP A O 1
ATOM 2480 N N . LYS A 1 320 ? 10.727 -34.702 26.525 1.00 92.69 320 LYS A N 1
ATOM 2481 C CA . LYS A 1 320 ? 11.910 -35.564 26.679 1.00 92.69 320 LYS A CA 1
ATOM 2482 C C . LYS A 1 320 ? 12.170 -36.340 25.396 1.00 92.69 320 LYS A C 1
ATOM 2484 O O . LYS A 1 320 ? 11.234 -36.773 24.739 1.00 92.69 320 LYS A O 1
ATOM 2489 N N . LEU A 1 321 ? 13.441 -36.596 25.091 1.00 90.38 321 LEU A N 1
ATOM 2490 C CA . LEU A 1 321 ? 13.830 -37.353 23.896 1.00 90.38 321 LEU A CA 1
ATOM 2491 C C . LEU A 1 321 ? 13.290 -38.795 23.911 1.00 90.38 321 LEU A C 1
ATOM 2493 O O . LEU A 1 321 ? 12.872 -39.320 22.884 1.00 90.38 321 LEU A O 1
ATOM 2497 N N . ASN A 1 322 ? 13.210 -39.402 25.099 1.00 90.06 322 ASN A N 1
ATOM 2498 C CA . ASN A 1 322 ? 12.656 -40.746 25.292 1.00 90.06 322 ASN A CA 1
ATOM 2499 C C . ASN A 1 322 ? 11.132 -40.797 25.063 1.00 90.06 322 ASN A C 1
ATOM 2501 O O . ASN A 1 322 ? 10.561 -41.882 25.009 1.00 90.06 322 ASN A O 1
ATOM 2505 N N . HIS A 1 323 ? 10.471 -39.640 24.944 1.00 91.75 323 HIS A N 1
ATOM 2506 C CA . HIS A 1 323 ? 9.046 -39.512 24.645 1.00 91.75 323 HIS A CA 1
ATOM 2507 C C . HIS A 1 323 ? 8.853 -39.236 23.156 1.00 91.75 323 HIS A C 1
ATOM 2509 O O . HIS A 1 323 ? 8.354 -38.189 22.739 1.00 91.75 323 HIS A O 1
ATOM 2515 N N . SER A 1 324 ? 9.314 -40.188 22.348 1.00 91.19 324 SER A N 1
ATOM 2516 C CA . SER A 1 324 ? 9.309 -40.087 20.898 1.00 91.19 324 SER A CA 1
ATOM 2517 C C . SER A 1 324 ? 8.829 -41.377 20.235 1.00 91.19 324 SER A C 1
ATOM 2519 O O . SER A 1 324 ? 9.043 -42.484 20.735 1.00 91.19 324 SER A O 1
ATOM 2521 N N . ILE A 1 325 ? 8.130 -41.242 19.108 1.00 90.19 325 ILE A N 1
ATOM 2522 C CA . ILE A 1 325 ? 7.691 -42.356 18.266 1.00 90.19 325 ILE A CA 1
ATOM 2523 C C . ILE A 1 325 ? 8.139 -42.073 16.828 1.00 90.19 325 ILE A C 1
ATOM 2525 O O . ILE A 1 325 ? 7.606 -41.150 16.212 1.00 90.19 325 ILE A O 1
ATOM 2529 N N . PRO A 1 326 ? 9.068 -42.858 16.256 1.00 89.19 326 PRO A N 1
ATOM 2530 C CA . PRO A 1 326 ? 9.400 -42.731 14.843 1.00 89.19 326 PRO A CA 1
ATOM 2531 C C . PRO A 1 326 ? 8.220 -43.202 13.984 1.00 89.19 326 PRO A C 1
ATOM 2533 O O . PRO A 1 326 ? 7.646 -44.274 14.224 1.00 89.19 326 PRO A O 1
ATOM 2536 N N . LEU A 1 327 ? 7.856 -42.399 12.986 1.00 85.56 327 LEU A N 1
ATOM 2537 C CA . LEU A 1 327 ? 6.875 -42.752 11.966 1.00 85.56 327 LEU A CA 1
ATOM 2538 C C . LEU A 1 327 ? 7.549 -43.537 10.839 1.00 85.56 327 LEU A C 1
ATOM 2540 O O . LEU A 1 327 ? 8.713 -43.325 10.505 1.00 85.56 327 LEU A O 1
ATOM 2544 N N . LYS A 1 328 ? 6.798 -44.465 10.240 1.00 82.81 328 LYS A N 1
ATOM 2545 C CA . LYS A 1 328 ? 7.195 -45.093 8.975 1.00 82.81 328 LYS A CA 1
ATOM 2546 C C . LYS A 1 328 ? 6.912 -44.106 7.835 1.00 82.81 328 LYS A C 1
ATOM 2548 O O . LYS A 1 328 ? 5.950 -43.351 7.936 1.00 82.81 328 LYS A O 1
ATOM 2553 N N . SER A 1 329 ? 7.719 -44.158 6.771 1.00 62.41 329 SER A N 1
ATOM 2554 C CA . SER A 1 329 ? 7.691 -43.259 5.596 1.00 62.41 329 SER A CA 1
ATOM 2555 C C . SER A 1 329 ? 6.304 -43.029 4.972 1.00 62.41 329 SER A C 1
ATOM 2557 O O . SER A 1 329 ? 6.101 -42.012 4.322 1.00 62.41 329 SER A O 1
ATOM 2559 N N . ASP A 1 330 ? 5.354 -43.941 5.190 1.00 60.03 330 ASP A N 1
ATOM 2560 C CA . ASP A 1 330 ? 4.034 -43.934 4.546 1.00 60.03 330 ASP A CA 1
ATOM 2561 C C . ASP A 1 330 ? 2.896 -43.483 5.484 1.00 60.03 330 ASP A C 1
ATOM 2563 O O . ASP A 1 330 ? 1.718 -43.717 5.209 1.00 60.03 330 ASP A O 1
ATOM 2567 N N . ALA A 1 331 ? 3.214 -42.897 6.644 1.00 64.62 331 ALA A N 1
ATOM 2568 C CA . ALA A 1 331 ? 2.186 -42.394 7.551 1.00 64.62 331 ALA A CA 1
ATOM 2569 C C . ALA A 1 331 ? 1.545 -41.112 6.976 1.00 64.62 331 ALA A C 1
ATOM 2571 O O . ALA A 1 331 ? 2.278 -40.185 6.638 1.00 64.62 331 ALA A O 1
ATOM 2572 N N . PRO A 1 332 ? 0.203 -41.009 6.901 1.00 59.31 332 PRO A N 1
ATOM 2573 C CA . PRO A 1 332 ? -0.459 -39.792 6.441 1.00 59.31 332 PRO A CA 1
ATOM 2574 C C . PRO A 1 332 ? -0.210 -38.660 7.446 1.00 59.31 332 PRO A C 1
ATOM 2576 O O . PRO A 1 332 ? -0.752 -38.668 8.555 1.00 59.31 332 PRO A O 1
ATOM 2579 N N . THR A 1 333 ? 0.639 -37.705 7.067 1.00 62.25 333 THR A N 1
ATOM 2580 C CA . THR A 1 333 ? 1.035 -36.543 7.878 1.00 62.25 333 THR A CA 1
ATOM 2581 C C . THR A 1 333 ? 0.335 -35.249 7.461 1.00 62.25 333 THR A C 1
ATOM 2583 O O . THR A 1 333 ? 0.545 -34.232 8.114 1.00 62.25 333 THR A O 1
ATOM 2586 N N . ASP A 1 334 ? -0.559 -35.287 6.466 1.00 57.41 334 ASP A N 1
ATOM 2587 C CA . ASP A 1 334 ? -1.199 -34.117 5.828 1.00 57.41 334 ASP A CA 1
ATOM 2588 C C . ASP A 1 334 ? -1.975 -33.181 6.775 1.00 57.41 334 ASP A C 1
ATOM 2590 O O . ASP A 1 334 ? -2.323 -32.058 6.410 1.00 57.41 334 ASP A O 1
ATOM 2594 N N . HIS A 1 335 ? -2.256 -33.618 8.003 1.00 57.72 335 HIS A N 1
ATOM 2595 C CA . HIS A 1 335 ? -2.968 -32.828 9.014 1.00 57.72 335 HIS A CA 1
ATOM 2596 C C . HIS A 1 335 ? -2.117 -32.487 10.245 1.00 57.72 335 HIS A C 1
ATOM 2598 O O . HIS A 1 335 ? -2.573 -31.781 11.141 1.00 57.72 335 HIS A O 1
ATOM 2604 N N . CYS A 1 336 ? -0.865 -32.944 10.284 1.00 68.94 336 CYS A N 1
ATOM 2605 C CA . CYS A 1 336 ? 0.050 -32.685 11.387 1.00 68.94 336 CYS A CA 1
ATOM 2606 C C . CYS A 1 336 ? 0.762 -31.349 11.186 1.00 68.94 336 CYS A C 1
ATOM 2608 O O . CYS A 1 336 ? 1.201 -31.029 10.084 1.00 68.94 336 CYS A O 1
ATOM 2610 N N . ILE A 1 337 ? 0.960 -30.600 12.270 1.00 75.50 337 ILE A N 1
ATOM 2611 C CA . ILE A 1 337 ? 1.832 -29.426 12.225 1.00 75.50 337 ILE A CA 1
ATOM 2612 C C . ILE A 1 337 ? 3.272 -29.906 12.387 1.00 75.50 337 ILE A C 1
ATOM 2614 O O . ILE A 1 337 ? 3.687 -30.322 13.470 1.00 75.50 337 ILE A O 1
ATOM 2618 N N . ASP A 1 338 ? 3.994 -29.891 11.271 1.00 84.69 338 ASP A N 1
ATOM 2619 C CA . ASP A 1 338 ? 5.376 -30.338 11.170 1.00 84.69 338 ASP A CA 1
ATOM 2620 C C . ASP A 1 338 ? 6.358 -29.206 11.514 1.00 84.69 338 ASP A C 1
ATOM 2622 O O . ASP A 1 338 ? 6.447 -28.194 10.814 1.00 84.69 338 ASP A O 1
ATOM 2626 N N . LEU A 1 339 ? 7.118 -29.390 12.595 1.00 89.19 339 LEU A N 1
ATOM 2627 C CA . LEU A 1 339 ? 8.136 -28.452 13.067 1.00 89.19 339 LEU A CA 1
ATOM 2628 C C . LEU A 1 339 ? 9.535 -28.770 12.515 1.00 89.19 339 LEU A C 1
ATOM 2630 O O . LEU A 1 339 ? 10.495 -28.092 12.877 1.00 89.19 339 LEU A O 1
ATOM 2634 N N . SER A 1 340 ? 9.675 -29.755 11.618 1.00 89.06 340 SER A N 1
ATOM 2635 C CA . SER A 1 340 ? 10.963 -30.139 11.009 1.00 89.06 340 SER A CA 1
ATOM 2636 C C . SER A 1 340 ? 11.701 -28.968 10.361 1.00 89.06 340 SER A C 1
ATOM 2638 O O . SER A 1 340 ? 12.926 -28.944 10.329 1.00 89.06 340 SER A O 1
ATOM 2640 N N . ARG A 1 341 ? 10.966 -27.972 9.852 1.00 82.56 341 ARG A N 1
ATOM 2641 C CA . ARG A 1 341 ? 11.549 -26.775 9.223 1.00 82.56 341 ARG A CA 1
ATOM 2642 C C . ARG A 1 341 ? 12.167 -25.794 10.221 1.00 82.56 341 ARG A C 1
ATOM 2644 O O . ARG A 1 341 ? 12.956 -24.949 9.814 1.00 82.56 341 ARG A O 1
ATOM 2651 N N . LEU A 1 342 ? 11.791 -25.876 11.497 1.00 83.62 342 LEU A N 1
ATOM 2652 C CA . LEU A 1 342 ? 12.221 -24.941 12.541 1.00 83.62 342 LEU A CA 1
ATOM 2653 C C . LEU A 1 342 ? 13.438 -25.443 13.313 1.00 83.62 342 LEU A C 1
ATOM 2655 O O . LEU A 1 342 ? 14.168 -24.638 13.886 1.00 83.62 342 LEU A O 1
ATOM 2659 N N . PHE A 1 343 ? 13.656 -26.758 13.331 1.00 90.31 343 PHE A N 1
ATOM 2660 C CA . PHE A 1 343 ? 14.692 -27.380 14.143 1.00 90.31 343 PHE A CA 1
ATOM 2661 C C . PHE A 1 343 ? 15.600 -28.259 13.286 1.00 90.31 343 PHE A C 1
ATOM 2663 O O . PHE A 1 343 ? 15.099 -29.074 12.518 1.00 90.31 343 PHE A O 1
ATOM 2670 N N . PRO A 1 344 ? 16.931 -28.168 13.433 1.00 84.38 344 PRO A N 1
ATOM 2671 C CA . PRO A 1 344 ? 17.864 -28.994 12.669 1.00 84.38 344 PRO A CA 1
ATOM 2672 C C . PRO A 1 344 ? 17.878 -30.463 13.123 1.00 84.38 344 PRO A C 1
ATOM 2674 O O . PRO A 1 344 ? 18.302 -31.327 12.363 1.00 84.38 344 PRO A O 1
ATOM 2677 N N . SER A 1 345 ? 17.419 -30.761 14.344 1.00 92.44 345 SER A N 1
ATOM 2678 C CA . SER A 1 345 ? 17.315 -32.124 14.872 1.00 92.44 345 SER A CA 1
ATOM 2679 C C . SER A 1 345 ? 16.195 -32.248 15.911 1.00 92.44 345 SER A C 1
ATOM 2681 O O . SER A 1 345 ? 15.660 -31.246 16.398 1.00 92.44 345 SER A O 1
ATOM 2683 N N . VAL A 1 346 ? 15.839 -33.487 16.261 1.00 92.88 346 VAL A N 1
ATOM 2684 C CA . VAL A 1 346 ? 14.816 -33.789 17.277 1.00 92.88 346 VAL A CA 1
ATOM 2685 C C . VAL A 1 346 ? 15.275 -33.338 18.670 1.00 92.88 346 VAL A C 1
ATOM 2687 O O . VAL A 1 346 ? 14.476 -32.832 19.455 1.00 92.88 346 VAL A O 1
ATOM 2690 N N . GLU A 1 347 ? 16.568 -33.454 18.968 1.00 94.00 347 GLU A N 1
ATOM 2691 C CA . GLU A 1 347 ? 17.174 -33.028 20.234 1.00 94.00 347 GLU A CA 1
ATOM 2692 C C . GLU A 1 347 ? 17.034 -31.519 20.437 1.00 94.00 347 GLU A C 1
ATOM 2694 O O . GLU A 1 347 ? 16.594 -31.079 21.501 1.00 94.00 347 GLU A O 1
ATOM 2699 N N . VAL A 1 348 ? 17.345 -30.737 19.397 1.00 91.88 348 VAL A N 1
ATOM 2700 C CA . VAL A 1 348 ? 17.205 -29.275 19.432 1.00 91.88 348 VAL A CA 1
ATOM 2701 C C . VAL A 1 348 ? 15.739 -28.886 19.598 1.00 91.88 348 VAL A C 1
ATOM 2703 O O . VAL A 1 348 ? 15.426 -28.005 20.395 1.00 91.88 348 VAL A O 1
ATOM 2706 N N . ALA A 1 349 ? 14.821 -29.587 18.928 1.00 92.50 349 ALA A N 1
ATOM 2707 C CA . ALA A 1 349 ? 13.392 -29.348 19.100 1.00 92.50 349 ALA A CA 1
ATOM 2708 C C . ALA A 1 349 ? 12.931 -29.584 20.547 1.00 92.50 349 ALA A C 1
ATOM 2710 O O . ALA A 1 349 ? 12.218 -28.753 21.104 1.00 92.50 349 ALA A O 1
ATOM 2711 N N . VAL A 1 350 ? 13.360 -30.676 21.192 1.00 93.50 350 VAL A N 1
ATOM 2712 C CA . VAL A 1 350 ? 13.030 -30.961 22.602 1.00 93.50 350 VAL A CA 1
ATOM 2713 C C . VAL A 1 350 ? 13.587 -29.885 23.537 1.00 93.50 350 VAL A C 1
ATOM 2715 O O . VAL A 1 350 ? 12.909 -29.475 24.484 1.00 93.50 350 VAL A O 1
ATOM 2718 N N . GLU A 1 351 ? 14.810 -29.414 23.300 1.00 92.44 351 GLU A N 1
ATOM 2719 C CA . GLU A 1 351 ? 15.409 -28.336 24.090 1.00 92.44 351 GLU A CA 1
ATOM 2720 C C . GLU A 1 351 ? 14.609 -27.032 23.957 1.00 92.44 351 GLU A C 1
ATOM 2722 O O . GLU A 1 351 ? 14.236 -26.415 24.961 1.00 92.44 351 GLU A O 1
ATOM 2727 N N . GLU A 1 352 ? 14.284 -26.648 22.726 1.00 90.88 352 GLU A N 1
ATOM 2728 C CA . GLU A 1 352 ? 13.573 -25.411 22.422 1.00 90.88 352 GLU A CA 1
ATOM 2729 C C . GLU A 1 352 ? 12.111 -25.454 22.883 1.00 90.88 352 GLU A C 1
ATOM 2731 O O . GLU A 1 352 ? 11.636 -24.470 23.447 1.00 90.88 352 GLU A O 1
ATOM 2736 N N . LEU A 1 353 ? 11.417 -26.592 22.768 1.00 90.56 353 LEU A N 1
ATOM 2737 C CA . LEU A 1 353 ? 10.064 -26.796 23.310 1.00 90.56 353 LEU A CA 1
ATOM 2738 C C . LEU A 1 353 ? 10.003 -26.590 24.831 1.00 90.56 353 LEU A C 1
ATOM 2740 O O . LEU A 1 353 ? 9.027 -26.047 25.355 1.00 90.56 353 LEU A O 1
ATOM 2744 N N . ASN A 1 354 ? 11.059 -26.974 25.552 1.00 91.12 354 ASN A N 1
ATOM 2745 C CA . ASN A 1 354 ? 11.146 -26.766 26.997 1.00 91.12 354 ASN A CA 1
ATOM 2746 C C . ASN A 1 354 ? 11.547 -25.331 27.375 1.00 91.12 354 ASN A C 1
ATOM 2748 O O . ASN A 1 354 ? 11.114 -24.834 28.417 1.00 91.12 354 ASN A O 1
ATOM 2752 N N . LYS A 1 355 ? 12.385 -24.669 26.568 1.00 87.00 355 LYS A N 1
ATOM 2753 C CA . LYS A 1 355 ? 12.957 -23.353 26.896 1.00 87.00 355 LYS A CA 1
ATOM 2754 C C . LYS A 1 355 ? 12.172 -22.203 26.274 1.00 87.00 355 LYS A C 1
ATOM 2756 O O . LYS A 1 355 ? 11.598 -21.392 26.998 1.00 87.00 355 LYS A O 1
ATOM 2761 N N . ASN A 1 356 ? 12.075 -22.176 24.950 1.00 82.94 356 ASN A N 1
ATOM 2762 C CA . ASN A 1 356 ? 11.789 -20.967 24.175 1.00 82.94 356 ASN A CA 1
ATOM 2763 C C . ASN A 1 356 ? 10.468 -21.026 23.391 1.00 82.94 356 ASN A C 1
ATOM 2765 O O . ASN A 1 356 ? 9.830 -19.995 23.207 1.00 82.94 356 ASN A O 1
ATOM 2769 N N . LEU A 1 357 ? 10.018 -22.212 22.972 1.00 85.94 357 LEU A N 1
ATOM 2770 C CA . LEU A 1 357 ? 8.784 -22.392 22.206 1.00 85.94 357 LEU A CA 1
ATOM 2771 C C . LEU A 1 357 ? 7.622 -22.769 23.135 1.00 85.94 357 LEU A C 1
ATOM 2773 O O . LEU A 1 357 ? 7.580 -23.877 23.674 1.00 85.94 357 LEU A O 1
ATOM 2777 N N . ASN A 1 358 ? 6.671 -21.853 23.338 1.00 85.19 358 ASN A N 1
ATOM 2778 C CA . ASN A 1 358 ? 5.482 -22.109 24.158 1.00 85.19 358 ASN A CA 1
ATOM 2779 C C . ASN A 1 358 ? 4.433 -22.911 23.371 1.00 85.19 358 ASN A C 1
ATOM 2781 O O . ASN A 1 358 ? 3.411 -22.376 22.950 1.00 85.19 358 ASN A O 1
ATOM 2785 N N . TRP A 1 359 ? 4.737 -24.183 23.117 1.00 88.44 359 TRP A N 1
ATOM 2786 C CA . TRP A 1 359 ? 3.900 -25.065 22.311 1.00 88.44 359 TRP A CA 1
ATOM 2787 C C . TRP A 1 359 ? 2.608 -25.448 23.054 1.00 88.44 359 TRP A C 1
ATOM 2789 O O . TRP A 1 359 ? 2.698 -26.008 24.150 1.00 88.44 359 TRP A O 1
ATOM 2799 N N . PRO A 1 360 ? 1.417 -25.169 22.488 1.00 83.69 360 PRO A N 1
ATOM 2800 C CA . PRO A 1 360 ? 0.144 -25.339 23.194 1.00 83.69 360 PRO A CA 1
ATOM 2801 C C . PRO A 1 360 ? -0.433 -26.764 23.110 1.00 83.69 360 PRO A C 1
ATOM 2803 O O . PRO A 1 360 ? -1.458 -27.044 23.727 1.00 83.69 360 PRO A O 1
ATOM 2806 N N . LEU A 1 361 ? 0.187 -27.670 22.343 1.00 86.62 361 LEU A N 1
ATOM 2807 C CA . LEU A 1 361 ? -0.269 -29.056 22.198 1.00 86.62 361 LEU A CA 1
ATOM 2808 C C . LEU A 1 361 ? 0.619 -30.030 22.977 1.00 86.62 361 LEU A C 1
ATOM 2810 O O . LEU A 1 361 ? 1.802 -29.788 23.177 1.00 86.62 361 LEU A O 1
ATOM 2814 N N . ASP A 1 362 ? 0.068 -31.191 23.329 1.00 87.50 362 ASP A N 1
ATOM 2815 C CA . ASP A 1 362 ? 0.821 -32.275 23.977 1.00 87.50 362 ASP A CA 1
ATOM 2816 C C . ASP A 1 362 ? 1.650 -33.125 23.005 1.00 87.50 362 ASP A C 1
ATOM 2818 O O . ASP A 1 362 ? 2.406 -33.992 23.438 1.00 87.50 362 ASP A O 1
ATOM 2822 N N . VAL A 1 363 ? 1.500 -32.904 21.695 1.00 88.00 363 VAL A N 1
ATOM 2823 C CA . VAL A 1 363 ? 2.164 -33.665 20.629 1.00 88.00 363 VAL A CA 1
ATOM 2824 C C . VAL A 1 363 ? 2.766 -32.702 19.600 1.00 88.00 363 VAL A C 1
ATOM 2826 O O . VAL A 1 363 ? 2.174 -31.662 19.304 1.00 88.00 363 VAL A O 1
ATOM 2829 N N . ALA A 1 364 ? 3.928 -33.047 19.044 1.00 89.06 364 ALA A N 1
ATOM 2830 C CA . ALA A 1 364 ? 4.589 -32.321 17.956 1.00 89.06 364 ALA A CA 1
ATOM 2831 C C . ALA A 1 364 ? 5.252 -33.298 16.971 1.00 89.06 364 ALA A C 1
ATOM 2833 O O . ALA A 1 364 ? 5.720 -34.358 17.381 1.00 89.06 364 ALA A O 1
ATOM 2834 N N . LEU A 1 365 ? 5.313 -32.952 15.682 1.00 90.31 365 LEU A N 1
ATOM 2835 C CA . LEU A 1 365 ? 6.018 -33.738 14.664 1.00 90.31 365 LEU A CA 1
ATOM 2836 C C . LEU A 1 365 ? 7.333 -33.042 14.290 1.00 90.31 365 LEU A C 1
ATOM 2838 O O . LEU A 1 365 ? 7.323 -31.855 13.977 1.00 90.31 365 LEU A O 1
ATOM 2842 N N . VAL A 1 366 ? 8.452 -33.770 14.341 1.00 92.38 366 VAL A N 1
ATOM 2843 C CA . VAL A 1 366 ? 9.792 -33.271 13.993 1.00 92.38 366 VAL A CA 1
ATOM 2844 C C . VAL A 1 366 ? 10.596 -34.390 13.331 1.00 92.38 366 VAL A C 1
ATOM 2846 O O . VAL A 1 366 ? 10.781 -35.439 13.931 1.00 92.38 366 VAL A O 1
ATOM 2849 N N . HIS A 1 367 ? 11.095 -34.186 12.116 1.00 90.69 367 HIS A N 1
ATOM 2850 C CA . HIS A 1 367 ? 11.908 -35.126 11.331 1.00 90.69 367 HIS A CA 1
ATOM 2851 C C . HIS A 1 367 ? 11.341 -36.551 11.290 1.00 90.69 367 HIS A C 1
ATOM 2853 O O . HIS A 1 367 ? 12.045 -37.518 11.570 1.00 90.69 367 HIS A O 1
ATOM 2859 N N . ASN A 1 368 ? 10.048 -36.690 10.972 1.00 89.88 368 ASN A N 1
ATOM 2860 C CA . ASN A 1 368 ? 9.305 -37.964 11.009 1.00 89.88 368 ASN A CA 1
ATOM 2861 C C . ASN A 1 368 ? 9.261 -38.649 12.390 1.00 89.88 368 ASN A C 1
ATOM 2863 O O . ASN A 1 368 ? 8.959 -39.838 12.496 1.00 89.88 368 ASN A O 1
ATOM 2867 N N . VAL A 1 369 ? 9.516 -37.906 13.464 1.00 91.31 369 VAL A N 1
ATOM 2868 C CA . VAL A 1 369 ? 9.421 -38.369 14.846 1.00 91.31 369 VAL A CA 1
ATOM 2869 C C . VAL A 1 369 ? 8.327 -37.591 15.565 1.00 91.31 369 VAL A C 1
ATOM 2871 O O . VAL A 1 369 ? 8.332 -36.363 15.622 1.00 91.31 369 VAL A O 1
ATOM 2874 N N . VAL A 1 370 ? 7.368 -38.318 16.130 1.00 90.75 370 VAL A N 1
ATOM 2875 C CA . VAL A 1 370 ? 6.307 -37.746 16.960 1.00 90.75 370 VAL A CA 1
ATOM 2876 C C . VAL A 1 370 ? 6.837 -37.599 18.375 1.00 90.75 370 VAL A C 1
ATOM 2878 O O . VAL A 1 370 ? 7.089 -38.598 19.045 1.00 90.75 370 VAL A O 1
ATOM 2881 N N . LEU A 1 371 ? 6.996 -36.360 18.822 1.00 91.38 371 LEU A N 1
ATOM 2882 C CA . LEU A 1 371 ? 7.306 -35.996 20.197 1.00 91.38 371 LEU A CA 1
ATOM 2883 C C . LEU A 1 371 ? 6.017 -35.857 21.000 1.00 91.38 371 LEU A C 1
ATOM 2885 O O . LEU A 1 371 ? 5.025 -35.333 20.491 1.00 91.38 371 LEU A O 1
ATOM 2889 N N . TYR A 1 372 ? 6.041 -36.275 22.263 1.00 90.62 372 TYR A N 1
ATOM 2890 C CA . TYR A 1 372 ? 4.922 -36.077 23.181 1.00 90.62 372 TYR A CA 1
ATOM 2891 C C . TYR A 1 372 ? 5.363 -35.595 24.567 1.00 90.62 372 TYR A C 1
ATOM 2893 O O . TYR A 1 372 ? 6.460 -35.897 25.043 1.00 90.62 372 TYR A O 1
ATOM 2901 N N . SER A 1 373 ? 4.500 -34.812 25.215 1.00 90.56 373 SER A N 1
ATOM 2902 C CA . SER A 1 373 ? 4.751 -34.250 26.541 1.00 90.56 373 SER A CA 1
ATOM 2903 C C . SER A 1 373 ? 4.659 -35.315 27.645 1.00 90.56 373 SER A C 1
ATOM 2905 O O . SER A 1 373 ? 3.993 -36.345 27.506 1.00 90.56 373 SER A O 1
ATOM 2907 N N . ASP A 1 374 ? 5.300 -35.059 28.792 1.00 86.12 374 ASP A N 1
ATOM 2908 C CA . ASP A 1 374 ? 5.193 -35.894 30.001 1.00 86.12 374 ASP A CA 1
ATOM 2909 C C . ASP A 1 374 ? 3.725 -36.144 30.416 1.00 86.12 374 ASP A C 1
ATOM 2911 O O . ASP A 1 374 ? 3.417 -37.208 30.956 1.00 86.12 374 ASP A O 1
ATOM 2915 N N . GLY A 1 375 ? 2.814 -35.206 30.118 1.00 82.12 375 GLY A N 1
ATOM 2916 C CA . GLY A 1 375 ? 1.394 -35.272 30.479 1.00 82.12 375 GLY A CA 1
ATOM 2917 C C . GLY A 1 375 ? 0.614 -36.406 29.807 1.00 82.12 375 GLY A C 1
ATOM 2918 O O . GLY A 1 375 ? -0.442 -36.794 30.301 1.00 82.12 375 GLY A O 1
ATOM 2919 N N . ILE A 1 376 ? 1.141 -36.976 28.720 1.00 81.06 376 ILE A N 1
ATOM 2920 C CA . ILE A 1 376 ? 0.519 -38.097 27.999 1.00 81.06 376 ILE A CA 1
ATOM 2921 C C . ILE A 1 376 ? 1.408 -39.345 27.926 1.00 81.06 376 ILE A C 1
ATOM 2923 O O . ILE A 1 376 ? 1.094 -40.284 27.198 1.00 81.06 376 ILE A O 1
ATOM 2927 N N . SER A 1 377 ? 2.479 -39.388 28.724 1.00 73.19 377 SER A N 1
ATOM 2928 C CA . SER A 1 377 ? 3.444 -40.498 28.770 1.00 73.19 377 SER A CA 1
ATOM 2929 C C . SER A 1 377 ? 2.863 -41.845 29.224 1.00 73.19 377 SER A C 1
ATOM 2931 O O . SER A 1 377 ? 3.460 -42.886 28.963 1.00 73.19 377 SER A O 1
ATOM 2933 N N . SER A 1 378 ? 1.690 -41.847 29.866 1.00 76.06 378 SER A N 1
ATOM 2934 C CA . SER A 1 378 ? 0.975 -43.059 30.288 1.00 76.06 378 SER A CA 1
ATOM 2935 C C . SER A 1 378 ? 0.090 -43.681 29.201 1.00 76.06 378 SER A C 1
ATOM 2937 O O . SER A 1 378 ? -0.478 -44.750 29.424 1.00 76.06 378 SER A O 1
ATOM 2939 N N . LEU A 1 379 ? -0.063 -43.028 28.043 1.00 77.75 379 LEU A N 1
ATOM 2940 C CA . LEU A 1 379 ? -0.898 -43.529 26.951 1.00 77.75 379 LEU A CA 1
ATOM 2941 C C . LEU A 1 379 ? -0.147 -44.547 26.094 1.00 77.75 379 LEU A C 1
ATOM 2943 O O . LEU A 1 379 ? 1.052 -44.435 25.850 1.00 77.75 379 LEU A O 1
ATOM 2947 N N . ASP A 1 380 ? -0.877 -45.536 25.583 1.00 83.31 380 ASP A N 1
ATOM 2948 C CA . ASP A 1 380 ? -0.324 -46.504 24.647 1.00 83.31 380 ASP A CA 1
ATOM 2949 C C . ASP A 1 380 ? 0.020 -45.844 23.300 1.00 83.31 380 ASP A C 1
ATOM 2951 O O . ASP A 1 380 ? -0.573 -44.844 22.878 1.00 83.31 380 ASP A O 1
ATOM 2955 N N . LYS A 1 381 ? 0.977 -46.445 22.584 1.00 78.88 381 LYS A N 1
ATOM 2956 C CA . LYS A 1 381 ? 1.495 -45.936 21.307 1.00 78.88 381 LYS A CA 1
ATOM 2957 C C . LYS A 1 381 ? 0.384 -45.645 20.292 1.00 78.88 381 LYS A C 1
ATOM 2959 O O . LYS A 1 381 ? 0.476 -44.656 19.569 1.00 78.88 381 LYS A O 1
ATOM 2964 N N . GLN A 1 382 ? -0.663 -46.473 20.222 1.00 78.12 382 GLN A N 1
ATOM 2965 C CA . GLN A 1 382 ? -1.754 -46.241 19.272 1.00 78.12 382 GLN A CA 1
ATOM 2966 C C . GLN A 1 382 ? -2.627 -45.054 19.682 1.00 78.12 382 GLN A C 1
ATOM 2968 O O . GLN A 1 382 ? -3.045 -44.290 18.813 1.00 78.12 382 GLN A O 1
ATOM 2973 N N . SER A 1 383 ? -2.869 -44.850 20.977 1.00 78.44 383 SER A N 1
ATOM 2974 C CA . SER A 1 383 ? -3.600 -43.677 21.467 1.00 78.44 383 SER A CA 1
ATOM 2975 C C . SER A 1 383 ? -2.840 -42.370 21.257 1.00 78.44 383 SER A C 1
ATOM 2977 O O . SER A 1 383 ? -3.460 -41.373 20.891 1.00 78.44 383 SER A O 1
ATOM 2979 N N . ILE A 1 384 ? -1.510 -42.364 21.402 1.00 77.88 384 ILE A N 1
ATOM 2980 C CA . ILE A 1 384 ? -0.685 -41.184 21.084 1.00 77.88 384 ILE A CA 1
ATOM 2981 C C . ILE A 1 384 ? -0.785 -40.860 19.588 1.00 77.88 384 ILE A C 1
ATOM 2983 O O . ILE A 1 384 ? -1.059 -39.719 19.222 1.00 77.88 384 ILE A O 1
ATOM 2987 N N . LEU A 1 385 ? -0.670 -41.871 18.719 1.00 74.38 385 LEU A N 1
ATOM 2988 C CA . LEU A 1 385 ? -0.807 -41.693 17.268 1.00 74.38 385 LEU A CA 1
ATOM 2989 C C . LEU A 1 385 ? -2.223 -41.250 16.843 1.00 74.38 385 LEU A C 1
ATOM 2991 O O . LEU A 1 385 ? -2.370 -40.565 15.836 1.00 74.38 385 LEU A O 1
ATOM 2995 N N . LYS A 1 386 ? -3.270 -41.601 17.603 1.00 70.94 386 LYS A N 1
ATOM 2996 C CA . LYS A 1 386 ? -4.646 -41.103 17.392 1.00 70.94 386 LYS A CA 1
ATOM 2997 C C . LYS A 1 386 ? -4.851 -39.666 17.884 1.00 70.94 386 LYS A C 1
ATOM 2999 O O . LYS A 1 386 ? -5.747 -38.994 17.386 1.00 70.94 386 LYS A O 1
ATOM 3004 N N . LYS A 1 387 ? -4.046 -39.214 18.852 1.00 67.00 387 LYS A N 1
ATOM 3005 C CA . LYS A 1 387 ? -4.033 -37.836 19.370 1.00 67.00 387 LYS A CA 1
ATOM 3006 C C . LYS A 1 387 ? -3.183 -36.879 18.540 1.00 67.00 387 LYS A C 1
ATOM 3008 O O . LYS A 1 387 ? -3.240 -35.675 18.781 1.00 67.00 387 LYS A O 1
ATOM 3013 N N . ILE A 1 388 ? -2.428 -37.391 17.568 1.00 65.00 388 ILE A N 1
ATOM 3014 C CA . ILE A 1 388 ? -1.860 -36.563 16.508 1.00 65.00 388 ILE A CA 1
ATOM 3015 C C . ILE A 1 388 ? -3.017 -35.756 15.910 1.00 65.00 388 ILE A C 1
ATOM 3017 O O . ILE A 1 388 ? -4.025 -36.359 15.528 1.00 65.00 388 ILE A O 1
ATOM 3021 N N . PRO A 1 389 ? -2.927 -34.419 15.890 1.00 58.91 389 PRO A N 1
ATOM 3022 C CA . PRO A 1 389 ? -4.059 -33.576 15.558 1.00 58.91 389 PRO A CA 1
ATOM 3023 C C . PRO A 1 389 ? -4.464 -33.820 14.106 1.00 58.91 389 PRO A C 1
ATOM 3025 O O . PRO A 1 389 ? -3.859 -33.289 13.189 1.00 58.91 389 PRO A O 1
ATOM 3028 N N . ARG A 1 390 ? -5.488 -34.647 13.885 1.00 56.88 390 ARG A N 1
ATOM 3029 C CA . ARG A 1 390 ? -6.147 -34.746 12.576 1.00 56.88 390 ARG A CA 1
ATOM 3030 C C . ARG A 1 390 ? -7.032 -33.523 12.321 1.00 56.88 390 ARG A C 1
ATOM 3032 O O . ARG A 1 390 ? -7.245 -33.163 11.174 1.00 56.88 390 ARG A O 1
ATOM 3039 N N . GLU A 1 391 ? -7.481 -32.861 13.390 1.00 51.38 391 GLU A N 1
ATOM 3040 C CA . GLU A 1 391 ? -8.277 -31.632 13.363 1.00 51.38 391 GLU A CA 1
ATOM 3041 C C . GLU A 1 391 ? -7.870 -30.732 14.541 1.00 51.38 391 GLU A C 1
ATOM 3043 O O . GLU A 1 391 ? -8.309 -30.916 15.678 1.00 51.38 391 GLU A O 1
ATOM 3048 N N . VAL A 1 392 ? -6.991 -29.758 14.294 1.00 64.25 392 VAL A N 1
ATOM 3049 C CA . VAL A 1 392 ? -6.730 -28.687 15.267 1.00 64.25 392 VAL A CA 1
ATOM 3050 C C . VAL A 1 392 ? -7.974 -27.802 15.323 1.00 64.25 392 VAL A C 1
ATOM 3052 O O . VAL A 1 392 ? -8.383 -27.251 14.299 1.00 64.25 392 VAL A O 1
ATOM 3055 N N . LYS A 1 393 ? -8.584 -27.638 16.505 1.00 72.44 393 LYS A N 1
ATOM 3056 C CA . LYS A 1 393 ? -9.728 -26.724 16.659 1.00 72.44 393 LYS A CA 1
ATOM 3057 C C . LYS A 1 393 ? -9.307 -25.302 16.248 1.00 72.44 393 LYS A C 1
ATOM 3059 O O . LYS A 1 393 ? -8.186 -24.915 16.576 1.00 72.44 393 LYS A O 1
ATOM 3064 N N . PRO A 1 394 ? -10.176 -24.485 15.621 1.00 67.88 394 PRO A N 1
ATOM 3065 C CA . PRO A 1 394 ? -9.817 -23.139 15.153 1.00 67.88 394 PRO A CA 1
ATOM 3066 C C . PRO A 1 394 ? -9.096 -22.281 16.207 1.00 67.88 394 PRO A C 1
ATOM 3068 O O . PRO A 1 394 ? -8.080 -21.660 15.914 1.00 67.88 394 PRO A O 1
ATOM 3071 N N . ASN A 1 395 ? -9.547 -22.345 17.463 1.00 71.50 395 ASN A N 1
ATOM 3072 C CA . ASN A 1 395 ? -8.943 -21.604 18.574 1.00 71.50 395 ASN A CA 1
ATOM 3073 C C . ASN A 1 395 ? -7.521 -22.096 18.913 1.00 71.50 395 ASN A C 1
ATOM 3075 O O . ASN A 1 395 ? -6.633 -21.293 19.169 1.00 71.50 395 ASN A O 1
ATOM 3079 N N . GLN A 1 396 ? -7.279 -23.410 18.851 1.00 72.75 396 GLN A N 1
ATOM 3080 C CA . GLN A 1 396 ? -5.949 -23.993 19.074 1.00 72.75 396 GLN A CA 1
ATOM 3081 C C . GLN A 1 396 ? -4.999 -23.671 17.919 1.00 72.75 396 GLN A C 1
ATOM 3083 O O . GLN A 1 396 ? -3.803 -23.509 18.127 1.00 72.75 396 GLN A O 1
ATOM 3088 N N . ARG A 1 397 ? -5.522 -23.538 16.695 1.00 73.75 397 ARG A N 1
ATOM 3089 C CA . ARG A 1 397 ? -4.723 -23.155 15.529 1.00 73.75 397 ARG A CA 1
ATOM 3090 C C . ARG A 1 397 ? -4.159 -21.745 15.686 1.00 73.75 397 ARG A C 1
ATOM 3092 O O . ARG A 1 397 ? -2.979 -21.544 15.429 1.00 73.75 397 ARG A O 1
ATOM 3099 N N . GLN A 1 398 ? -4.968 -20.814 16.186 1.00 73.69 398 GLN A N 1
ATOM 3100 C CA . GLN A 1 398 ? -4.531 -19.449 16.475 1.00 73.69 398 GLN A CA 1
ATOM 3101 C C . GLN A 1 398 ? -3.456 -19.404 17.578 1.00 73.69 398 GLN A C 1
ATOM 3103 O O . GLN A 1 398 ? -2.487 -18.656 17.462 1.00 73.69 398 GLN A O 1
ATOM 3108 N N . GLU A 1 399 ? -3.578 -20.236 18.618 1.00 79.50 399 GLU A N 1
ATOM 3109 C CA . GLU A 1 399 ? -2.553 -20.372 19.666 1.00 79.50 399 GLU A CA 1
ATOM 3110 C C . GLU A 1 399 ? -1.238 -20.948 19.123 1.00 79.50 399 GLU A C 1
ATOM 3112 O O . GLU A 1 399 ? -0.160 -20.482 19.490 1.00 79.50 399 GLU A O 1
ATOM 3117 N N . ILE A 1 400 ? -1.314 -21.930 18.219 1.00 79.62 400 ILE A N 1
ATOM 3118 C CA . ILE A 1 400 ? -0.138 -22.525 17.575 1.00 79.62 400 ILE A CA 1
ATOM 3119 C C . ILE A 1 400 ? 0.546 -21.516 16.655 1.00 79.62 400 ILE A C 1
ATOM 3121 O O . ILE A 1 400 ? 1.758 -21.338 16.739 1.00 79.62 400 ILE A O 1
ATOM 3125 N N . GLU A 1 401 ? -0.215 -20.823 15.810 1.00 75.62 401 GLU A N 1
ATOM 3126 C CA . GLU A 1 401 ? 0.313 -19.773 14.935 1.00 75.62 401 GLU A CA 1
ATOM 3127 C C . GLU A 1 401 ? 0.948 -18.647 15.763 1.00 75.62 401 GLU A C 1
ATOM 3129 O O . GLU A 1 401 ? 2.049 -18.200 15.449 1.00 75.62 401 GLU A O 1
ATOM 3134 N N . GLY A 1 402 ? 0.338 -18.269 16.891 1.00 75.94 402 GLY A N 1
ATOM 3135 C CA . GLY A 1 402 ? 0.928 -17.340 17.853 1.00 75.94 402 GLY A CA 1
ATOM 3136 C C . GLY A 1 402 ? 2.229 -17.855 18.481 1.00 75.94 402 GLY A C 1
ATOM 3137 O O . GLY A 1 402 ? 3.195 -17.101 18.594 1.00 75.94 402 GLY A O 1
ATOM 3138 N N . ALA A 1 403 ? 2.299 -19.130 18.873 1.00 79.62 403 ALA A N 1
ATOM 3139 C CA . ALA A 1 403 ? 3.517 -19.731 19.420 1.00 79.62 403 ALA A CA 1
ATOM 3140 C C . ALA A 1 403 ? 4.662 -19.755 18.394 1.00 79.62 403 ALA A C 1
ATOM 3142 O O . ALA A 1 403 ? 5.805 -19.478 18.753 1.00 79.62 403 ALA A O 1
ATOM 3143 N N . LEU A 1 404 ? 4.347 -20.032 17.125 1.00 80.06 404 LEU A N 1
ATOM 3144 C CA . LEU A 1 404 ? 5.306 -20.047 16.021 1.00 80.06 404 LEU A CA 1
ATOM 3145 C C . LEU A 1 404 ? 5.774 -18.642 15.626 1.00 80.06 404 LEU A C 1
ATOM 3147 O O . LEU A 1 404 ? 6.964 -18.443 15.415 1.00 80.06 404 LEU A O 1
ATOM 3151 N N . LEU A 1 405 ? 4.873 -17.656 15.577 1.00 73.00 405 LEU A N 1
ATOM 3152 C CA . LEU A 1 405 ? 5.213 -16.260 15.266 1.00 73.00 405 LEU A CA 1
ATOM 3153 C C . LEU A 1 405 ? 6.083 -15.611 16.348 1.00 73.00 405 LEU A C 1
ATOM 3155 O O . LEU A 1 405 ? 6.947 -14.792 16.044 1.00 73.00 405 LEU A O 1
ATOM 3159 N N . ASN A 1 406 ? 5.873 -15.987 17.611 1.00 72.94 406 ASN A N 1
ATOM 3160 C CA . ASN A 1 406 ? 6.695 -15.522 18.730 1.00 72.94 406 ASN A CA 1
ATOM 3161 C C . ASN A 1 406 ? 8.039 -16.263 18.835 1.00 72.94 406 ASN A C 1
ATOM 3163 O O . ASN A 1 406 ? 8.921 -15.835 19.582 1.00 72.94 406 ASN A O 1
ATOM 3167 N N . TYR A 1 407 ? 8.210 -17.369 18.108 1.00 76.62 407 TYR A N 1
ATOM 3168 C CA . TYR A 1 407 ? 9.447 -18.133 18.084 1.00 76.62 407 TYR A CA 1
ATOM 3169 C C . TYR A 1 407 ? 10.401 -17.567 17.027 1.00 76.62 407 TYR A C 1
ATOM 3171 O O . TYR A 1 407 ? 10.205 -17.755 15.830 1.00 76.62 407 TYR A O 1
ATOM 3179 N N . ASN A 1 408 ? 11.453 -16.868 17.466 1.00 65.81 408 ASN A N 1
ATOM 3180 C CA . ASN A 1 408 ? 12.485 -16.340 16.574 1.00 65.81 408 ASN A CA 1
ATOM 3181 C C . ASN A 1 408 ? 13.739 -17.243 16.595 1.00 65.81 408 ASN A C 1
ATOM 3183 O O . ASN A 1 408 ? 14.531 -17.152 17.539 1.00 65.81 408 ASN A O 1
ATOM 3187 N N . PRO A 1 409 ? 13.966 -18.083 15.567 1.00 57.28 409 PRO A N 1
ATOM 3188 C CA . PRO A 1 409 ? 15.120 -18.983 15.526 1.00 57.28 409 PRO A CA 1
ATOM 3189 C C . PRO A 1 409 ? 16.458 -18.232 15.384 1.00 57.28 409 PRO A C 1
ATOM 3191 O O . PRO A 1 409 ? 17.492 -18.711 15.851 1.00 57.28 409 PRO A O 1
ATOM 3194 N N . ILE A 1 410 ? 16.447 -17.024 14.802 1.00 51.56 410 ILE A N 1
ATOM 3195 C CA . ILE A 1 410 ? 17.652 -16.228 14.514 1.00 51.56 410 ILE A CA 1
ATOM 3196 C C . ILE A 1 410 ? 18.256 -15.658 15.808 1.00 51.56 410 ILE A C 1
ATOM 3198 O O . ILE A 1 410 ? 19.474 -15.639 15.967 1.00 51.56 410 ILE A O 1
ATOM 3202 N N . TYR A 1 411 ? 17.417 -15.292 16.783 1.00 44.69 411 TYR A N 1
ATOM 3203 C CA . TYR A 1 411 ? 17.867 -14.704 18.052 1.00 44.69 411 TYR A CA 1
ATOM 3204 C C . TYR A 1 411 ? 18.540 -15.718 19.004 1.00 44.69 411 TYR A C 1
ATOM 3206 O O . TYR A 1 411 ? 19.291 -15.331 19.900 1.00 44.69 411 TYR A O 1
ATOM 3214 N N . ASN A 1 412 ? 18.302 -17.024 18.818 1.00 44.94 412 ASN A N 1
ATOM 3215 C CA . ASN A 1 412 ? 18.864 -18.082 19.671 1.00 44.94 412 ASN A CA 1
ATOM 3216 C C . ASN A 1 412 ? 20.097 -18.774 19.065 1.00 44.94 412 ASN A C 1
ATOM 3218 O O . ASN A 1 412 ? 20.950 -19.250 19.819 1.00 44.94 412 ASN A O 1
ATOM 3222 N N . ALA A 1 413 ? 20.264 -18.751 17.737 1.00 46.34 413 ALA A N 1
ATOM 3223 C CA . ALA A 1 413 ? 21.482 -19.228 17.077 1.00 46.34 413 ALA A CA 1
ATOM 3224 C C . ALA A 1 413 ? 22.731 -18.412 17.482 1.00 46.34 413 ALA A C 1
ATOM 3226 O O . ALA A 1 413 ? 23.821 -18.969 17.625 1.00 46.34 413 ALA A O 1
ATOM 3227 N N . GLU A 1 414 ? 22.579 -17.109 17.752 1.00 41.16 414 GLU A N 1
ATOM 3228 C CA . GLU A 1 414 ? 23.667 -16.252 18.251 1.00 41.16 414 GLU A CA 1
ATOM 3229 C C . GLU A 1 414 ? 24.087 -16.577 19.696 1.00 41.16 414 GLU A C 1
ATOM 3231 O O . GLU A 1 414 ? 25.264 -16.448 20.039 1.00 41.16 414 GLU A O 1
ATOM 3236 N N . LYS A 1 415 ? 23.173 -17.080 20.541 1.00 38.59 415 LYS A N 1
ATOM 3237 C CA . LYS A 1 415 ? 23.498 -17.498 21.919 1.00 38.59 415 LYS A CA 1
ATOM 3238 C C . LYS A 1 415 ? 24.261 -18.822 21.990 1.00 38.59 415 LYS A C 1
ATOM 3240 O O . LYS A 1 415 ? 25.026 -19.014 22.933 1.00 38.59 415 LYS A O 1
ATOM 3245 N N . MET A 1 416 ? 24.119 -19.710 21.002 1.00 38.88 416 MET A N 1
ATOM 3246 C CA . MET A 1 416 ? 24.887 -20.964 20.954 1.00 38.88 416 MET A CA 1
ATOM 3247 C C . MET A 1 416 ? 26.350 -20.780 20.508 1.00 38.88 416 MET A C 1
ATOM 3249 O O . MET A 1 416 ? 27.172 -21.659 20.759 1.00 38.88 416 MET A O 1
ATOM 3253 N N . LYS A 1 417 ? 26.725 -19.628 19.929 1.00 40.09 417 LYS A N 1
ATOM 3254 C CA . LYS A 1 417 ? 28.106 -19.361 19.476 1.00 40.09 417 LYS A CA 1
ATOM 3255 C C . LYS A 1 417 ? 29.113 -19.035 20.594 1.00 40.09 417 LYS A C 1
ATOM 3257 O O . LYS A 1 417 ? 30.301 -18.928 20.309 1.00 40.09 417 LYS A O 1
ATOM 3262 N N . TRP A 1 418 ? 28.689 -18.933 21.859 1.00 27.05 418 TRP A N 1
ATOM 3263 C CA . TRP A 1 418 ? 29.573 -18.587 22.990 1.00 27.05 418 TRP A CA 1
ATOM 3264 C C . TRP A 1 418 ? 29.988 -19.766 23.887 1.00 27.05 418 TRP A C 1
ATOM 3266 O O . TRP A 1 418 ? 30.549 -19.558 24.966 1.00 27.05 418 TRP A O 1
ATOM 3276 N N . VAL A 1 419 ? 29.792 -21.015 23.453 1.00 30.62 419 VAL A N 1
ATOM 3277 C CA . VAL A 1 419 ? 30.395 -22.170 24.139 1.00 30.62 419 VAL A CA 1
ATOM 3278 C C . VAL A 1 419 ? 31.797 -22.416 23.577 1.00 30.62 419 VAL A C 1
ATOM 3280 O O . VAL A 1 419 ? 31.972 -22.950 22.487 1.00 30.62 419 VAL A O 1
ATOM 3283 N N . LYS A 1 420 ? 32.791 -21.965 24.354 1.00 30.38 420 LYS A N 1
ATOM 3284 C CA . LYS A 1 420 ? 34.247 -22.126 24.193 1.00 30.38 420 LYS A CA 1
ATOM 3285 C C . LYS A 1 420 ? 34.677 -23.339 23.349 1.00 30.38 420 LYS A C 1
ATOM 3287 O O . LYS A 1 420 ? 34.505 -24.481 23.774 1.00 30.38 420 LYS A O 1
ATOM 3292 N N . LYS A 1 421 ? 35.448 -23.078 22.288 1.00 27.73 421 LYS A N 1
ATOM 3293 C CA . LYS A 1 421 ? 36.608 -23.912 21.951 1.00 27.73 421 LYS A CA 1
ATOM 3294 C C . LYS A 1 421 ? 37.893 -23.097 22.074 1.00 27.73 421 LYS A C 1
ATOM 3296 O O . LYS A 1 421 ? 37.965 -21.939 21.682 1.00 27.73 421 LYS A O 1
ATOM 3301 N N . SER A 1 422 ? 38.828 -23.756 22.742 1.00 26.39 422 SER A N 1
ATOM 3302 C CA . SER A 1 422 ? 40.161 -23.358 23.167 1.00 26.39 422 SER A CA 1
ATOM 3303 C C . SER A 1 422 ? 41.032 -22.793 22.047 1.00 26.39 422 SER A C 1
ATOM 3305 O O . SER A 1 422 ? 40.968 -23.267 20.916 1.00 26.39 422 SER A O 1
ATOM 3307 N N . LEU A 1 423 ? 41.874 -21.835 22.441 1.00 29.97 423 LEU A N 1
ATOM 3308 C CA . LEU A 1 423 ? 43.105 -21.394 21.785 1.00 29.97 423 LEU A CA 1
ATOM 3309 C C . LEU A 1 423 ? 43.887 -22.584 21.203 1.00 29.97 423 LEU A C 1
ATOM 3311 O O . LEU A 1 423 ? 44.091 -23.564 21.921 1.00 29.97 423 LEU A O 1
ATOM 3315 N N . ASP A 1 424 ? 44.306 -22.489 19.938 1.00 26.53 424 ASP A N 1
ATOM 3316 C CA . ASP A 1 424 ? 45.730 -22.366 19.592 1.00 26.53 424 ASP A CA 1
ATOM 3317 C C . ASP A 1 424 ? 45.965 -22.183 18.075 1.00 26.53 424 ASP A C 1
ATOM 3319 O O . ASP A 1 424 ? 45.389 -22.875 17.241 1.00 26.53 424 ASP A O 1
ATOM 3323 N N . THR A 1 425 ? 46.916 -21.293 17.765 1.00 27.75 425 THR A N 1
ATOM 3324 C CA . THR A 1 425 ? 47.754 -21.233 16.546 1.00 27.75 425 THR A CA 1
ATOM 3325 C C . THR A 1 425 ? 47.225 -20.530 15.274 1.00 27.75 425 THR A C 1
ATOM 3327 O O . THR A 1 425 ? 46.657 -21.128 14.372 1.00 27.75 425 THR A O 1
ATOM 3330 N N . THR A 1 426 ? 47.552 -19.235 15.197 1.00 31.44 426 THR A N 1
ATOM 3331 C CA . THR A 1 426 ? 48.212 -18.520 14.078 1.00 31.44 426 THR A CA 1
ATOM 3332 C C . THR A 1 426 ? 47.661 -18.588 12.634 1.00 31.44 426 THR A C 1
ATOM 3334 O O . THR A 1 426 ? 47.804 -19.579 11.927 1.00 31.44 426 THR A O 1
ATOM 3337 N N . SER A 1 427 ? 47.306 -17.388 12.146 1.00 33.06 427 SER A N 1
ATOM 3338 C CA . SER A 1 427 ? 47.301 -16.886 10.754 1.00 33.06 427 SER A CA 1
ATOM 3339 C C . SER A 1 427 ? 45.982 -16.867 9.958 1.00 33.06 427 SER A C 1
ATOM 3341 O O . SER A 1 427 ? 45.254 -17.845 9.864 1.00 33.06 427 SER A O 1
ATOM 3343 N N . ALA A 1 428 ? 45.779 -15.699 9.328 1.00 31.41 428 ALA A N 1
ATOM 3344 C CA . ALA A 1 428 ? 44.762 -15.293 8.357 1.00 31.41 428 ALA A CA 1
ATOM 3345 C C . ALA A 1 428 ? 43.334 -15.039 8.883 1.00 31.41 428 ALA A C 1
ATOM 3347 O O . ALA A 1 428 ? 42.693 -15.878 9.503 1.00 31.41 428 ALA A O 1
ATOM 3348 N N . PHE A 1 429 ? 42.844 -13.829 8.591 1.00 29.31 429 PHE A N 1
ATOM 3349 C CA . PHE A 1 429 ? 41.457 -13.388 8.734 1.00 29.31 429 PHE A CA 1
ATOM 3350 C C . PHE A 1 429 ? 40.452 -14.500 8.377 1.00 29.31 429 PHE A C 1
ATOM 3352 O O . PHE A 1 429 ? 40.620 -15.124 7.324 1.00 29.31 429 PHE A O 1
ATOM 3359 N N . PRO A 1 430 ? 39.371 -14.709 9.154 1.00 33.19 430 PRO A N 1
ATOM 3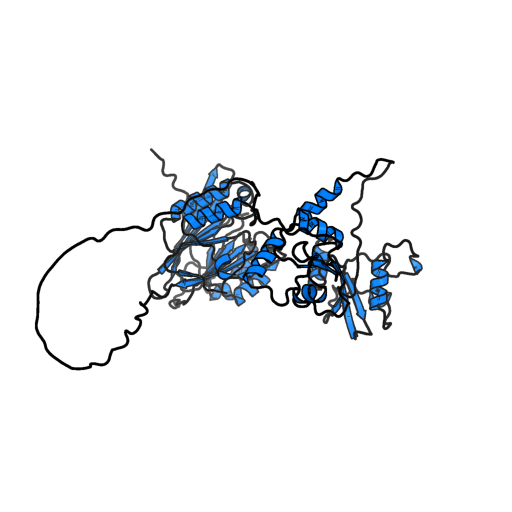360 C CA . PRO A 1 430 ? 38.303 -15.586 8.715 1.00 33.19 430 PRO A CA 1
ATOM 3361 C C . PRO A 1 430 ? 37.590 -14.898 7.547 1.00 33.19 430 PRO A C 1
ATOM 3363 O O . PRO A 1 430 ? 36.799 -13.971 7.729 1.00 33.19 430 PRO A O 1
ATOM 3366 N N . ARG A 1 431 ? 37.884 -15.342 6.319 1.00 37.19 431 ARG A N 1
ATOM 3367 C CA . ARG A 1 431 ? 36.891 -15.270 5.246 1.00 37.19 431 ARG A CA 1
ATOM 3368 C C . ARG A 1 431 ? 35.652 -15.974 5.784 1.00 37.19 431 ARG A C 1
ATOM 3370 O O . ARG A 1 431 ? 35.779 -17.059 6.342 1.00 37.19 431 ARG A O 1
ATOM 3377 N N . ALA A 1 432 ? 34.495 -15.329 5.654 1.00 33.59 432 ALA A N 1
ATOM 3378 C CA . ALA A 1 432 ? 33.214 -15.960 5.927 1.00 33.59 432 ALA A CA 1
ATOM 3379 C C . ALA A 1 432 ? 33.218 -17.360 5.301 1.00 33.59 432 ALA A C 1
ATOM 3381 O O . ALA A 1 432 ? 33.569 -17.489 4.124 1.00 33.59 432 ALA A O 1
ATOM 3382 N N . ASP A 1 433 ? 32.909 -18.384 6.099 1.00 37.31 433 ASP A N 1
ATOM 3383 C CA . ASP A 1 433 ? 32.794 -19.750 5.601 1.00 37.31 433 ASP A CA 1
ATOM 3384 C C . ASP A 1 433 ? 31.916 -19.727 4.341 1.00 37.31 433 ASP A C 1
ATOM 3386 O O . ASP A 1 433 ? 30.831 -19.130 4.374 1.00 37.31 433 ASP A O 1
ATOM 3390 N N . PRO A 1 434 ? 32.374 -20.294 3.209 1.00 48.28 434 PRO A N 1
ATOM 3391 C CA . PRO A 1 434 ? 31.569 -20.327 2.003 1.00 48.28 434 PRO A CA 1
ATOM 3392 C C . PRO A 1 434 ? 30.274 -21.055 2.345 1.00 48.28 434 PRO A C 1
ATOM 3394 O O . PRO A 1 434 ? 30.304 -22.200 2.797 1.00 48.28 434 PRO A O 1
ATOM 3397 N N . ILE A 1 435 ? 29.144 -20.368 2.166 1.00 54.75 435 ILE A N 1
ATOM 3398 C CA . ILE A 1 435 ? 27.811 -20.948 2.321 1.00 54.75 435 ILE A CA 1
ATOM 3399 C C . ILE A 1 435 ? 27.813 -22.248 1.517 1.00 54.75 435 ILE A C 1
ATOM 3401 O O . ILE A 1 435 ? 27.992 -22.233 0.298 1.00 54.75 435 ILE A O 1
ATOM 3405 N N . HIS A 1 436 ? 27.711 -23.382 2.211 1.00 60.16 436 HIS A N 1
ATOM 3406 C CA . HIS A 1 436 ? 27.781 -24.683 1.568 1.00 60.16 436 HIS A CA 1
ATOM 3407 C C . HIS A 1 436 ? 26.575 -24.806 0.632 1.00 60.16 436 HIS A C 1
ATOM 3409 O O . HIS A 1 436 ? 25.431 -24.899 1.080 1.00 60.16 436 HIS A O 1
ATOM 3415 N N . ARG A 1 437 ? 26.823 -24.759 -0.680 1.00 77.31 437 ARG A N 1
ATOM 3416 C CA . ARG A 1 437 ? 25.782 -24.866 -1.703 1.00 77.31 437 ARG A CA 1
ATOM 3417 C C . ARG A 1 437 ? 25.272 -26.305 -1.726 1.00 77.31 437 ARG A C 1
ATOM 3419 O O . ARG A 1 437 ? 25.939 -27.192 -2.246 1.00 77.31 437 ARG A O 1
ATOM 3426 N N . GLU A 1 438 ? 24.123 -26.544 -1.105 1.00 86.81 438 GLU A N 1
ATOM 3427 C CA . GLU A 1 438 ? 23.415 -27.824 -1.187 1.00 86.81 438 GLU A CA 1
ATOM 3428 C C . GLU A 1 438 ? 22.392 -27.759 -2.331 1.00 86.81 438 GLU A C 1
ATOM 3430 O O . GLU A 1 438 ? 21.584 -26.833 -2.397 1.00 86.81 438 GLU A O 1
ATOM 3435 N N . TRP A 1 439 ? 22.419 -28.741 -3.224 1.00 91.75 439 TRP A N 1
ATOM 3436 C CA . TRP A 1 439 ? 21.554 -28.869 -4.395 1.00 91.75 439 TRP A CA 1
ATOM 3437 C C . TRP A 1 439 ? 20.697 -30.128 -4.259 1.00 91.75 439 TRP A C 1
ATOM 3439 O O . TRP A 1 439 ? 21.186 -31.170 -3.821 1.00 91.75 439 TRP A O 1
ATOM 3449 N N . SER A 1 440 ? 19.423 -30.063 -4.645 1.00 89.12 440 SER A N 1
ATOM 3450 C CA . SER A 1 440 ? 18.480 -31.180 -4.499 1.00 89.12 440 SER A CA 1
ATOM 3451 C C . SER A 1 440 ? 17.494 -31.242 -5.662 1.00 89.12 440 SER A C 1
ATOM 3453 O O . SER A 1 440 ? 17.110 -30.213 -6.218 1.00 89.12 440 SER A O 1
ATOM 3455 N N . GLU A 1 441 ? 17.011 -32.447 -5.982 1.00 86.12 441 GLU A N 1
ATOM 3456 C CA . GLU A 1 441 ? 15.938 -32.652 -6.967 1.00 86.12 441 GLU A CA 1
ATOM 3457 C C . GLU A 1 441 ? 14.632 -31.965 -6.551 1.00 86.12 441 GLU A C 1
ATOM 3459 O O . GLU A 1 441 ? 13.850 -31.554 -7.405 1.00 86.12 441 GLU A O 1
ATOM 3464 N N . SER A 1 442 ? 14.410 -31.796 -5.243 1.00 84.81 442 SER A N 1
ATOM 3465 C CA . SER A 1 442 ? 13.253 -31.072 -4.703 1.00 84.81 442 SER A CA 1
ATOM 3466 C C . SER A 1 442 ? 13.268 -29.576 -5.033 1.00 84.81 442 SER A C 1
ATOM 3468 O O . SER A 1 442 ? 12.251 -28.910 -4.878 1.00 84.81 442 SER A O 1
ATOM 3470 N N . CYS A 1 443 ? 14.417 -29.046 -5.459 1.00 85.00 443 CYS A N 1
ATOM 3471 C CA . CYS A 1 443 ? 14.625 -27.648 -5.836 1.00 85.00 443 CYS A CA 1
ATOM 3472 C C . CYS A 1 443 ? 14.783 -27.511 -7.358 1.00 85.00 443 CYS A C 1
ATOM 3474 O O . CYS A 1 443 ? 15.563 -26.682 -7.830 1.00 85.00 443 CYS A O 1
ATOM 3476 N N . CYS A 1 444 ? 14.079 -28.359 -8.116 1.00 89.06 444 CYS A N 1
ATOM 3477 C CA . CYS A 1 444 ? 14.058 -28.339 -9.572 1.00 89.06 444 CYS A CA 1
ATOM 3478 C C . CYS A 1 444 ? 12.668 -27.961 -10.100 1.00 89.06 444 CYS A C 1
ATOM 3480 O O . CYS A 1 444 ? 11.680 -28.603 -9.745 1.00 89.06 444 CYS A O 1
ATOM 3482 N N . THR A 1 445 ? 12.605 -26.994 -11.014 1.00 89.50 445 THR A N 1
ATOM 3483 C CA . THR A 1 445 ? 11.360 -26.530 -11.647 1.00 89.50 445 THR A CA 1
ATOM 3484 C C . THR A 1 445 ? 11.463 -26.651 -13.164 1.00 89.50 445 THR A C 1
ATOM 3486 O O . THR A 1 445 ? 12.490 -26.316 -13.752 1.00 89.50 445 THR A O 1
ATOM 3489 N N . ILE A 1 446 ? 10.403 -27.129 -13.818 1.00 90.75 446 ILE A N 1
ATOM 3490 C CA . ILE A 1 446 ? 10.342 -27.197 -15.282 1.00 90.75 446 ILE A CA 1
ATOM 3491 C C . ILE A 1 446 ? 10.255 -25.792 -15.894 1.00 90.75 446 ILE A C 1
ATOM 3493 O O . ILE A 1 446 ? 9.499 -24.937 -15.436 1.00 90.75 446 ILE A O 1
ATOM 3497 N N . VAL A 1 447 ? 11.016 -25.565 -16.960 1.00 88.06 447 VAL A N 1
ATOM 3498 C CA . VAL A 1 447 ? 11.066 -24.306 -17.701 1.00 88.06 447 VAL A CA 1
ATOM 3499 C C . VAL A 1 447 ? 10.522 -24.525 -19.106 1.00 88.06 447 VAL A C 1
ATOM 3501 O O . VAL A 1 447 ? 11.127 -25.212 -19.926 1.00 88.06 447 VAL A O 1
ATOM 3504 N N . TYR A 1 448 ? 9.384 -23.896 -19.397 1.00 83.06 448 TYR A N 1
ATOM 3505 C CA . TYR A 1 448 ? 8.712 -24.016 -20.695 1.00 83.06 448 TYR A CA 1
ATOM 3506 C C . TYR A 1 448 ? 9.263 -23.067 -21.763 1.00 83.06 448 TYR A C 1
ATOM 3508 O O . TYR A 1 448 ? 9.125 -23.331 -22.955 1.00 83.06 448 TYR A O 1
ATOM 3516 N N . GLN A 1 449 ? 9.878 -21.957 -21.355 1.00 84.12 449 GLN A N 1
ATOM 3517 C CA . GLN A 1 449 ? 10.428 -20.954 -22.262 1.00 84.12 449 GLN A CA 1
ATOM 3518 C C . GLN A 1 449 ? 11.802 -20.518 -21.773 1.00 84.12 449 GLN A C 1
ATOM 3520 O O . GLN A 1 449 ? 11.932 -20.009 -20.664 1.00 84.12 449 GLN A O 1
ATOM 3525 N N . ILE A 1 450 ? 12.814 -20.708 -22.620 1.00 8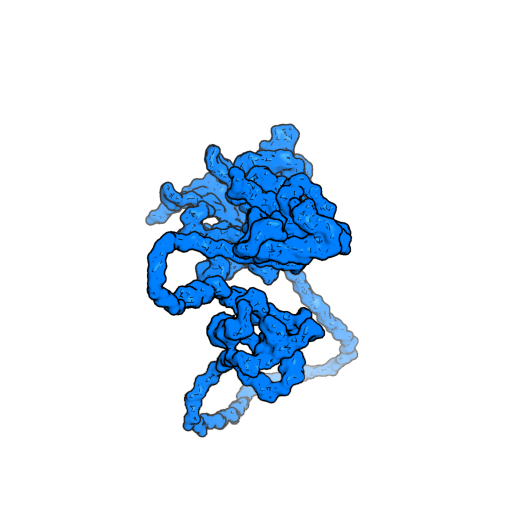2.75 450 ILE A N 1
ATOM 3526 C CA . ILE A 1 450 ? 14.187 -20.287 -22.345 1.00 82.75 450 ILE A CA 1
ATOM 3527 C C . ILE A 1 450 ? 14.531 -19.128 -23.257 1.00 82.75 450 ILE A C 1
ATOM 3529 O O . ILE A 1 450 ? 14.591 -19.256 -24.481 1.00 82.75 450 ILE A O 1
ATOM 3533 N N . THR A 1 451 ? 14.799 -17.995 -22.639 1.00 82.94 451 THR A N 1
ATOM 3534 C CA . THR A 1 451 ? 15.338 -16.811 -23.286 1.00 82.94 451 THR A CA 1
ATOM 3535 C C . THR A 1 451 ? 16.863 -16.924 -23.414 1.00 82.94 451 THR A C 1
ATOM 3537 O O . THR A 1 451 ? 17.515 -17.644 -22.650 1.00 82.94 451 THR A O 1
ATOM 3540 N N . PRO A 1 452 ? 17.494 -16.162 -24.327 1.00 80.94 452 PRO A N 1
ATOM 3541 C CA . PRO A 1 452 ? 18.955 -16.100 -24.419 1.00 80.94 452 PRO A CA 1
ATOM 3542 C C . PRO A 1 452 ? 19.648 -15.717 -23.101 1.00 80.94 452 PRO A C 1
ATOM 3544 O O . PRO A 1 452 ? 20.801 -16.082 -22.892 1.00 80.94 452 PRO A O 1
ATOM 3547 N N . ARG A 1 453 ? 18.947 -15.015 -22.196 1.00 76.44 453 ARG A N 1
ATOM 3548 C CA . ARG A 1 453 ? 19.478 -14.605 -20.888 1.00 76.44 453 ARG A CA 1
ATOM 3549 C C . ARG A 1 453 ? 19.651 -15.778 -19.924 1.00 76.44 453 ARG A C 1
ATOM 3551 O O . ARG A 1 453 ? 20.609 -15.774 -19.160 1.00 76.44 453 ARG A O 1
ATOM 3558 N N . GLU A 1 454 ? 18.764 -16.772 -19.964 1.00 81.56 454 GLU A N 1
ATOM 3559 C CA . GLU A 1 454 ? 18.855 -17.956 -19.095 1.00 81.56 454 GLU A CA 1
ATOM 3560 C C . GLU A 1 454 ? 19.818 -19.012 -19.649 1.00 81.56 454 GLU A C 1
ATOM 3562 O O . GLU A 1 454 ? 20.357 -19.811 -18.887 1.00 81.56 454 GLU A O 1
ATOM 3567 N N . LYS A 1 455 ? 20.112 -18.985 -20.957 1.00 86.31 455 LYS A N 1
ATOM 3568 C CA . LYS A 1 455 ? 21.041 -19.939 -21.586 1.00 86.31 455 LYS A CA 1
ATOM 3569 C C . LYS A 1 455 ? 22.459 -19.922 -21.014 1.00 86.31 455 LYS A C 1
ATOM 3571 O O . LYS A 1 455 ? 23.165 -20.910 -21.159 1.00 86.31 455 LYS A O 1
ATOM 3576 N N . LYS A 1 456 ? 22.892 -18.851 -20.344 1.00 86.56 456 LYS A N 1
ATOM 3577 C CA . LYS A 1 456 ? 24.204 -18.821 -19.670 1.00 86.56 456 LYS A CA 1
ATOM 3578 C C . LYS A 1 456 ? 24.305 -19.798 -18.488 1.00 86.56 456 LYS A C 1
ATOM 3580 O O . LYS A 1 456 ? 25.411 -20.151 -18.099 1.00 86.56 456 LYS A O 1
ATOM 3585 N N . TYR A 1 457 ? 23.165 -20.221 -17.935 1.00 90.56 457 TYR A N 1
ATOM 3586 C CA . TYR A 1 457 ? 23.086 -21.235 -16.883 1.00 90.56 457 TYR A CA 1
ATOM 3587 C C . TYR A 1 457 ? 22.975 -22.656 -17.460 1.00 90.56 457 TYR A C 1
ATOM 3589 O O . TYR A 1 457 ? 22.893 -23.612 -16.695 1.00 90.56 457 TYR A O 1
ATOM 3597 N N . ASP A 1 458 ? 22.934 -22.817 -18.789 1.00 92.88 458 ASP A N 1
ATOM 3598 C CA . ASP A 1 458 ? 22.741 -24.114 -19.440 1.00 92.88 458 ASP A CA 1
ATOM 3599 C C . ASP A 1 458 ? 23.972 -25.016 -19.265 1.00 92.88 458 ASP A C 1
ATOM 3601 O O . ASP A 1 458 ? 25.047 -24.769 -19.816 1.00 92.88 458 ASP A O 1
ATOM 3605 N N . ILE A 1 459 ? 23.798 -26.090 -18.497 1.00 94.69 459 ILE A N 1
ATOM 3606 C CA . ILE A 1 459 ? 24.807 -27.121 -18.243 1.00 94.69 459 ILE A CA 1
ATOM 3607 C C . ILE A 1 459 ? 24.573 -28.392 -19.072 1.00 94.69 459 ILE A C 1
ATOM 3609 O O . ILE A 1 459 ? 25.318 -29.361 -18.924 1.00 94.69 459 ILE A O 1
ATOM 3613 N N . SER A 1 460 ? 23.588 -28.414 -19.976 1.00 93.38 460 SER A N 1
ATOM 3614 C CA . SER A 1 460 ? 23.206 -29.616 -20.740 1.00 93.38 460 SER A CA 1
ATOM 3615 C C . SER A 1 460 ? 24.359 -30.198 -21.549 1.00 93.38 460 SER A C 1
ATOM 3617 O O . SER A 1 460 ? 24.567 -31.409 -21.548 1.00 93.38 460 SER A O 1
ATOM 3619 N N . GLN A 1 461 ? 25.172 -29.346 -22.179 1.00 90.62 461 GLN A N 1
ATOM 3620 C CA . GLN A 1 461 ? 26.343 -29.801 -22.938 1.00 90.62 461 GLN A CA 1
ATOM 3621 C C . GLN A 1 461 ? 27.416 -30.437 -22.045 1.00 90.62 461 GLN A C 1
ATOM 3623 O O . GLN A 1 461 ? 28.082 -31.377 -22.467 1.00 90.62 461 GLN A O 1
ATOM 3628 N N . LYS A 1 462 ? 27.562 -29.953 -20.805 1.00 90.06 462 LYS A N 1
ATOM 3629 C CA . LYS A 1 462 ? 28.535 -30.472 -19.833 1.00 90.06 462 LYS A CA 1
ATOM 3630 C C . LYS A 1 462 ? 28.087 -31.791 -19.205 1.00 90.06 462 LYS A C 1
ATOM 3632 O O . LYS A 1 462 ? 28.923 -32.600 -18.817 1.00 90.06 462 LYS A O 1
ATOM 3637 N N . MET A 1 463 ? 26.775 -31.997 -19.096 1.00 91.94 463 MET A N 1
ATOM 3638 C CA . MET A 1 463 ? 26.185 -33.166 -18.442 1.00 91.94 463 MET A CA 1
ATOM 3639 C C . MET A 1 463 ? 25.836 -34.310 -19.395 1.00 91.94 463 MET A C 1
ATOM 3641 O O . MET A 1 463 ? 25.719 -35.450 -18.943 1.00 91.94 463 MET A O 1
ATOM 3645 N N . GLY A 1 464 ? 25.691 -34.019 -20.689 1.00 90.06 464 GLY A N 1
ATOM 3646 C CA . GLY A 1 464 ? 25.210 -34.971 -21.685 1.00 90.06 464 GLY A CA 1
ATOM 3647 C C . GLY A 1 464 ? 23.689 -35.161 -21.645 1.00 90.06 464 GLY A C 1
ATOM 3648 O O . GLY A 1 464 ? 22.972 -34.571 -20.833 1.00 90.06 464 GLY A O 1
ATOM 3649 N N . LEU A 1 465 ? 23.191 -36.001 -22.553 1.00 88.75 465 LEU A N 1
ATOM 3650 C CA . LEU A 1 465 ? 21.761 -36.270 -22.767 1.00 88.75 465 LEU A CA 1
ATOM 3651 C C . LEU A 1 465 ? 21.334 -37.655 -22.244 1.00 88.75 465 LEU A C 1
ATOM 3653 O O . LEU A 1 465 ? 20.369 -38.244 -22.726 1.00 88.75 465 LEU A O 1
ATOM 3657 N N . ASP A 1 466 ? 22.059 -38.190 -21.265 1.00 87.94 466 ASP A N 1
ATOM 3658 C CA . ASP A 1 466 ? 21.740 -39.484 -20.662 1.00 87.94 466 ASP A CA 1
ATOM 3659 C C . ASP A 1 466 ? 20.467 -39.407 -19.804 1.00 87.94 466 ASP A C 1
ATOM 3661 O O . ASP A 1 466 ? 20.101 -38.346 -19.293 1.00 87.94 466 ASP A O 1
ATOM 3665 N N . LYS A 1 467 ? 19.802 -40.552 -19.591 1.00 85.12 467 LYS A N 1
ATOM 3666 C CA . LYS A 1 467 ? 18.561 -40.625 -18.795 1.00 85.12 467 LYS A CA 1
ATOM 3667 C C . LYS A 1 467 ? 18.740 -40.118 -17.358 1.00 85.12 467 LYS A C 1
ATOM 3669 O O . LYS A 1 467 ? 17.842 -39.474 -16.840 1.00 85.12 467 LYS A O 1
ATOM 3674 N N . ASP A 1 468 ? 19.914 -40.312 -16.761 1.00 89.31 468 ASP A N 1
ATOM 3675 C CA . ASP A 1 468 ? 20.210 -39.900 -15.380 1.00 89.31 468 ASP A CA 1
ATOM 3676 C C . ASP A 1 468 ? 20.943 -38.549 -15.281 1.00 89.31 468 ASP A C 1
ATOM 3678 O O . ASP A 1 468 ? 21.547 -38.231 -14.248 1.00 89.31 468 ASP A O 1
ATOM 3682 N N . ASN A 1 469 ? 20.935 -37.737 -16.345 1.00 92.06 469 ASN A N 1
ATOM 3683 C CA . ASN A 1 469 ? 21.737 -36.515 -16.397 1.00 92.06 469 ASN A CA 1
ATOM 3684 C C . ASN A 1 469 ? 21.388 -35.503 -15.287 1.00 92.06 469 ASN A C 1
ATOM 3686 O O . ASN A 1 469 ? 22.289 -34.838 -14.779 1.00 92.06 469 ASN A O 1
ATOM 3690 N N . LEU A 1 470 ? 20.129 -35.448 -14.833 1.00 91.62 470 LEU A N 1
ATOM 3691 C CA . LEU A 1 470 ? 19.686 -34.589 -13.725 1.00 91.62 470 LEU A CA 1
ATOM 3692 C C . LEU A 1 470 ? 20.277 -35.015 -12.376 1.00 91.62 470 LEU A C 1
ATOM 3694 O O . LEU A 1 470 ? 20.864 -34.196 -11.667 1.00 91.62 470 LEU A O 1
ATOM 3698 N N . LYS A 1 471 ? 20.199 -36.308 -12.049 1.00 92.25 471 LYS A N 1
ATOM 3699 C CA . LYS A 1 471 ? 20.812 -36.879 -10.838 1.00 92.25 471 LYS A CA 1
ATOM 3700 C C . LYS A 1 471 ? 22.320 -36.670 -10.830 1.00 92.25 471 LYS A C 1
ATOM 3702 O O . LYS A 1 471 ? 22.902 -36.281 -9.817 1.00 92.25 471 LYS A O 1
ATOM 3707 N N . LYS A 1 472 ? 22.951 -36.892 -11.984 1.00 92.69 472 LYS A N 1
ATOM 3708 C CA . LYS A 1 472 ? 24.387 -36.684 -12.179 1.00 92.69 472 LYS A CA 1
ATOM 3709 C C . LYS A 1 472 ? 24.768 -35.213 -11.982 1.00 92.69 472 LYS A C 1
ATOM 3711 O O . LYS A 1 472 ? 25.756 -34.940 -11.307 1.00 92.69 472 LYS A O 1
ATOM 3716 N N . ALA A 1 473 ? 23.966 -34.279 -12.500 1.00 93.38 473 ALA A N 1
ATOM 3717 C CA . ALA A 1 473 ? 24.200 -32.842 -12.363 1.00 93.38 473 ALA A CA 1
ATOM 3718 C C . ALA A 1 473 ? 24.141 -32.400 -10.900 1.00 93.38 473 ALA A C 1
ATOM 3720 O O . ALA A 1 473 ? 25.060 -31.746 -10.422 1.00 93.38 473 ALA A O 1
ATOM 3721 N N . ILE A 1 474 ? 23.115 -32.826 -10.159 1.00 92.88 474 ILE A N 1
ATOM 3722 C CA . ILE A 1 474 ? 22.969 -32.507 -8.732 1.00 92.88 474 ILE A CA 1
ATOM 3723 C C . ILE A 1 474 ? 24.120 -33.097 -7.915 1.00 92.88 474 ILE A C 1
ATOM 3725 O O . ILE A 1 474 ? 24.664 -32.428 -7.035 1.00 92.88 474 ILE A O 1
ATOM 3729 N N . LYS A 1 475 ? 24.543 -34.330 -8.223 1.00 91.94 475 LYS A N 1
ATOM 3730 C CA . LYS A 1 475 ? 25.720 -34.931 -7.587 1.00 91.94 475 LYS A CA 1
ATOM 3731 C C . LYS A 1 475 ? 26.963 -34.074 -7.834 1.00 91.94 475 LYS A C 1
ATOM 3733 O O . LYS A 1 475 ? 27.662 -33.752 -6.882 1.00 91.94 475 LYS A O 1
ATOM 3738 N N . PHE A 1 476 ? 27.216 -33.669 -9.073 1.00 91.62 476 PHE A N 1
ATOM 3739 C CA . PHE A 1 476 ? 28.369 -32.847 -9.438 1.00 91.62 476 PHE A CA 1
ATOM 3740 C C . PHE A 1 476 ? 28.341 -31.435 -8.847 1.00 91.62 476 PHE A C 1
ATOM 3742 O O . PHE A 1 476 ? 29.374 -30.971 -8.370 1.00 91.62 476 PHE A O 1
ATOM 3749 N N . LEU A 1 477 ? 27.175 -30.794 -8.784 1.00 91.12 477 LEU A N 1
ATOM 3750 C CA . LEU A 1 477 ? 26.998 -29.486 -8.149 1.00 91.12 477 LEU A CA 1
ATOM 3751 C C . LEU A 1 477 ? 27.248 -29.539 -6.633 1.00 91.12 477 LEU A C 1
ATOM 3753 O O . LEU A 1 477 ? 27.893 -28.653 -6.087 1.00 91.12 477 LEU A O 1
ATOM 3757 N N . ASN A 1 478 ? 26.822 -30.609 -5.954 1.00 89.62 478 ASN A N 1
ATOM 3758 C CA . ASN A 1 478 ? 27.111 -30.814 -4.527 1.00 89.62 478 ASN A CA 1
ATOM 3759 C C . ASN A 1 478 ? 28.581 -31.151 -4.234 1.00 89.62 478 ASN A C 1
ATOM 3761 O O . ASN A 1 478 ? 29.040 -30.969 -3.110 1.00 89.62 478 ASN A O 1
ATOM 3765 N N . HIS A 1 479 ? 29.317 -31.652 -5.228 1.00 84.25 479 HIS A N 1
ATOM 3766 C CA . HIS A 1 479 ? 30.740 -31.982 -5.109 1.00 84.25 479 HIS A CA 1
ATOM 3767 C C . HIS A 1 479 ? 31.633 -30.947 -5.809 1.00 84.25 479 HIS A C 1
ATOM 3769 O O . HIS A 1 479 ? 32.811 -31.225 -6.026 1.00 84.25 479 HIS A O 1
ATOM 3775 N N . SER A 1 480 ? 31.110 -29.762 -6.156 1.00 71.88 480 SER A N 1
ATOM 3776 C CA . SER A 1 480 ? 31.877 -28.725 -6.861 1.00 71.88 480 SER A CA 1
ATOM 3777 C C . SER A 1 480 ? 33.081 -28.236 -6.046 1.00 71.88 480 SER A C 1
ATOM 3779 O O . SER A 1 480 ? 34.118 -27.908 -6.601 1.00 71.88 480 SER A O 1
ATOM 3781 N N . ASN A 1 481 ? 32.970 -28.266 -4.713 1.00 64.62 481 ASN A N 1
ATOM 3782 C CA . ASN A 1 481 ? 34.013 -27.821 -3.783 1.00 64.62 481 ASN A CA 1
ATOM 3783 C C . ASN A 1 481 ? 34.810 -28.980 -3.157 1.00 64.62 481 ASN A C 1
ATOM 3785 O O . ASN A 1 481 ? 35.574 -28.768 -2.214 1.00 64.62 481 ASN A O 1
ATOM 3789 N N . SER A 1 482 ? 34.598 -30.216 -3.616 1.00 64.94 482 SER A N 1
ATOM 3790 C CA . SER A 1 482 ? 35.337 -31.371 -3.111 1.00 64.94 482 SER A CA 1
ATOM 3791 C C . SER A 1 482 ? 36.740 -31.394 -3.721 1.00 64.94 482 SER A C 1
ATOM 3793 O O . SER A 1 482 ? 36.897 -31.150 -4.910 1.00 64.94 482 SER A O 1
ATOM 3795 N N . THR A 1 483 ? 37.766 -31.751 -2.944 1.00 57.94 483 THR A N 1
ATOM 3796 C CA . THR A 1 483 ? 39.160 -31.927 -3.411 1.00 57.94 483 THR A CA 1
ATOM 3797 C C . THR A 1 483 ? 39.348 -33.098 -4.390 1.00 57.94 483 THR A C 1
ATOM 3799 O O . THR A 1 483 ? 40.475 -33.437 -4.749 1.00 57.94 483 THR A O 1
ATOM 3802 N N . VAL A 1 484 ? 38.255 -33.735 -4.811 1.00 55.38 484 VAL A N 1
ATOM 3803 C CA . VAL A 1 484 ? 38.224 -34.865 -5.737 1.00 55.38 484 VAL A CA 1
ATOM 3804 C C . VAL A 1 484 ? 38.409 -34.354 -7.170 1.00 55.38 484 VAL A C 1
ATOM 3806 O O . VAL A 1 484 ? 37.708 -33.443 -7.597 1.00 55.38 484 VAL A O 1
ATOM 3809 N N . ASN A 1 485 ? 39.387 -34.946 -7.870 1.00 59.75 485 ASN A N 1
ATOM 3810 C CA . ASN A 1 485 ? 39.843 -34.682 -9.243 1.00 59.75 485 ASN A CA 1
ATOM 3811 C C . ASN A 1 485 ? 38.963 -33.742 -10.086 1.00 59.75 485 ASN A C 1
ATOM 3813 O O . ASN A 1 485 ? 37.892 -34.120 -10.565 1.00 59.75 485 ASN A O 1
ATOM 3817 N N . LYS A 1 486 ? 39.504 -32.551 -10.381 1.00 65.81 486 LYS A N 1
ATOM 3818 C CA . LYS A 1 486 ? 38.939 -31.581 -11.337 1.00 65.81 486 LYS A CA 1
ATOM 3819 C C . LYS A 1 486 ? 38.640 -32.189 -12.711 1.00 65.81 486 LYS A C 1
ATOM 3821 O O . LYS A 1 486 ? 37.734 -31.724 -13.393 1.00 65.81 486 LYS A O 1
ATOM 3826 N N . ASP A 1 487 ? 39.364 -33.243 -13.080 1.00 69.75 487 ASP A N 1
ATOM 3827 C CA . ASP A 1 487 ? 39.229 -33.922 -14.369 1.00 69.75 487 ASP A CA 1
ATOM 3828 C C . ASP A 1 487 ? 37.956 -34.787 -14.477 1.00 69.75 487 ASP A C 1
ATOM 3830 O O . ASP A 1 487 ? 37.538 -35.123 -15.583 1.00 69.75 487 ASP A O 1
ATOM 3834 N N . GLU A 1 488 ? 37.300 -35.124 -13.357 1.00 79.25 488 GLU A N 1
ATOM 3835 C CA . GLU A 1 488 ? 36.100 -35.981 -13.343 1.00 79.25 488 GLU A CA 1
ATOM 3836 C C . GLU A 1 488 ? 34.781 -35.203 -13.196 1.00 79.25 488 GLU A C 1
ATOM 3838 O O . GLU A 1 488 ? 33.726 -35.696 -13.610 1.00 79.25 488 GLU A O 1
ATOM 3843 N N . ASN A 1 489 ? 34.815 -33.991 -12.625 1.00 88.44 489 ASN A N 1
ATOM 3844 C CA . ASN A 1 489 ? 33.625 -33.171 -12.388 1.00 88.44 489 ASN A CA 1
ATOM 3845 C C . ASN A 1 489 ? 33.584 -31.940 -13.322 1.00 88.44 489 ASN A C 1
ATOM 3847 O O . ASN A 1 489 ? 34.195 -30.914 -13.012 1.00 88.44 489 ASN A O 1
ATOM 3851 N N . PRO A 1 490 ? 32.787 -31.959 -14.409 1.00 86.88 490 PRO A N 1
ATOM 3852 C CA . PRO A 1 490 ? 32.691 -30.840 -15.351 1.00 86.88 490 PRO A CA 1
ATOM 3853 C C . PRO A 1 490 ? 32.040 -29.572 -14.758 1.00 86.88 490 PRO A C 1
ATOM 3855 O O . PRO A 1 490 ? 32.010 -28.526 -15.416 1.00 86.88 490 PRO A O 1
ATOM 3858 N N . LEU A 1 491 ? 31.501 -29.654 -13.535 1.00 89.56 491 LEU A N 1
ATOM 3859 C CA . LEU A 1 491 ? 30.880 -28.555 -12.791 1.00 89.56 491 LEU A CA 1
ATOM 3860 C C . LEU A 1 491 ? 31.693 -28.133 -11.552 1.00 89.56 491 LEU A C 1
ATOM 3862 O O . LEU A 1 491 ? 31.161 -27.409 -10.715 1.00 89.56 491 LEU A O 1
ATOM 3866 N N . HIS A 1 492 ? 32.963 -28.548 -11.435 1.00 85.25 492 HIS A N 1
ATOM 3867 C CA . HIS A 1 492 ? 33.829 -28.201 -10.298 1.00 85.25 492 HIS A CA 1
ATOM 3868 C C . HIS A 1 492 ? 33.867 -26.684 -10.030 1.00 85.25 492 HIS A C 1
ATOM 3870 O O . HIS A 1 492 ? 33.616 -26.237 -8.919 1.00 85.25 492 HIS A O 1
ATOM 3876 N N . ASP A 1 493 ? 34.078 -25.869 -11.065 1.00 82.88 493 ASP A N 1
ATOM 3877 C CA . ASP A 1 493 ? 34.169 -24.407 -10.928 1.00 82.88 493 ASP A CA 1
ATOM 3878 C C . ASP A 1 493 ? 32.850 -23.689 -11.285 1.00 82.88 493 ASP A C 1
ATOM 3880 O O . ASP A 1 493 ? 32.862 -22.572 -11.804 1.00 82.88 493 ASP A O 1
ATOM 3884 N N . TYR A 1 494 ? 31.691 -24.329 -11.078 1.00 88.75 494 TYR A N 1
ATOM 3885 C CA . TYR A 1 494 ? 30.400 -23.722 -11.419 1.00 88.75 494 TYR A CA 1
ATOM 3886 C C . TYR A 1 494 ? 30.066 -22.542 -10.479 1.00 88.75 494 TYR A C 1
ATOM 3888 O O . TYR A 1 494 ? 29.911 -22.746 -9.271 1.00 88.75 494 TYR A O 1
ATOM 3896 N N . PRO A 1 495 ? 29.949 -21.296 -10.987 1.00 85.88 495 PRO A N 1
ATOM 3897 C CA . PRO A 1 495 ? 29.941 -20.118 -10.120 1.00 85.88 495 PRO A CA 1
ATOM 3898 C C . PRO A 1 495 ? 28.541 -19.685 -9.665 1.00 85.88 495 PRO A C 1
ATOM 3900 O O . PRO A 1 495 ? 28.442 -18.895 -8.727 1.00 85.88 495 PRO A O 1
ATOM 3903 N N . TYR A 1 496 ? 27.486 -20.176 -10.319 1.00 88.38 496 TYR A N 1
ATOM 3904 C CA . TYR A 1 496 ? 26.114 -19.695 -10.153 1.00 88.38 496 TYR A CA 1
ATOM 3905 C C . TYR A 1 496 ? 25.307 -20.545 -9.168 1.00 88.38 496 TYR A C 1
ATOM 3907 O O . TYR A 1 496 ? 25.545 -21.745 -9.042 1.00 88.38 496 TYR A O 1
ATOM 3915 N N . ASP A 1 497 ? 24.297 -19.935 -8.547 1.00 88.81 497 ASP A N 1
ATOM 3916 C CA . ASP A 1 497 ? 23.361 -20.618 -7.640 1.00 88.81 497 ASP A CA 1
ATOM 3917 C C . ASP A 1 497 ? 22.146 -21.227 -8.369 1.00 88.81 497 ASP A C 1
ATOM 3919 O O . ASP A 1 497 ? 21.291 -21.873 -7.760 1.00 88.81 497 ASP A O 1
ATOM 3923 N N . TYR A 1 498 ? 22.131 -21.107 -9.702 1.00 91.25 498 TYR A N 1
ATOM 3924 C CA . TYR A 1 498 ? 21.169 -21.730 -10.605 1.00 91.25 498 TYR A CA 1
ATOM 3925 C C . TYR A 1 498 ? 21.869 -22.475 -11.729 1.00 91.25 498 TYR A C 1
ATOM 3927 O O . TYR A 1 498 ? 22.852 -21.974 -12.272 1.00 91.25 498 TYR A O 1
ATOM 3935 N N . ALA A 1 499 ? 21.328 -23.616 -12.142 1.00 92.94 499 ALA A N 1
ATOM 3936 C CA . ALA A 1 499 ? 21.754 -24.364 -13.318 1.00 92.94 499 ALA A CA 1
ATOM 3937 C C . ALA A 1 499 ? 20.540 -24.781 -14.152 1.00 92.94 499 ALA A C 1
ATOM 3939 O O . ALA A 1 499 ? 19.526 -25.212 -13.618 1.00 92.94 499 ALA A O 1
ATOM 3940 N N . LEU A 1 500 ? 20.635 -24.662 -15.469 1.00 93.88 500 LEU A N 1
ATOM 3941 C CA . LEU A 1 500 ? 19.594 -25.047 -16.412 1.00 93.88 500 LEU A CA 1
ATOM 3942 C C . LEU A 1 500 ? 20.027 -26.331 -17.123 1.00 93.88 500 LEU A C 1
ATOM 3944 O O . LEU A 1 500 ? 21.133 -26.413 -17.647 1.00 93.88 500 LEU A O 1
ATOM 3948 N N . LEU A 1 501 ? 19.169 -27.345 -17.143 1.00 95.19 501 LEU A N 1
ATOM 3949 C CA . LEU A 1 501 ? 19.495 -28.652 -17.703 1.00 95.19 501 LEU A CA 1
ATOM 3950 C C . LEU A 1 501 ? 18.331 -29.204 -18.522 1.00 95.19 501 LEU A C 1
ATOM 3952 O O . LEU A 1 501 ? 17.220 -29.332 -18.015 1.00 95.19 501 LEU A O 1
ATOM 3956 N N . PHE A 1 502 ? 18.585 -29.610 -19.762 1.00 94.50 502 PHE A N 1
ATOM 3957 C CA . PHE A 1 502 ? 17.644 -30.424 -20.521 1.00 94.50 502 PHE A CA 1
ATOM 3958 C C . PHE A 1 502 ? 17.690 -31.873 -20.030 1.00 94.50 502 PHE A C 1
ATOM 3960 O O . PHE A 1 502 ? 18.686 -32.571 -20.216 1.00 94.50 502 PHE A O 1
ATOM 3967 N N . SER A 1 503 ? 16.609 -32.339 -19.410 1.00 92.94 503 SER A N 1
ATOM 3968 C CA . SER A 1 503 ? 16.460 -33.729 -18.986 1.00 92.94 503 SER A CA 1
ATOM 3969 C C . SER A 1 503 ? 15.717 -34.516 -20.060 1.00 92.94 503 SER A C 1
ATOM 3971 O O . SER A 1 503 ? 14.558 -34.225 -20.363 1.00 92.94 503 SER A O 1
ATOM 3973 N N . VAL A 1 504 ? 16.373 -35.541 -20.613 1.00 88.50 504 VAL A N 1
ATOM 3974 C CA . VAL A 1 504 ? 15.753 -36.446 -21.595 1.00 88.50 504 VAL A CA 1
ATOM 3975 C C . VAL A 1 504 ? 14.679 -37.311 -20.938 1.00 88.50 504 VAL A C 1
ATOM 3977 O O . VAL A 1 504 ? 13.618 -37.511 -21.523 1.00 88.50 504 VAL A O 1
ATOM 3980 N N . GLU A 1 505 ? 14.920 -37.775 -19.706 1.00 88.69 505 GLU A N 1
ATOM 3981 C CA . GLU A 1 505 ? 13.947 -38.542 -18.916 1.00 88.69 505 GLU A CA 1
ATOM 3982 C C . GLU A 1 505 ? 12.658 -37.745 -18.682 1.00 88.69 505 GLU A C 1
ATOM 3984 O O . GLU A 1 505 ? 11.562 -38.279 -18.840 1.00 88.69 505 GLU A O 1
ATOM 3989 N N . ARG A 1 506 ? 12.787 -36.453 -18.357 1.00 87.69 506 ARG A N 1
ATOM 3990 C CA . ARG A 1 506 ? 11.653 -35.574 -18.038 1.00 87.69 506 ARG A CA 1
ATOM 3991 C C . ARG A 1 506 ? 11.184 -34.705 -19.212 1.00 87.69 506 ARG A C 1
ATOM 3993 O O . ARG A 1 506 ? 10.393 -33.791 -18.999 1.00 87.69 506 ARG A O 1
ATOM 4000 N N . GLN A 1 507 ? 11.680 -34.975 -20.422 1.00 89.69 507 GLN A N 1
ATOM 4001 C CA . GLN A 1 507 ? 11.296 -34.336 -21.690 1.00 89.69 507 GLN A CA 1
ATOM 4002 C C . GLN A 1 507 ? 11.201 -32.802 -21.648 1.00 89.69 507 GLN A C 1
ATOM 4004 O O . GLN A 1 507 ? 10.243 -32.207 -22.141 1.00 89.69 507 GLN A O 1
ATOM 4009 N N . GLY A 1 508 ? 12.196 -32.132 -21.071 1.00 91.88 508 GLY A N 1
ATOM 4010 C CA . GLY A 1 508 ? 12.153 -30.677 -20.976 1.00 91.88 508 GLY A CA 1
ATOM 4011 C C . GLY A 1 508 ? 13.377 -30.075 -20.319 1.00 91.88 508 GLY A C 1
ATOM 4012 O O . GLY A 1 508 ? 14.267 -30.782 -19.846 1.00 91.88 508 GLY A O 1
ATOM 4013 N N . TYR A 1 509 ? 13.406 -28.749 -20.280 1.00 93.25 509 TYR A N 1
ATOM 4014 C CA . TYR A 1 509 ? 14.412 -28.021 -19.527 1.00 93.25 509 TYR A CA 1
ATOM 4015 C C . TYR A 1 509 ? 13.981 -27.833 -18.080 1.00 93.25 509 TYR A C 1
ATOM 4017 O O . TYR A 1 509 ? 12.829 -27.523 -17.793 1.00 93.25 509 TYR A O 1
ATOM 4025 N N . TRP A 1 510 ? 14.933 -28.011 -17.177 1.00 92.69 510 TRP A N 1
ATOM 4026 C CA . TRP A 1 510 ? 14.752 -27.931 -15.740 1.00 92.69 510 TRP A CA 1
ATOM 4027 C C . TRP A 1 510 ? 15.737 -26.929 -15.169 1.00 92.69 510 TRP A C 1
ATOM 4029 O O . TRP A 1 510 ? 16.936 -27.003 -15.431 1.00 92.69 510 TRP A O 1
ATOM 4039 N N . LEU A 1 511 ? 15.214 -25.993 -14.392 1.00 93.12 511 LEU A N 1
ATOM 4040 C CA . LEU A 1 511 ? 15.996 -25.096 -13.568 1.00 93.12 511 LEU A CA 1
ATOM 4041 C C . LEU A 1 511 ? 16.264 -25.782 -12.233 1.00 93.12 511 LEU A C 1
ATOM 4043 O O . LEU A 1 511 ? 15.327 -26.163 -11.542 1.00 93.12 511 LEU A O 1
ATOM 4047 N N . ILE A 1 512 ? 17.531 -25.923 -11.883 1.00 93.44 512 ILE A N 1
ATOM 4048 C CA . ILE A 1 512 ? 18.039 -26.461 -10.628 1.00 93.44 512 ILE A CA 1
ATOM 4049 C C . ILE A 1 512 ? 18.531 -25.261 -9.821 1.00 93.44 512 ILE A C 1
ATOM 4051 O O . ILE A 1 512 ? 19.367 -24.508 -10.316 1.00 93.44 512 ILE A O 1
ATOM 4055 N N . ALA A 1 513 ? 18.033 -25.074 -8.603 1.00 90.31 513 ALA A N 1
ATOM 4056 C CA . ALA A 1 513 ? 18.491 -24.013 -7.706 1.00 90.31 513 ALA A CA 1
ATOM 4057 C C . ALA A 1 513 ? 19.185 -24.603 -6.474 1.00 90.31 513 ALA A C 1
ATOM 4059 O O . ALA A 1 513 ? 18.824 -25.688 -6.001 1.00 90.31 513 ALA A O 1
ATOM 4060 N N . ALA A 1 514 ? 20.163 -23.880 -5.932 1.00 88.19 514 ALA A N 1
ATOM 4061 C CA . ALA A 1 514 ? 20.709 -24.193 -4.621 1.00 88.19 514 ALA A CA 1
ATOM 4062 C C . ALA A 1 514 ? 19.621 -24.000 -3.547 1.00 88.19 514 ALA A C 1
ATOM 4064 O O . ALA A 1 514 ? 18.806 -23.085 -3.615 1.00 88.19 514 ALA A O 1
ATOM 4065 N N . LYS A 1 515 ? 19.613 -24.845 -2.516 1.00 83.25 515 LYS A N 1
ATOM 4066 C CA . LYS A 1 515 ? 18.543 -24.949 -1.502 1.00 83.25 515 LYS A CA 1
ATOM 4067 C C . LYS A 1 515 ? 18.260 -23.659 -0.718 1.00 83.25 515 LYS A C 1
ATOM 4069 O O . LYS A 1 515 ? 17.190 -23.520 -0.135 1.00 83.25 515 LYS A O 1
ATOM 4074 N N . HIS A 1 516 ? 19.218 -22.737 -0.681 1.00 78.06 516 HIS A N 1
ATOM 4075 C CA . HIS A 1 516 ? 19.115 -21.448 0.008 1.00 78.06 516 HIS A CA 1
ATOM 4076 C C . HIS A 1 516 ? 18.612 -20.314 -0.899 1.00 78.06 516 HIS A C 1
ATOM 4078 O O . HIS A 1 516 ? 18.495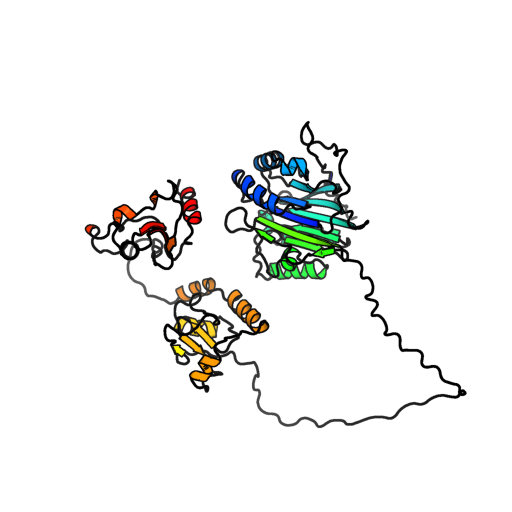 -19.179 -0.443 1.00 78.06 516 HIS A O 1
ATOM 4084 N N . VAL A 1 517 ? 18.312 -20.614 -2.164 1.00 78.56 517 VAL A N 1
ATOM 4085 C CA . VAL A 1 517 ? 17.883 -19.652 -3.177 1.00 78.56 517 VAL A CA 1
ATOM 4086 C C . VAL A 1 517 ? 16.506 -20.080 -3.711 1.00 78.56 517 VAL A C 1
ATOM 4088 O O . VAL A 1 517 ? 16.272 -21.276 -3.910 1.00 78.56 517 VAL A O 1
ATOM 4091 N N . PRO A 1 518 ? 15.546 -19.154 -3.902 1.00 75.06 518 PRO A N 1
ATOM 4092 C CA . PRO A 1 518 ? 14.234 -19.501 -4.441 1.00 75.06 518 PRO A CA 1
ATOM 4093 C C . PRO A 1 518 ? 14.367 -20.128 -5.834 1.00 75.06 518 PRO A C 1
ATOM 4095 O O . PRO A 1 518 ? 14.987 -19.552 -6.719 1.00 75.06 518 PRO A O 1
ATOM 4098 N N . CYS A 1 519 ? 13.755 -21.296 -6.052 1.00 73.06 519 CYS A N 1
ATOM 4099 C CA . CYS A 1 519 ? 13.737 -21.963 -7.357 1.00 73.06 519 CYS A CA 1
ATOM 4100 C C . CYS A 1 519 ? 12.710 -21.307 -8.299 1.00 73.06 519 CYS A C 1
ATOM 4102 O O . CYS A 1 519 ? 11.681 -21.895 -8.636 1.00 73.06 519 CYS A O 1
ATOM 4104 N N . ASP A 1 520 ? 12.986 -20.059 -8.681 1.00 71.38 520 ASP A N 1
ATOM 4105 C CA . ASP A 1 520 ? 12.170 -19.249 -9.581 1.00 71.38 520 ASP A CA 1
ATOM 4106 C C . ASP A 1 520 ? 13.029 -18.720 -10.741 1.00 71.38 520 ASP A C 1
ATOM 4108 O O . ASP A 1 520 ? 14.078 -18.098 -10.552 1.00 71.38 520 ASP A O 1
ATOM 4112 N N . ILE A 1 521 ? 12.565 -18.944 -11.972 1.00 63.00 521 ILE A N 1
ATOM 4113 C CA . ILE A 1 521 ? 13.214 -18.424 -13.178 1.00 63.00 521 ILE A CA 1
ATOM 4114 C C . ILE A 1 521 ? 13.245 -16.890 -13.200 1.00 63.00 521 ILE A C 1
ATOM 4116 O O . ILE A 1 521 ? 14.136 -16.301 -13.808 1.00 63.00 521 ILE A O 1
ATOM 4120 N N . VAL A 1 522 ? 12.316 -16.227 -12.508 1.00 59.56 522 VAL A N 1
ATOM 4121 C CA . VAL A 1 522 ? 12.319 -14.770 -12.339 1.00 59.56 522 VAL A CA 1
ATOM 4122 C C . VAL A 1 522 ? 13.474 -14.332 -11.437 1.00 59.56 522 VAL A C 1
ATOM 4124 O O . VAL A 1 522 ? 14.160 -13.366 -11.768 1.00 59.56 522 VAL A O 1
ATOM 4127 N N . ALA A 1 523 ? 13.775 -15.087 -10.378 1.00 56.66 523 ALA A N 1
ATOM 4128 C CA . ALA A 1 523 ? 14.902 -14.809 -9.489 1.00 56.66 523 ALA A CA 1
ATOM 4129 C C . ALA A 1 523 ? 16.268 -15.006 -10.188 1.00 56.66 523 ALA A C 1
ATOM 4131 O O . ALA A 1 523 ? 17.210 -14.246 -9.948 1.00 56.66 523 ALA A O 1
ATOM 4132 N N . CYS A 1 524 ? 16.352 -15.922 -11.163 1.00 51.22 524 CYS A N 1
ATOM 4133 C CA . CYS A 1 524 ? 17.520 -16.056 -12.051 1.00 51.22 524 CYS A CA 1
ATOM 4134 C C . CYS A 1 524 ? 17.771 -14.808 -12.915 1.00 51.22 524 CYS A C 1
ATOM 4136 O O . CYS A 1 524 ? 18.896 -14.559 -13.353 1.00 51.22 524 CYS A O 1
ATOM 4138 N N . ARG A 1 525 ? 16.722 -14.031 -13.219 1.00 55.97 525 ARG A N 1
ATOM 4139 C CA . ARG A 1 525 ? 16.818 -12.833 -14.070 1.00 55.97 525 ARG A CA 1
ATOM 4140 C C . ARG A 1 525 ? 17.335 -11.617 -13.303 1.00 55.97 525 ARG A C 1
ATOM 4142 O O . ARG A 1 525 ? 17.873 -10.709 -13.934 1.00 55.97 525 ARG A O 1
ATOM 4149 N N . THR A 1 526 ? 17.201 -11.603 -11.977 1.00 50.31 526 THR A N 1
ATOM 4150 C CA . THR A 1 526 ? 17.543 -10.464 -11.109 1.00 50.31 526 THR A CA 1
ATOM 4151 C C . THR A 1 526 ? 18.995 -10.435 -10.621 1.00 50.31 526 THR A C 1
ATOM 4153 O O . THR A 1 526 ? 19.484 -9.365 -10.281 1.00 50.31 526 THR A O 1
ATOM 4156 N N . GLU A 1 527 ? 19.736 -11.549 -10.634 1.00 46.56 527 GLU A N 1
ATOM 4157 C CA . GLU A 1 527 ? 21.119 -11.584 -10.108 1.00 46.56 527 GLU A CA 1
ATOM 4158 C C . GLU A 1 527 ? 22.158 -10.828 -10.963 1.00 46.56 527 GLU A C 1
ATOM 4160 O O . GLU A 1 527 ? 23.263 -10.557 -10.500 1.00 46.56 527 GLU A O 1
ATOM 4165 N N . ILE A 1 528 ? 21.833 -10.447 -12.204 1.00 44.59 528 ILE A N 1
ATOM 4166 C CA . ILE A 1 528 ? 22.800 -9.803 -13.115 1.00 44.59 528 ILE A CA 1
ATOM 4167 C C . ILE A 1 528 ? 22.999 -8.315 -12.802 1.00 44.59 528 ILE A C 1
ATOM 4169 O O . ILE A 1 528 ? 24.074 -7.786 -13.061 1.00 44.59 528 ILE 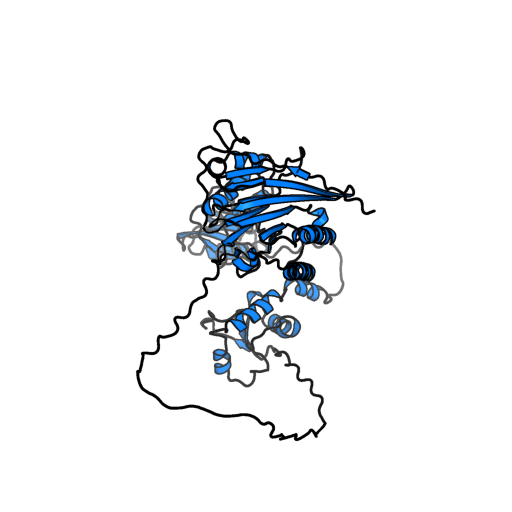A O 1
ATOM 4173 N N . SER A 1 529 ? 22.019 -7.636 -12.204 1.00 38.75 529 SER A N 1
ATOM 4174 C CA . SER A 1 529 ? 22.122 -6.193 -11.934 1.00 38.75 529 SER A CA 1
ATOM 4175 C C . SER A 1 529 ? 23.015 -5.837 -10.740 1.00 38.75 529 SER A C 1
ATOM 4177 O O . SER A 1 529 ? 23.195 -4.658 -10.461 1.00 38.75 529 SER A O 1
ATOM 4179 N N . ALA A 1 530 ? 23.570 -6.826 -10.030 1.00 37.16 530 ALA A N 1
ATOM 4180 C CA . ALA A 1 530 ? 24.427 -6.615 -8.861 1.00 37.16 530 ALA A CA 1
ATOM 4181 C C . ALA A 1 530 ? 25.928 -6.864 -9.123 1.00 37.16 530 ALA A C 1
ATOM 4183 O O . ALA A 1 530 ? 26.736 -6.684 -8.214 1.00 37.16 530 ALA A O 1
ATOM 4184 N N . GLN A 1 531 ? 26.317 -7.288 -10.333 1.00 35.44 531 GLN A N 1
ATOM 4185 C CA . GLN A 1 531 ? 27.720 -7.579 -10.686 1.00 35.44 531 GLN A CA 1
ATOM 4186 C C . GLN A 1 531 ? 28.212 -6.887 -11.972 1.00 35.44 531 GLN A C 1
ATOM 4188 O O . GLN A 1 531 ? 29.286 -7.231 -12.465 1.00 35.44 531 GLN A O 1
ATOM 4193 N N . SER A 1 532 ? 27.459 -5.923 -12.511 1.00 32.34 532 SER A N 1
ATOM 4194 C CA . SER A 1 532 ? 27.896 -5.062 -13.623 1.00 32.34 532 SER A CA 1
ATOM 4195 C C . SER A 1 532 ? 28.325 -3.687 -13.144 1.00 32.34 532 SER A C 1
ATOM 4197 O O . SER A 1 532 ? 27.484 -3.061 -12.456 1.00 32.34 532 SER A O 1
#

Sequence (532 aa):
MQQKNTMPQRNLKLKYYDETGWSERRPAASNDFHLKSISICNVDFKNLEVADVESFIVIFCEKTPSIAVVQNIPLPALEKLKGNSIFRKMYALCETMPGEKEDCMAIFLRYGLQCEPNEINLVENDKVSLKALLVQLPINVAGKSMININVVNSDYTVTKSKKAVQLTDALLNQVAGHDNTLVLSNDCEGINFSSDAFKELKQGRDKIGFVDLVSEGLERHVPSSWVMWMKTTKFVPLKDSSFAESIRGPEIQLIMTSVTPRSGGGSIAIPIPRSQKVTQSRSKSPVVANSALTNDPAILSAEATKSAKGDTRPTRPRWKLNHSIPLKSDAPTDHCIDLSRLFPSVEVAVEELNKNLNWPLDVALVHNVVLYSDGISSLDKQSILKKIPREVKPNQRQEIEGALLNYNPIYNAEKMKWVKKSLDTTSAFPRADPIHREWSESCCTIVYQITPREKKYDISQKMGLDKDNLKKAIKFLNHSNSTVNKDENPLHDYPYDYALLFSVERQGYWLIAAKHVPCDIVACRTEISAQS

pLDDT: mean 73.64, std 20.15, range [26.39, 96.19]

Radius of gyration: 33.08 Å; chains: 1; bounding box: 115×82×84 Å